Protein AF-0000000087430896 (afdb_homodimer)

Organism: Giardia muris (NCBI:txid5742)

Nearest PDB structures (foldseek):
  1dqp-assembly1_B  TM=8.786E-01  e=2.729E-21  Giardia duodenalis
  5esx-assembly1_B  TM=8.111E-01  e=3.509E-12  Legionella pneumophila subsp. pneumophila ATCC 43290
  4rhu-assembly1_D  TM=8.107E-01  e=3.365E-11  Mycobacterium tuberculosis H37Rv
  4rhy-assembly2_A  TM=8.087E-01  e=3.816E-11  Mycobacterium tuberculosis H37Ra
  5kny-assembly2_A  TM=7.884E-01  e=7.613E-11  Mycobacterium tuberculosis H37Rv

Structure (mmCIF, N/CA/C/O backbone):
data_AF-0000000087430896-model_v1
#
loop_
_entity.id
_entity.type
_entity.pdbx_description
1 polymer 'Guanine phosphoribosyltransferase'
#
loop_
_atom_site.group_PDB
_atom_site.id
_atom_site.type_symbol
_atom_site.label_atom_id
_atom_site.label_alt_id
_atom_site.label_comp_id
_atom_site.label_asym_id
_atom_site.label_entity_id
_atom_site.label_seq_id
_atom_site.pdbx_PDB_ins_code
_atom_site.Cartn_x
_atom_site.Cartn_y
_atom_site.Cartn_z
_atom_site.occupancy
_atom_site.B_iso_or_equiv
_atom_site.auth_seq_id
_atom_site.auth_comp_id
_atom_site.auth_asym_id
_atom_site.auth_atom_id
_atom_site.pdbx_PDB_model_num
ATOM 1 N N . MET A 1 1 ? -9.969 -19.531 21.219 1 35.5 1 MET A N 1
ATOM 2 C CA . MET A 1 1 ? -9.445 -19.781 19.891 1 35.5 1 MET A CA 1
ATOM 3 C C . MET A 1 1 ? -9.719 -18.609 18.953 1 35.5 1 MET A C 1
ATOM 5 O O . MET A 1 1 ? -10.828 -18.094 18.922 1 35.5 1 MET A O 1
ATOM 9 N N . ARG A 1 2 ? -8.766 -17.844 18.688 1 44.88 2 ARG A N 1
ATOM 10 C CA . ARG A 1 2 ? -9.023 -16.672 17.859 1 44.88 2 ARG A CA 1
ATOM 11 C C . ARG A 1 2 ? -9.758 -17.062 16.578 1 44.88 2 ARG A C 1
ATOM 13 O O . ARG A 1 2 ? -9.414 -18.062 15.945 1 44.88 2 ARG A O 1
ATOM 20 N N . ALA A 1 3 ? -10.953 -16.516 16.344 1 56.66 3 ALA A N 1
ATOM 21 C CA . ALA A 1 3 ? -11.68 -16.812 15.117 1 56.66 3 ALA A CA 1
ATOM 22 C C . ALA A 1 3 ? -10.805 -16.594 13.883 1 56.66 3 ALA A C 1
ATOM 24 O O . ALA A 1 3 ? -9.961 -15.695 13.875 1 56.66 3 ALA A O 1
ATOM 25 N N . SER A 1 4 ? -10.953 -17.531 12.992 1 78.06 4 SER A N 1
ATOM 26 C CA . SER A 1 4 ? -10.18 -17.469 11.758 1 78.06 4 SER A CA 1
ATOM 27 C C . SER A 1 4 ? -10.492 -16.203 10.969 1 78.06 4 SER A C 1
ATOM 29 O O . SER A 1 4 ? -11.523 -15.57 11.188 1 78.06 4 SER A O 1
ATOM 31 N N . PHE A 1 5 ? -9.578 -15.641 10.32 1 87.94 5 PHE A N 1
ATOM 32 C CA . PHE A 1 5 ? -9.742 -14.484 9.453 1 87.94 5 PHE A CA 1
ATOM 33 C C . PHE A 1 5 ? -11.039 -14.586 8.656 1 87.94 5 PHE A C 1
ATOM 35 O O . PHE A 1 5 ? -11.828 -13.641 8.617 1 87.94 5 PHE A O 1
ATOM 42 N N . LEU A 1 6 ? -11.305 -15.727 8.203 1 87.94 6 LEU A N 1
ATOM 43 C CA . LEU A 1 6 ? -12.469 -15.891 7.34 1 87.94 6 LEU A CA 1
ATOM 44 C C . LEU A 1 6 ? -13.758 -15.844 8.156 1 87.94 6 LEU A C 1
ATOM 46 O O . LEU A 1 6 ? -14.812 -15.453 7.637 1 87.94 6 LEU A O 1
ATOM 50 N N . ALA A 1 7 ? -13.648 -16.156 9.43 1 81.56 7 ALA A N 1
ATOM 51 C CA . ALA A 1 7 ? -14.828 -16.156 10.289 1 81.56 7 ALA A CA 1
ATOM 52 C C . ALA A 1 7 ? -15.227 -14.727 10.672 1 81.56 7 ALA A C 1
ATOM 54 O O . ALA A 1 7 ? -16.375 -14.469 11.023 1 81.56 7 ALA A O 1
ATOM 55 N N . THR A 1 8 ? -14.297 -13.812 10.461 1 79.94 8 THR A N 1
ATOM 56 C CA . THR A 1 8 ? -14.547 -12.484 11.008 1 79.94 8 THR A CA 1
ATOM 57 C C . THR A 1 8 ? -14.57 -11.438 9.898 1 79.94 8 THR A C 1
ATOM 59 O O . THR A 1 8 ? -14.953 -10.281 10.133 1 79.94 8 THR A O 1
ATOM 62 N N . ILE A 1 9 ? -14.211 -11.672 8.625 1 81.12 9 ILE A N 1
ATOM 63 C CA . ILE A 1 9 ? -13.992 -10.672 7.586 1 81.12 9 ILE A CA 1
ATOM 64 C C . ILE A 1 9 ? -15.336 -10.172 7.062 1 81.12 9 ILE A C 1
ATOM 66 O O . ILE A 1 9 ? -15.414 -9.094 6.469 1 81.12 9 ILE A O 1
ATOM 70 N N . GLY A 1 10 ? -16.406 -10.742 7.355 1 77.38 10 GLY A N 1
ATOM 71 C CA . GLY A 1 10 ? -17.75 -10.242 7.141 1 77.38 10 GLY A CA 1
ATOM 72 C C . GLY A 1 10 ? -18.125 -10.148 5.672 1 77.38 10 GLY A C 1
ATOM 73 O O . GLY A 1 10 ? -19.281 -9.891 5.336 1 77.38 10 GLY A O 1
ATOM 74 N N . ASP A 1 11 ? -17.203 -10.312 4.75 1 79.56 11 ASP A N 1
ATOM 75 C CA . ASP A 1 11 ? -17.531 -10.141 3.334 1 79.56 11 ASP A CA 1
ATOM 76 C C . ASP A 1 11 ? -17.703 -11.492 2.645 1 79.56 11 ASP A C 1
ATOM 78 O O . ASP A 1 11 ? -17.734 -11.562 1.414 1 79.56 11 ASP A O 1
ATOM 82 N N . ILE A 1 12 ? -17.75 -12.539 3.406 1 84 12 ILE A N 1
ATOM 83 C CA . ILE A 1 12 ? -17.844 -13.875 2.832 1 84 12 ILE A CA 1
ATOM 84 C C . ILE A 1 12 ? -18.781 -14.734 3.678 1 84 12 ILE A C 1
ATOM 86 O O . ILE A 1 12 ? -18.75 -14.664 4.91 1 84 12 ILE A O 1
ATOM 90 N N . SER A 1 13 ? -19.562 -15.477 2.998 1 84.69 13 SER A N 1
ATOM 91 C CA . SER A 1 13 ? -20.422 -16.406 3.721 1 84.69 13 SER A CA 1
ATOM 92 C C . SER A 1 13 ? -19.641 -17.609 4.238 1 84.69 13 SER A C 1
ATOM 94 O O . SER A 1 13 ? -18.547 -17.891 3.744 1 84.69 13 SER A O 1
ATOM 96 N N . GLU A 1 14 ? -20.188 -18.203 5.223 1 84.94 14 GLU A N 1
ATOM 97 C CA . GLU A 1 14 ? -19.562 -19.406 5.762 1 84.94 14 GLU A CA 1
ATOM 98 C C . GLU A 1 14 ? -19.406 -20.484 4.684 1 84.94 14 GLU A C 1
ATOM 100 O O . GLU A 1 14 ? -18.375 -21.172 4.633 1 84.94 14 GLU A O 1
ATOM 105 N N . GLU A 1 15 ? -20.359 -20.609 3.891 1 87.56 15 GLU A N 1
ATOM 106 C CA . GLU A 1 15 ? -20.328 -21.594 2.812 1 87.56 15 GLU A CA 1
ATOM 107 C C . GLU A 1 15 ? -19.25 -21.266 1.792 1 87.56 15 GLU A C 1
ATOM 109 O O . GLU A 1 15 ? -18.469 -22.141 1.396 1 87.56 15 GLU A O 1
ATOM 114 N N . GLU A 1 16 ? -19.156 -20.016 1.431 1 88.5 16 GLU A N 1
ATOM 115 C CA . GLU A 1 16 ? -18.141 -19.578 0.472 1 88.5 16 GLU A CA 1
ATOM 116 C C . GLU A 1 16 ? -16.734 -19.734 1.044 1 88.5 16 GLU A C 1
ATOM 118 O O . GLU A 1 16 ? -15.797 -20.078 0.318 1 88.5 16 GLU A O 1
ATOM 123 N N . ALA A 1 17 ? -16.656 -19.516 2.309 1 88.81 17 ALA A N 1
ATOM 124 C CA . ALA A 1 17 ? -15.375 -19.562 2.994 1 88.81 17 ALA A CA 1
ATOM 125 C C . ALA A 1 17 ? -14.734 -20.938 2.893 1 88.81 17 ALA A C 1
ATOM 127 O O . ALA A 1 17 ? -13.516 -21.078 2.938 1 88.81 17 ALA A O 1
ATOM 128 N N . ARG A 1 18 ? -15.492 -21.891 2.686 1 87.25 18 ARG A N 1
ATOM 129 C CA . ARG A 1 18 ? -15.016 -23.281 2.629 1 87.25 18 ARG A CA 1
ATOM 130 C C . ARG A 1 18 ? -14.18 -23.516 1.372 1 87.25 18 ARG A C 1
ATOM 132 O O . ARG A 1 18 ? -13.391 -24.453 1.315 1 87.25 18 ARG A O 1
ATOM 139 N N . ASP A 1 19 ? -14.391 -22.672 0.465 1 90.44 19 ASP A N 1
ATOM 140 C CA . ASP A 1 19 ? -13.695 -22.844 -0.81 1 90.44 19 ASP A CA 1
ATOM 141 C C . ASP A 1 19 ? -12.312 -22.203 -0.768 1 90.44 19 ASP A C 1
ATOM 143 O O . ASP A 1 19 ? -11.547 -22.297 -1.729 1 90.44 19 ASP A O 1
ATOM 147 N N . TYR A 1 20 ? -12.008 -21.594 0.355 1 92.12 20 TYR A N 1
ATOM 148 C CA . TYR A 1 20 ? -10.75 -20.875 0.483 1 92.12 20 TYR A CA 1
ATOM 149 C C . TYR A 1 20 ? -9.836 -21.547 1.498 1 92.12 20 TYR A C 1
ATOM 151 O O . TYR A 1 20 ? -10.297 -22.016 2.543 1 92.12 20 TYR A O 1
ATOM 159 N N . ALA A 1 21 ? -8.562 -21.672 1.157 1 92.19 21 ALA A N 1
ATOM 160 C CA . ALA A 1 21 ? -7.535 -22.125 2.088 1 92.19 21 ALA A CA 1
ATOM 161 C C . ALA A 1 21 ? -6.359 -21.156 2.127 1 92.19 21 ALA A C 1
ATOM 163 O O . ALA A 1 21 ? -5.941 -20.641 1.09 1 92.19 21 ALA A O 1
ATOM 164 N N . ILE A 1 22 ? -5.867 -20.906 3.34 1 93.75 22 ILE A N 1
ATOM 165 C CA . ILE A 1 22 ? -4.664 -20.094 3.457 1 93.75 22 ILE A CA 1
ATOM 166 C C . ILE A 1 22 ? -3.469 -20.844 2.877 1 93.75 22 ILE A C 1
ATOM 168 O O . ILE A 1 22 ? -3.158 -21.953 3.314 1 93.75 22 ILE A O 1
ATOM 172 N N . LEU A 1 23 ? -2.893 -20.266 1.926 1 95.19 23 LEU A N 1
ATOM 173 C CA . LEU A 1 23 ? -1.688 -20.828 1.324 1 95.19 23 LEU A CA 1
ATOM 174 C C . LEU A 1 23 ? -0.435 -20.25 1.969 1 95.19 23 LEU A C 1
ATOM 176 O O . LEU A 1 23 ? 0.521 -20.984 2.246 1 95.19 23 LEU A O 1
ATOM 180 N N . ILE A 1 24 ? -0.352 -19.016 2.18 1 96.75 24 ILE A N 1
ATOM 181 C CA . ILE A 1 24 ? 0.737 -18.281 2.82 1 96.75 24 ILE A CA 1
ATOM 182 C C . ILE A 1 24 ? 0.168 -17.281 3.822 1 96.75 24 ILE A C 1
ATOM 184 O O . ILE A 1 24 ? -0.649 -16.438 3.463 1 96.75 24 ILE A O 1
ATOM 188 N N . THR A 1 25 ? 0.63 -17.344 5.066 1 96.38 25 THR A N 1
ATOM 189 C CA . THR A 1 25 ? 0.138 -16.438 6.102 1 96.38 25 THR A CA 1
ATOM 190 C C . THR A 1 25 ? 0.751 -15.047 5.945 1 96.38 25 THR A C 1
ATOM 192 O O . THR A 1 25 ? 1.774 -14.883 5.277 1 96.38 25 THR A O 1
ATOM 195 N N . ARG A 1 26 ? 0.165 -14.094 6.609 1 97.12 26 ARG A N 1
ATOM 196 C CA . ARG A 1 26 ? 0.663 -12.719 6.605 1 97.12 26 ARG A CA 1
ATOM 197 C C . ARG A 1 26 ? 2.113 -12.664 7.07 1 97.12 26 ARG A C 1
ATOM 199 O O . ARG A 1 26 ? 2.945 -12 6.449 1 97.12 26 ARG A O 1
ATOM 206 N N . ASP A 1 27 ? 2.395 -13.352 8.125 1 95.94 27 ASP A N 1
ATOM 207 C CA . ASP A 1 27 ? 3.758 -13.375 8.648 1 95.94 27 ASP A CA 1
ATOM 208 C C . ASP A 1 27 ? 4.73 -13.961 7.629 1 95.94 27 ASP A C 1
ATOM 210 O O . ASP A 1 27 ? 5.848 -13.469 7.469 1 95.94 27 ASP A O 1
ATOM 214 N N . GLU A 1 28 ? 4.312 -15.016 6.988 1 97.06 28 GLU A N 1
ATOM 215 C CA . GLU A 1 28 ? 5.133 -15.633 5.949 1 97.06 28 GLU A CA 1
ATOM 216 C C . GLU A 1 28 ? 5.305 -14.695 4.754 1 97.06 28 GLU A C 1
ATOM 218 O O . GLU A 1 28 ? 6.387 -14.625 4.164 1 97.06 28 GLU A O 1
ATOM 223 N N . CYS A 1 29 ? 4.254 -13.977 4.348 1 97.88 29 CYS A N 1
ATOM 224 C CA . CYS A 1 29 ? 4.348 -12.977 3.295 1 97.88 29 CYS A CA 1
ATOM 225 C C . CYS A 1 29 ? 5.395 -11.914 3.637 1 97.88 29 CYS A C 1
ATOM 227 O O . CYS A 1 29 ? 6.16 -11.492 2.77 1 97.88 29 CYS A O 1
ATOM 229 N N . ASP A 1 30 ? 5.418 -11.539 4.914 1 97.19 30 ASP A N 1
ATOM 230 C CA . ASP A 1 30 ? 6.383 -10.539 5.359 1 97.19 30 ASP A CA 1
ATOM 231 C C . ASP A 1 30 ? 7.816 -11.008 5.125 1 97.19 30 ASP A C 1
ATOM 233 O O . ASP A 1 30 ? 8.68 -10.219 4.742 1 97.19 30 ASP A O 1
ATOM 237 N N . LEU A 1 31 ? 8.047 -12.266 5.375 1 97.44 31 LEU A N 1
ATOM 238 C CA . LEU A 1 31 ? 9.375 -12.812 5.152 1 97.44 31 LEU A CA 1
ATOM 239 C C . LEU A 1 31 ? 9.75 -12.758 3.676 1 97.44 31 LEU A C 1
ATOM 241 O O . LEU A 1 31 ? 10.891 -12.422 3.332 1 97.44 31 LEU A O 1
ATOM 245 N N . ILE A 1 32 ? 8.805 -13.078 2.838 1 97.75 32 ILE A N 1
ATOM 246 C CA . ILE A 1 32 ? 9.039 -13.031 1.398 1 97.75 32 ILE A CA 1
ATOM 247 C C . ILE A 1 32 ? 9.336 -11.594 0.972 1 97.75 32 ILE A C 1
ATOM 249 O O . ILE A 1 32 ? 10.258 -11.352 0.19 1 97.75 32 ILE A O 1
ATOM 253 N N . VAL A 1 33 ? 8.609 -10.656 1.494 1 98.38 33 VAL A N 1
ATOM 254 C CA . VAL A 1 33 ? 8.805 -9.234 1.201 1 98.38 33 VAL A CA 1
ATOM 255 C C . VAL A 1 33 ? 10.211 -8.812 1.623 1 98.38 33 VAL A C 1
ATOM 257 O O . VAL A 1 33 ? 10.922 -8.141 0.867 1 98.38 33 VAL A O 1
ATOM 260 N N . ARG A 1 34 ? 10.57 -9.211 2.803 1 97.81 34 ARG A N 1
ATOM 261 C CA . ARG A 1 34 ? 11.875 -8.844 3.342 1 97.81 34 ARG A CA 1
ATOM 262 C C . ARG A 1 34 ? 13 -9.445 2.508 1 97.81 34 ARG A C 1
ATOM 264 O O . ARG A 1 34 ? 14.07 -8.844 2.369 1 97.81 34 ARG A O 1
ATOM 271 N N . GLU A 1 35 ? 12.727 -10.625 1.979 1 98 35 GLU A N 1
ATOM 272 C CA . GLU A 1 35 ? 13.711 -11.234 1.088 1 98 35 GLU A CA 1
ATOM 273 C C . GLU A 1 35 ? 13.914 -10.398 -0.167 1 98 35 GLU A C 1
ATOM 275 O O . GLU A 1 35 ? 15.055 -10.188 -0.599 1 98 35 GLU A O 1
ATOM 280 N N . VAL A 1 36 ? 12.875 -9.914 -0.743 1 98.19 36 VAL A N 1
ATOM 281 C CA . VAL A 1 36 ? 12.977 -9.055 -1.921 1 98.19 36 VAL A CA 1
ATOM 282 C C . VAL A 1 36 ? 13.719 -7.77 -1.562 1 98.19 36 VAL A C 1
ATOM 284 O O . VAL A 1 36 ? 14.594 -7.32 -2.311 1 98.19 36 VAL A O 1
ATOM 287 N N . ALA A 1 37 ? 13.383 -7.195 -0.418 1 97.5 37 ALA A N 1
ATOM 288 C CA . ALA A 1 37 ? 14.047 -5.977 0.037 1 97.5 37 ALA A CA 1
ATOM 289 C C . ALA A 1 37 ? 15.555 -6.199 0.193 1 97.5 37 ALA A C 1
ATOM 291 O O . ALA A 1 37 ? 16.359 -5.352 -0.203 1 97.5 37 ALA A O 1
ATOM 292 N N . ARG A 1 38 ? 15.875 -7.309 0.809 1 96.88 38 ARG A N 1
ATOM 293 C CA . ARG A 1 38 ? 17.297 -7.633 0.991 1 96.88 38 ARG A CA 1
ATOM 294 C C . ARG A 1 38 ? 18.016 -7.672 -0.347 1 96.88 38 ARG A C 1
ATOM 296 O O . ARG A 1 38 ? 19.109 -7.102 -0.486 1 96.88 38 ARG A O 1
ATOM 303 N N . LYS A 1 39 ? 17.438 -8.336 -1.333 1 96.94 39 LYS A N 1
ATOM 304 C CA . LYS A 1 39 ? 18.047 -8.453 -2.658 1 96.94 39 LYS A CA 1
ATOM 305 C C . LYS A 1 39 ? 18.219 -7.078 -3.305 1 96.94 39 LYS A C 1
ATOM 307 O O . LYS A 1 39 ? 19.266 -6.777 -3.871 1 96.94 39 LYS A O 1
ATOM 312 N N . LEU A 1 40 ? 17.219 -6.258 -3.217 1 96.69 40 LEU A N 1
ATOM 313 C CA . LEU A 1 40 ? 17.281 -4.91 -3.777 1 96.69 40 LEU A CA 1
ATOM 314 C C . LEU A 1 40 ? 18.328 -4.066 -3.057 1 96.69 40 LEU A C 1
ATOM 316 O O . LEU A 1 40 ? 19.094 -3.348 -3.695 1 96.69 40 LEU A O 1
ATOM 320 N N . ASN A 1 41 ? 18.281 -4.121 -1.706 1 95.44 41 ASN A N 1
ATOM 321 C CA . ASN A 1 41 ? 19.266 -3.373 -0.919 1 95.44 41 ASN A CA 1
ATOM 322 C C . ASN A 1 41 ? 20.688 -3.77 -1.276 1 95.44 41 ASN A C 1
ATOM 324 O O . ASN A 1 41 ? 21.562 -2.908 -1.414 1 95.44 41 ASN A O 1
ATOM 328 N N . ASP A 1 42 ? 20.938 -5.082 -1.411 1 95.38 42 ASP A N 1
ATOM 329 C CA . ASP A 1 42 ? 22.266 -5.57 -1.797 1 95.38 42 ASP A CA 1
ATOM 330 C C . ASP A 1 42 ? 22.641 -5.059 -3.182 1 95.38 42 ASP A C 1
ATOM 332 O O . ASP A 1 42 ? 23.781 -4.637 -3.396 1 95.38 42 ASP A O 1
ATOM 336 N N . TYR A 1 43 ? 21.734 -5.062 -4.094 1 94.5 43 TYR A N 1
ATOM 337 C CA . TYR A 1 43 ? 21.984 -4.66 -5.477 1 94.5 43 TYR A CA 1
ATOM 338 C C . TYR A 1 43 ? 22.328 -3.178 -5.559 1 94.5 43 TYR A C 1
ATOM 340 O O . TYR A 1 43 ? 23.234 -2.781 -6.281 1 94.5 43 TYR A O 1
ATOM 348 N N . TYR A 1 44 ? 21.672 -2.346 -4.832 1 93.31 44 TYR A N 1
ATOM 349 C CA . TYR A 1 44 ? 21.797 -0.901 -4.984 1 93.31 44 TYR A CA 1
ATOM 350 C C . TYR A 1 44 ? 22.766 -0.329 -3.951 1 93.31 44 TYR A C 1
ATOM 352 O O . TYR A 1 44 ? 23.031 0.875 -3.943 1 93.31 44 TYR A O 1
ATOM 360 N N . ALA A 1 45 ? 23.328 -1.06 -3.062 1 89.56 45 ALA A N 1
ATOM 361 C CA . ALA A 1 45 ? 24.234 -0.614 -2.008 1 89.56 45 ALA A CA 1
ATOM 362 C C . ALA A 1 45 ? 25.422 0.15 -2.59 1 89.56 45 ALA A C 1
ATOM 364 O O . ALA A 1 45 ? 25.859 1.151 -2.02 1 89.56 45 ALA A O 1
ATOM 365 N N . SER A 1 46 ? 25.906 -0.223 -3.736 1 86.25 46 SER A N 1
ATOM 366 C CA . SER A 1 46 ? 27.094 0.401 -4.289 1 86.25 46 SER A CA 1
ATOM 367 C C . SER A 1 46 ? 26.844 0.929 -5.699 1 86.25 46 SER A C 1
ATOM 369 O O . SER A 1 46 ? 27.797 1.229 -6.434 1 86.25 46 SER A O 1
ATOM 371 N N . ARG A 1 47 ? 25.672 1.023 -6.074 1 80 47 ARG A N 1
ATOM 372 C CA . ARG A 1 47 ? 25.406 1.302 -7.48 1 80 47 ARG A CA 1
ATOM 373 C C . ARG A 1 47 ? 24.781 2.684 -7.656 1 80 47 ARG A C 1
ATOM 375 O O . ARG A 1 47 ? 24.641 3.168 -8.781 1 80 47 ARG A O 1
ATOM 382 N N . LEU A 1 48 ? 24.547 3.363 -6.602 1 78.56 48 LEU A N 1
ATOM 383 C CA . LEU A 1 48 ? 23.781 4.594 -6.773 1 78.56 48 LEU A CA 1
ATOM 384 C C . LEU A 1 48 ? 24.688 5.816 -6.648 1 78.56 48 LEU A C 1
ATOM 386 O O . LEU A 1 48 ? 25.531 5.875 -5.762 1 78.56 48 LEU A O 1
ATOM 390 N N . ASP A 1 49 ? 24.734 6.508 -7.789 1 73.19 49 ASP A N 1
ATOM 391 C CA . ASP A 1 49 ? 25.422 7.793 -7.809 1 73.19 49 ASP A CA 1
ATOM 392 C C . ASP A 1 49 ? 24.516 8.914 -7.324 1 73.19 49 ASP A C 1
ATOM 394 O O . ASP A 1 49 ? 24.297 9.898 -8.039 1 73.19 49 ASP A O 1
ATOM 398 N N . ASP A 1 50 ? 23.875 8.883 -6.336 1 74.25 50 ASP A N 1
ATOM 399 C CA . ASP A 1 50 ? 23.094 9.922 -5.668 1 74.25 50 ASP A CA 1
ATOM 400 C C . ASP A 1 50 ? 21.719 10.07 -6.305 1 74.25 50 ASP A C 1
ATOM 402 O O . ASP A 1 50 ? 20.969 10.992 -5.969 1 74.25 50 ASP A O 1
ATOM 406 N N . LYS A 1 51 ? 21.469 9.328 -7.332 1 84.38 51 LYS A N 1
ATOM 407 C CA . LYS A 1 51 ? 20.156 9.43 -7.949 1 84.38 51 LYS A CA 1
ATOM 408 C C . LYS A 1 51 ? 19.203 8.375 -7.398 1 84.38 51 LYS A C 1
ATOM 410 O O . LYS A 1 51 ? 19.578 7.215 -7.234 1 84.38 51 LYS A O 1
ATOM 415 N N . PRO A 1 52 ? 18.031 8.797 -7.148 1 91.38 52 PRO A N 1
ATOM 416 C CA . PRO A 1 52 ? 17.062 7.836 -6.602 1 91.38 52 PRO A CA 1
ATOM 417 C C . PRO A 1 52 ? 16.641 6.785 -7.621 1 91.38 52 PRO A C 1
ATOM 419 O O . PRO A 1 52 ? 16.609 7.062 -8.82 1 91.38 52 PRO A O 1
ATOM 422 N N . VAL A 1 53 ? 16.422 5.598 -7.164 1 93.31 53 VAL A N 1
ATOM 423 C CA . VAL A 1 53 ? 15.828 4.539 -7.973 1 93.31 53 VAL A CA 1
ATOM 424 C C . VAL A 1 53 ? 14.359 4.855 -8.242 1 93.31 53 VAL A C 1
ATOM 426 O O . VAL A 1 53 ? 13.664 5.383 -7.367 1 93.31 53 VAL A O 1
ATOM 429 N N . HIS A 1 54 ? 13.945 4.609 -9.438 1 92.94 54 HIS A N 1
ATOM 430 C CA . HIS A 1 54 ? 12.531 4.766 -9.766 1 92.94 54 HIS A CA 1
ATOM 431 C C . HIS A 1 54 ? 11.797 3.43 -9.711 1 92.94 54 HIS A C 1
ATOM 433 O O . HIS A 1 54 ? 12.047 2.545 -10.539 1 92.94 54 HIS A O 1
ATOM 439 N N . LEU A 1 55 ? 10.977 3.305 -8.719 1 95.31 55 LEU A N 1
ATOM 440 C CA . LEU A 1 55 ? 10.148 2.113 -8.57 1 95.31 55 LEU A CA 1
ATOM 441 C C . LEU A 1 55 ? 8.828 2.275 -9.312 1 95.31 55 LEU A C 1
ATOM 443 O O . LEU A 1 55 ? 8.07 3.215 -9.047 1 95.31 55 LEU A O 1
ATOM 447 N N . LEU A 1 56 ? 8.586 1.392 -10.219 1 93.38 56 LEU A N 1
ATOM 448 C CA . LEU A 1 56 ? 7.379 1.434 -11.031 1 93.38 56 LEU A CA 1
ATOM 449 C C . LEU A 1 56 ? 6.461 0.263 -10.703 1 93.38 56 LEU A C 1
ATOM 451 O O . LEU A 1 56 ? 6.715 -0.87 -11.117 1 93.38 56 LEU A O 1
ATOM 455 N N . GLY A 1 57 ? 5.375 0.6 -9.977 1 94.94 57 GLY A N 1
ATOM 456 C CA . GLY A 1 57 ? 4.414 -0.424 -9.586 1 94.94 57 GLY A CA 1
ATOM 457 C C . GLY A 1 57 ? 3.326 -0.641 -10.625 1 94.94 57 GLY A C 1
ATOM 458 O O . GLY A 1 57 ? 2.805 0.319 -11.195 1 94.94 57 GLY A O 1
ATOM 459 N N . LEU A 1 58 ? 2.979 -1.854 -10.82 1 92.5 58 LEU A N 1
ATOM 460 C CA . LEU A 1 58 ? 1.94 -2.209 -11.781 1 92.5 58 LEU A CA 1
ATOM 461 C C . LEU A 1 58 ? 0.586 -2.346 -11.094 1 92.5 58 LEU A C 1
ATOM 463 O O . LEU A 1 58 ? 0.364 -3.291 -10.336 1 92.5 58 LEU A O 1
ATOM 467 N N . LEU A 1 59 ? -0.271 -1.388 -11.398 1 91.31 59 LEU A N 1
ATOM 468 C CA . LEU A 1 59 ? -1.605 -1.414 -10.805 1 91.31 59 LEU A CA 1
ATOM 469 C C . LEU A 1 59 ? -2.512 -2.387 -11.555 1 91.31 59 LEU A C 1
ATOM 471 O O . LEU A 1 59 ? -2.344 -2.598 -12.758 1 91.31 59 LEU A O 1
ATOM 475 N N . THR A 1 60 ? -3.309 -3.105 -10.859 1 90.31 60 THR A N 1
ATOM 476 C CA . THR A 1 60 ? -3.717 -2.648 -9.531 1 90.31 60 THR A CA 1
ATOM 477 C C . THR A 1 60 ? -2.992 -3.43 -8.445 1 90.31 60 THR A C 1
ATOM 479 O O . THR A 1 60 ? -2.711 -2.893 -7.367 1 90.31 60 THR A O 1
ATOM 482 N N . GLY A 1 61 ? -2.512 -4.555 -8.594 1 94.31 61 GLY A N 1
ATOM 483 C CA . GLY A 1 61 ? -2.164 -5.52 -7.566 1 94.31 61 GLY A CA 1
ATOM 484 C C . GLY A 1 61 ? -0.88 -5.176 -6.832 1 94.31 61 GLY A C 1
ATOM 485 O O . GLY A 1 61 ? -0.731 -5.488 -5.648 1 94.31 61 GLY A O 1
ATOM 486 N N . ALA A 1 62 ? -0.081 -4.445 -7.367 1 97 62 ALA A N 1
ATOM 487 C CA . ALA A 1 62 ? 1.278 -4.305 -6.852 1 97 62 ALA A CA 1
ATOM 488 C C . ALA A 1 62 ? 1.316 -3.354 -5.656 1 97 62 ALA A C 1
ATOM 490 O O . ALA A 1 62 ? 2.293 -3.33 -4.906 1 97 62 ALA A O 1
ATOM 491 N N . PHE A 1 63 ? 0.302 -2.52 -5.496 1 97.69 63 PHE A N 1
ATOM 492 C CA . PHE A 1 63 ? 0.354 -1.47 -4.484 1 97.69 63 PHE A CA 1
ATOM 493 C C . PHE A 1 63 ? 0.532 -2.068 -3.096 1 97.69 63 PHE A C 1
ATOM 495 O O . PHE A 1 63 ? 1.251 -1.512 -2.262 1 97.69 63 PHE A O 1
ATOM 502 N N . TYR A 1 64 ? -0.118 -3.189 -2.887 1 98.69 64 TYR A N 1
ATOM 503 C CA . TYR A 1 64 ? -0.086 -3.838 -1.581 1 98.69 64 TYR A CA 1
ATOM 504 C C . TYR A 1 64 ? 1.319 -4.328 -1.25 1 98.69 64 TYR A C 1
ATOM 506 O O . TYR A 1 64 ? 1.861 -4.004 -0.19 1 98.69 64 TYR A O 1
ATOM 514 N N . PHE A 1 65 ? 1.891 -5 -2.219 1 98.75 65 PHE A N 1
ATOM 515 C CA . PHE A 1 65 ? 3.256 -5.496 -2.082 1 98.75 65 PHE A CA 1
ATOM 516 C C . PHE A 1 65 ? 4.238 -4.34 -1.925 1 98.75 65 PHE A C 1
ATOM 518 O O . PHE A 1 65 ? 5.113 -4.379 -1.061 1 98.75 65 PHE A O 1
ATOM 525 N N . ILE A 1 66 ? 4.121 -3.299 -2.641 1 98.75 66 ILE A N 1
ATOM 526 C CA . ILE A 1 66 ? 5.016 -2.146 -2.621 1 98.75 66 ILE A CA 1
ATOM 527 C C . ILE A 1 66 ? 4.953 -1.468 -1.255 1 98.75 66 ILE A C 1
ATOM 529 O O . ILE A 1 66 ? 5.984 -1.103 -0.689 1 98.75 66 ILE A O 1
ATOM 533 N N . ALA A 1 67 ? 3.773 -1.326 -0.748 1 98.5 67 ALA A N 1
ATOM 534 C CA . ALA A 1 67 ? 3.609 -0.671 0.548 1 98.5 67 ALA A CA 1
ATOM 535 C C . ALA A 1 67 ? 4.367 -1.422 1.641 1 98.5 67 ALA A C 1
ATOM 537 O O . ALA A 1 67 ? 4.914 -0.808 2.561 1 98.5 67 ALA A O 1
ATOM 538 N N . LEU A 1 68 ? 4.41 -2.715 1.563 1 98.19 68 LEU A N 1
ATOM 539 C CA . LEU A 1 68 ? 5.07 -3.529 2.578 1 98.19 68 LEU A CA 1
ATOM 540 C C . LEU A 1 68 ? 6.566 -3.635 2.301 1 98.19 68 LEU A C 1
ATOM 542 O O . LEU A 1 68 ? 7.355 -3.896 3.213 1 98.19 68 LEU A O 1
ATOM 546 N N . LEU A 1 69 ? 6.965 -3.414 1.126 1 98.56 69 LEU A N 1
ATOM 547 C CA . LEU A 1 69 ? 8.352 -3.52 0.692 1 98.56 69 LEU A CA 1
ATOM 548 C C . LEU A 1 69 ? 9.141 -2.279 1.094 1 98.56 69 LEU A C 1
ATOM 550 O O . LEU A 1 69 ? 10.281 -2.387 1.556 1 98.56 69 LEU A O 1
ATOM 554 N N . LEU A 1 70 ? 8.602 -1.164 0.983 1 97.94 70 LEU A N 1
ATOM 555 C CA . LEU A 1 70 ? 9.289 0.123 0.987 1 97.94 70 LEU A CA 1
ATOM 556 C C . LEU A 1 70 ? 9.969 0.375 2.33 1 97.94 70 LEU A C 1
ATOM 558 O O . LEU A 1 70 ? 11.102 0.852 2.379 1 97.94 70 LEU A O 1
ATOM 562 N N . PRO A 1 71 ? 9.312 0.017 3.457 1 96.94 71 PRO A N 1
ATOM 563 C CA . PRO A 1 71 ? 9.961 0.308 4.738 1 96.94 71 PRO A CA 1
ATOM 564 C C . PRO A 1 71 ? 11.297 -0.416 4.906 1 96.94 71 PRO A C 1
ATOM 566 O O . PRO A 1 71 ? 12.102 -0.034 5.754 1 96.94 71 PRO A O 1
ATOM 569 N N . HIS A 1 72 ? 11.469 -1.395 4.133 1 96.62 72 HIS A N 1
ATOM 570 C CA . HIS A 1 72 ? 12.672 -2.215 4.289 1 96.62 72 HIS A CA 1
ATOM 571 C C . HIS A 1 72 ? 13.781 -1.75 3.354 1 96.62 72 HIS A C 1
ATOM 573 O O . HIS A 1 72 ? 14.914 -2.225 3.449 1 96.62 72 HIS A O 1
ATOM 579 N N . LEU A 1 73 ? 13.531 -0.874 2.436 1 96.06 73 LEU A N 1
ATOM 580 C CA . LEU A 1 73 ? 14.539 -0.433 1.471 1 96.06 73 LEU A CA 1
ATOM 581 C C . LEU A 1 73 ? 15.477 0.588 2.096 1 96.06 73 LEU A C 1
ATOM 583 O O . LEU A 1 73 ? 15.047 1.44 2.877 1 96.06 73 LEU A O 1
ATOM 587 N N . ARG A 1 74 ? 16.734 0.578 1.648 1 93.38 74 ARG A N 1
ATOM 588 C CA . ARG A 1 74 ? 17.781 1.372 2.291 1 93.38 74 ARG A CA 1
ATOM 589 C C . ARG A 1 74 ? 18.453 2.309 1.29 1 93.38 74 ARG A C 1
ATOM 591 O O . ARG A 1 74 ? 19.609 2.684 1.465 1 93.38 74 ARG A O 1
ATOM 598 N N . PHE A 1 75 ? 17.844 2.609 0.252 1 94.06 75 PHE A N 1
ATOM 599 C CA . PHE A 1 75 ? 18.297 3.547 -0.77 1 94.06 75 PHE A CA 1
ATOM 600 C C . PHE A 1 75 ? 17.188 4.508 -1.155 1 94.06 75 PHE A C 1
ATOM 602 O O . PHE A 1 75 ? 16 4.211 -0.955 1 94.06 75 PHE A O 1
ATOM 609 N N . PRO A 1 76 ? 17.516 5.664 -1.618 1 93.44 76 PRO A N 1
ATOM 610 C CA . PRO A 1 76 ? 16.469 6.613 -2.033 1 93.44 76 PRO A CA 1
ATOM 611 C C . PRO A 1 76 ? 15.703 6.145 -3.268 1 93.44 76 PRO A C 1
ATOM 613 O O . PRO A 1 76 ? 16.297 5.547 -4.172 1 93.44 76 PRO A O 1
ATOM 616 N N . TYR A 1 77 ? 14.398 6.449 -3.295 1 94.81 77 TYR A N 1
ATOM 617 C CA . TYR A 1 77 ? 13.578 6.008 -4.414 1 94.81 77 TYR A CA 1
ATOM 618 C C . TYR A 1 77 ? 12.391 6.941 -4.621 1 94.81 77 TYR A C 1
ATOM 620 O O . TYR A 1 77 ? 11.953 7.617 -3.688 1 94.81 77 TYR A O 1
ATOM 628 N N . HIS A 1 78 ? 11.977 7.004 -5.852 1 93.38 78 HIS A N 1
ATOM 629 C CA . HIS A 1 78 ? 10.656 7.5 -6.234 1 93.38 78 HIS A CA 1
ATOM 630 C C . HIS A 1 78 ? 9.695 6.352 -6.504 1 93.38 78 HIS A C 1
ATOM 632 O O . HIS A 1 78 ? 10.102 5.285 -6.965 1 93.38 78 HIS A O 1
ATOM 638 N N . VAL A 1 79 ? 8.438 6.586 -6.18 1 94.88 79 VAL A N 1
ATOM 639 C CA . VAL A 1 79 ? 7.43 5.57 -6.465 1 94.88 79 VAL A CA 1
ATOM 640 C C . VAL A 1 79 ? 6.465 6.086 -7.531 1 94.88 79 VAL A C 1
ATOM 642 O O . VAL A 1 79 ? 5.945 7.199 -7.426 1 94.88 79 VAL A O 1
ATOM 645 N N . HIS A 1 80 ? 6.344 5.258 -8.5 1 91.25 80 HIS A N 1
ATOM 646 C CA . HIS A 1 80 ? 5.402 5.488 -9.594 1 91.25 80 HIS A CA 1
ATOM 647 C C . HIS A 1 80 ? 4.453 4.309 -9.758 1 91.25 80 HIS A C 1
ATOM 649 O O . HIS A 1 80 ? 4.742 3.199 -9.297 1 91.25 80 HIS A O 1
ATOM 655 N N . PHE A 1 81 ? 3.285 4.66 -10.383 1 91.88 81 PHE A N 1
ATOM 656 C CA . PHE A 1 81 ? 2.338 3.594 -10.688 1 91.88 81 PHE A CA 1
ATOM 657 C C . PHE A 1 81 ? 1.853 3.695 -12.133 1 91.88 81 PHE A C 1
ATOM 659 O O . PHE A 1 81 ? 1.686 4.797 -12.656 1 91.88 81 PHE A O 1
ATOM 666 N N . VAL A 1 82 ? 1.692 2.512 -12.695 1 88.75 82 VAL A N 1
ATOM 667 C CA . VAL A 1 82 ? 1.115 2.434 -14.031 1 88.75 82 VAL A CA 1
ATOM 668 C C . VAL A 1 82 ? -0.048 1.446 -14.039 1 88.75 82 VAL A C 1
ATOM 670 O O . VAL A 1 82 ? 0.03 0.381 -13.422 1 88.75 82 VAL A O 1
ATOM 673 N N . LYS A 1 83 ? -1.12 1.858 -14.641 1 87.81 83 LYS A N 1
ATOM 674 C CA . LYS A 1 83 ? -2.266 0.966 -14.789 1 87.81 83 LYS A CA 1
ATOM 675 C C . LYS A 1 83 ? -2.062 -0.008 -15.945 1 87.81 83 LYS A C 1
ATOM 677 O O . LYS A 1 83 ? -1.618 0.388 -17.031 1 87.81 83 LYS A O 1
ATOM 682 N N . VAL A 1 84 ? -2.381 -1.282 -15.617 1 83.94 84 VAL A N 1
ATOM 683 C CA . VAL A 1 84 ? -2.242 -2.34 -16.609 1 83.94 84 VAL A CA 1
ATOM 684 C C . VAL A 1 84 ? -3.568 -3.078 -16.766 1 83.94 84 VAL A C 1
ATOM 686 O O . VAL A 1 84 ? -4.258 -3.35 -15.789 1 83.94 84 VAL A O 1
ATOM 689 N N . SER A 1 85 ? -4.066 -3.203 -17.969 1 77.44 85 SER A N 1
ATOM 690 C CA . SER A 1 85 ? -5.266 -3.994 -18.219 1 77.44 85 SER A CA 1
ATOM 691 C C . SER A 1 85 ? -4.984 -5.109 -19.219 1 77.44 85 SER A C 1
ATOM 693 O O . SER A 1 85 ? -4.133 -4.961 -20.109 1 77.44 85 SER A O 1
ATOM 695 N N . SER A 1 86 ? -5.625 -6.312 -18.797 1 63.97 86 SER A N 1
ATOM 696 C CA . SER A 1 86 ? -5.5 -7.387 -19.781 1 63.97 86 SER A CA 1
ATOM 697 C C . SER A 1 86 ? -6.59 -7.301 -20.844 1 63.97 86 SER A C 1
ATOM 6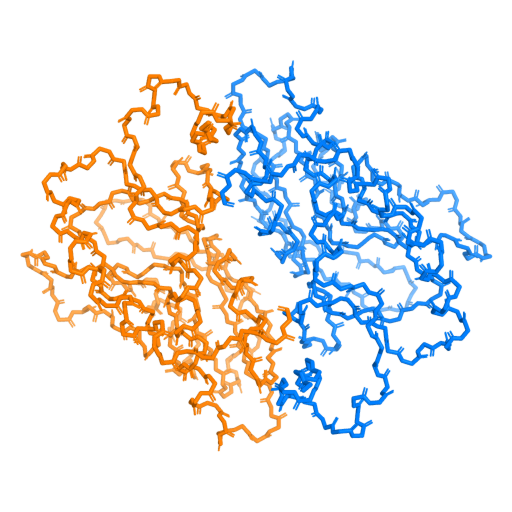99 O O . SER A 1 86 ? -7.715 -6.887 -20.547 1 63.97 86 SER A O 1
ATOM 701 N N . TYR A 1 87 ? -6.434 -6.984 -22.109 1 50.28 87 TYR A N 1
ATOM 702 C CA . TYR A 1 87 ? -7.438 -7.02 -23.156 1 50.28 87 TYR A CA 1
ATOM 703 C C . TYR A 1 87 ? -7.891 -8.445 -23.438 1 50.28 87 TYR A C 1
ATOM 705 O O . TYR A 1 87 ? -7.062 -9.344 -23.625 1 50.28 87 TYR A O 1
ATOM 713 N N . SER A 1 88 ? -8.984 -8.93 -22.75 1 45.16 88 SER A N 1
ATOM 714 C CA . SER A 1 88 ? -9.562 -10.258 -22.922 1 45.16 88 SER A CA 1
ATOM 715 C C . SER A 1 88 ? -9.844 -10.547 -24.391 1 45.16 88 SER A C 1
ATOM 717 O O . SER A 1 88 ? -10.523 -11.523 -24.719 1 45.16 88 SER A O 1
ATOM 719 N N . GLY A 1 89 ? -9.711 -9.898 -25.438 1 40.25 89 GLY A N 1
ATOM 720 C CA . GLY A 1 89 ? -10.094 -10.617 -26.641 1 40.25 89 GLY A CA 1
ATOM 721 C C . GLY A 1 89 ? -9.492 -12.008 -26.734 1 40.25 89 GLY A C 1
ATOM 722 O O . GLY A 1 89 ? -8.844 -12.469 -25.781 1 40.25 89 GLY A O 1
ATOM 723 N N . GLN A 1 90 ? -9.758 -12.875 -27.844 1 40.09 90 GLN A N 1
ATOM 724 C CA . GLN A 1 90 ? -9.375 -14.258 -28.109 1 40.09 90 GLN A CA 1
ATOM 725 C C . GLN A 1 90 ? -8.008 -14.578 -27.5 1 40.09 90 GLN A C 1
ATOM 727 O O . GLN A 1 90 ? -7.852 -15.594 -26.812 1 40.09 90 GLN A O 1
ATOM 732 N N . VAL A 1 91 ? -6.887 -14.648 -28.375 1 41.72 91 VAL A N 1
ATOM 733 C CA . VAL A 1 91 ? -5.562 -15.258 -28.297 1 41.72 91 VAL A CA 1
ATOM 734 C C . VAL A 1 91 ? -4.723 -14.531 -27.25 1 41.72 91 VAL A C 1
ATOM 736 O O . VAL A 1 91 ? -4.168 -15.156 -26.344 1 41.72 91 VAL A O 1
ATOM 739 N N . GLN A 1 92 ? -3.721 -13.641 -27.703 1 47.5 92 GLN A N 1
ATOM 740 C CA . GLN A 1 92 ? -2.508 -13.102 -27.109 1 47.5 92 GLN A CA 1
ATOM 741 C C . GLN A 1 92 ? -2.834 -11.977 -26.125 1 47.5 92 GLN A C 1
ATOM 743 O O . GLN A 1 92 ? -3.465 -10.984 -26.484 1 47.5 92 GLN A O 1
ATOM 748 N N . GLN A 1 93 ? -3.012 -12.211 -24.812 1 53.97 93 GLN A N 1
ATOM 749 C CA . GLN A 1 93 ? -3.307 -11.258 -23.75 1 53.97 93 GLN A CA 1
ATOM 750 C C . GLN A 1 93 ? -2.52 -9.961 -23.938 1 53.97 93 GLN A C 1
ATOM 752 O O . GLN A 1 93 ? -1.296 -9.945 -23.781 1 53.97 93 GLN A O 1
ATOM 757 N N . ASN A 1 94 ? -2.961 -9.18 -24.891 1 60.97 94 ASN A N 1
ATOM 758 C CA . ASN A 1 94 ? -2.398 -7.852 -25.109 1 60.97 94 ASN A CA 1
ATOM 759 C C . ASN A 1 94 ? -2.506 -6.98 -23.859 1 60.97 94 ASN A C 1
ATOM 761 O O . ASN A 1 94 ? -3.514 -7.02 -23.156 1 60.97 94 ASN A O 1
ATOM 765 N N . VAL A 1 95 ? -1.354 -6.539 -23.453 1 67.69 95 VAL A N 1
ATOM 766 C CA . VAL A 1 95 ? -1.203 -5.648 -22.297 1 67.69 95 VAL A CA 1
ATOM 767 C C . VAL A 1 95 ? -1.408 -4.199 -22.734 1 67.69 95 VAL A C 1
ATOM 769 O O . VAL A 1 95 ? -0.791 -3.744 -23.703 1 67.69 95 VAL A O 1
ATOM 772 N N . LYS A 1 96 ? -2.395 -3.529 -22.234 1 73 96 LYS A N 1
ATOM 773 C CA . LYS A 1 96 ? -2.576 -2.09 -22.406 1 73 96 LYS A CA 1
ATOM 774 C C . LYS A 1 96 ? -2.031 -1.32 -21.219 1 73 96 LYS A C 1
ATOM 776 O O . LYS A 1 96 ? -2.303 -1.675 -20.062 1 73 96 LYS A O 1
ATOM 781 N N . LEU A 1 97 ? -1.149 -0.398 -21.578 1 71.31 97 LEU A N 1
ATOM 782 C CA . LEU A 1 97 ? -0.558 0.475 -20.562 1 71.31 97 LEU A CA 1
ATOM 783 C C . LEU A 1 97 ? -1.061 1.906 -20.719 1 71.31 97 LEU A C 1
ATOM 785 O O . LEU A 1 97 ? -1.196 2.4 -21.844 1 71.31 97 LEU A O 1
ATOM 789 N N . ASP A 1 98 ? -1.397 2.459 -19.609 1 72.12 98 ASP A N 1
ATOM 790 C CA . ASP A 1 98 ? -1.541 3.91 -19.656 1 72.12 98 ASP A CA 1
ATOM 791 C C . ASP A 1 98 ? -0.183 4.602 -19.547 1 72.12 98 ASP A C 1
ATOM 793 O O . ASP A 1 98 ? 0.317 4.832 -18.453 1 72.12 98 ASP A O 1
ATOM 797 N N . VAL A 1 99 ? 0.348 4.859 -20.641 1 64.88 99 VAL A N 1
ATOM 798 C CA . VAL A 1 99 ? 1.735 5.289 -20.781 1 64.88 99 VAL A CA 1
ATOM 799 C C . VAL A 1 99 ? 1.9 6.695 -20.203 1 64.88 99 VAL A C 1
ATOM 801 O O . VAL A 1 99 ? 3.01 7.098 -19.844 1 64.88 99 VAL A O 1
ATOM 804 N N . THR A 1 100 ? 0.788 7.395 -20.156 1 65 100 THR A N 1
ATOM 805 C CA . THR A 1 100 ? 0.899 8.734 -19.594 1 65 100 THR A CA 1
ATOM 806 C C . THR A 1 100 ? 1.367 8.672 -18.141 1 65 100 THR A C 1
ATOM 808 O O . THR A 1 100 ? 1.815 9.672 -17.578 1 65 100 THR A O 1
ATOM 811 N N . ASP A 1 101 ? 1.259 7.395 -17.781 1 63.94 101 ASP A N 1
ATOM 812 C CA . ASP A 1 101 ? 1.604 7.207 -16.375 1 63.94 101 ASP A CA 1
ATOM 813 C C . ASP A 1 101 ? 3.1 6.945 -16.203 1 63.94 101 ASP A C 1
ATOM 815 O O . ASP A 1 101 ? 3.6 6.867 -15.086 1 63.94 101 ASP A O 1
ATOM 819 N N . ILE A 1 102 ? 3.658 6.645 -17.312 1 67.62 102 ILE A N 1
ATOM 820 C CA . ILE A 1 102 ? 5.074 6.305 -17.219 1 67.62 102 ILE A CA 1
ATOM 821 C C . ILE A 1 102 ? 5.91 7.582 -17.234 1 67.62 102 ILE A C 1
ATOM 823 O O . ILE A 1 102 ? 5.969 8.289 -18.234 1 67.62 102 ILE A O 1
ATOM 827 N N . PRO A 1 103 ? 6.094 8.266 -16.188 1 60.41 103 PRO A N 1
ATOM 828 C CA . PRO A 1 103 ? 6.977 9.438 -16.188 1 60.41 103 PRO A CA 1
ATOM 829 C C . PRO A 1 103 ? 8.062 9.352 -17.266 1 60.41 103 PRO A C 1
ATOM 831 O O . PRO A 1 103 ? 8.242 8.297 -17.875 1 60.41 103 PRO A O 1
ATOM 834 N N . ALA A 1 104 ? 8.766 10.531 -17.422 1 62.34 104 ALA A N 1
ATOM 835 C CA . ALA A 1 104 ? 10 10.703 -18.188 1 62.34 104 ALA A CA 1
ATOM 836 C C . ALA A 1 104 ? 11.031 9.648 -17.812 1 62.34 104 ALA A C 1
ATOM 838 O O . ALA A 1 104 ? 12.234 9.852 -17.984 1 62.34 104 ALA A O 1
ATOM 839 N N . LEU A 1 105 ? 10.469 8.492 -17.406 1 71.75 105 LEU A N 1
ATOM 840 C CA . LEU A 1 105 ? 11.375 7.438 -16.953 1 71.75 105 LEU A CA 1
ATOM 841 C C . LEU A 1 105 ? 12.258 6.953 -18.094 1 71.75 105 LEU A C 1
ATOM 843 O O . LEU A 1 105 ? 13.242 6.246 -17.859 1 71.75 105 LEU A O 1
ATOM 847 N N . GLY A 1 106 ? 11.906 7.309 -19.203 1 66.5 106 GLY A N 1
ATOM 848 C CA . GLY A 1 106 ? 12.711 6.875 -20.328 1 66.5 106 GLY A CA 1
ATOM 849 C C . GLY A 1 106 ? 14.156 7.32 -20.25 1 66.5 106 GLY A C 1
ATOM 850 O O . GLY A 1 106 ? 15.039 6.695 -20.844 1 66.5 106 GLY A O 1
ATOM 851 N N . LYS A 1 107 ? 14.422 8.305 -19.469 1 69.56 107 LYS A N 1
ATOM 852 C CA . LYS A 1 107 ? 15.781 8.82 -19.406 1 69.56 107 LYS A CA 1
ATOM 853 C C . LYS A 1 107 ? 16.422 8.508 -18.062 1 69.56 107 LYS A C 1
ATOM 855 O O . LYS A 1 107 ? 17.547 8.945 -17.781 1 69.56 107 LYS A O 1
ATOM 860 N N . THR A 1 108 ? 15.664 7.684 -17.359 1 76.94 108 THR A N 1
ATOM 861 C CA . THR A 1 108 ? 16.172 7.391 -16.016 1 76.94 108 THR A CA 1
ATOM 862 C C . THR A 1 108 ? 16.969 6.098 -16.016 1 76.94 108 THR A C 1
ATOM 864 O O . THR A 1 108 ? 16.656 5.156 -16.75 1 76.94 108 THR A O 1
ATOM 867 N N . GLU A 1 109 ? 18.094 6.09 -15.328 1 76.31 109 GLU A N 1
ATOM 868 C CA . GLU A 1 109 ? 19.047 4.984 -15.352 1 76.31 109 GLU A CA 1
ATOM 869 C C . GLU A 1 109 ? 18.562 3.818 -14.492 1 76.31 109 GLU A C 1
ATOM 871 O O . GLU A 1 109 ? 18.719 2.656 -14.883 1 76.31 109 GLU A O 1
ATOM 876 N N . HIS A 1 110 ? 17.953 4.105 -13.328 1 88.88 110 HIS A N 1
ATOM 877 C CA . HIS A 1 110 ? 17.594 3.053 -12.383 1 88.88 110 HIS A CA 1
ATOM 878 C C . HIS A 1 110 ? 16.078 2.93 -12.25 1 88.88 110 HIS A C 1
ATOM 880 O O . HIS A 1 110 ? 15.445 3.705 -11.523 1 88.88 110 HIS A O 1
ATOM 886 N N . VAL A 1 111 ? 15.531 1.949 -13.039 1 91.81 111 VAL A N 1
ATOM 887 C CA . VAL A 1 111 ? 14.102 1.68 -12.969 1 91.81 111 VAL A CA 1
ATOM 888 C C . VAL A 1 111 ? 13.867 0.229 -12.547 1 91.81 111 VAL A C 1
ATOM 890 O O . VAL A 1 111 ? 14.484 -0.688 -13.102 1 91.81 111 VAL A O 1
ATOM 893 N N . VAL A 1 112 ? 13.094 0.093 -11.531 1 94.81 112 VAL A N 1
ATOM 894 C CA . VAL A 1 112 ? 12.672 -1.237 -11.109 1 94.81 112 VAL A CA 1
ATOM 895 C C . VAL A 1 112 ? 11.172 -1.403 -11.344 1 94.81 112 VAL A C 1
ATOM 897 O O . VAL A 1 112 ? 10.367 -0.668 -10.773 1 94.81 112 VAL A O 1
ATOM 900 N N . ILE A 1 113 ? 10.805 -2.334 -12.211 1 94.25 113 ILE A N 1
ATOM 901 C CA . ILE A 1 113 ? 9.406 -2.713 -12.359 1 94.25 113 ILE A CA 1
ATOM 902 C C . ILE A 1 113 ? 8.992 -3.629 -11.203 1 94.25 113 ILE A C 1
ATOM 904 O O . ILE A 1 113 ? 9.695 -4.594 -10.891 1 94.25 113 ILE A O 1
ATOM 908 N N . ILE A 1 114 ? 7.891 -3.303 -10.555 1 96.94 114 ILE A N 1
ATOM 909 C CA . ILE A 1 114 ? 7.48 -4.07 -9.383 1 96.94 114 ILE A CA 1
ATOM 910 C C . ILE A 1 114 ? 6.086 -4.645 -9.609 1 96.94 114 ILE A C 1
ATOM 912 O O . ILE A 1 114 ? 5.156 -3.918 -9.969 1 96.94 114 ILE A O 1
ATOM 916 N N . ASP A 1 115 ? 5.965 -5.91 -9.391 1 95.81 115 ASP A N 1
ATOM 917 C CA . ASP A 1 115 ? 4.684 -6.609 -9.453 1 95.81 115 ASP A CA 1
ATOM 918 C C . ASP A 1 115 ? 4.547 -7.609 -8.312 1 95.81 115 ASP A C 1
ATOM 920 O O . ASP A 1 115 ? 5.539 -8.008 -7.699 1 95.81 115 ASP A O 1
ATOM 924 N N . GLU A 1 116 ? 3.314 -7.953 -7.973 1 97.12 116 GLU A N 1
ATOM 925 C CA . GLU A 1 116 ? 3.127 -8.906 -6.879 1 97.12 116 GLU A CA 1
ATOM 926 C C . GLU A 1 116 ? 3.303 -10.344 -7.363 1 97.12 116 GLU A C 1
ATOM 928 O O . GLU A 1 116 ? 3.805 -11.195 -6.625 1 97.12 116 GLU A O 1
ATOM 933 N N . LEU A 1 117 ? 2.857 -10.578 -8.594 1 94.81 117 LEU A N 1
ATOM 934 C CA . LEU A 1 117 ? 2.906 -11.961 -9.07 1 94.81 117 LEU A CA 1
ATOM 935 C C . LEU A 1 117 ? 3.246 -12.008 -10.555 1 94.81 117 LEU A C 1
ATOM 937 O O . LEU A 1 117 ? 2.58 -11.367 -11.375 1 94.81 117 LEU A O 1
ATOM 941 N N . ILE A 1 118 ? 4.266 -12.812 -10.836 1 91.94 118 ILE A N 1
ATOM 942 C CA . ILE A 1 118 ? 4.641 -13.039 -12.227 1 91.94 118 ILE A CA 1
ATOM 943 C C . ILE A 1 118 ? 4.145 -14.414 -12.68 1 91.94 118 ILE A C 1
ATOM 945 O O . ILE A 1 118 ? 4.445 -15.43 -12.039 1 91.94 118 ILE A O 1
ATOM 949 N N . ASP A 1 119 ? 3.449 -14.375 -13.672 1 87.25 119 ASP A N 1
ATOM 950 C CA . ASP A 1 119 ? 3.064 -15.625 -14.328 1 87.25 119 ASP A CA 1
ATOM 951 C C . ASP A 1 119 ? 3.873 -15.844 -15.602 1 87.25 119 ASP A C 1
ATOM 953 O O . ASP A 1 119 ? 4.992 -16.359 -15.555 1 87.25 119 ASP A O 1
ATOM 957 N N . SER A 1 120 ? 3.381 -15.297 -16.766 1 79.38 120 SER A N 1
ATOM 958 C CA . SER A 1 120 ? 4.105 -15.438 -18.016 1 79.38 120 SER A CA 1
ATOM 959 C C . SER A 1 120 ? 5.133 -14.32 -18.188 1 79.38 120 SER A C 1
ATOM 961 O O . SER A 1 120 ? 6.098 -14.477 -18.938 1 79.38 120 SER A O 1
ATOM 963 N N . GLY A 1 121 ? 4.91 -13.312 -17.547 1 85.31 121 GLY A N 1
ATOM 964 C CA . GLY A 1 121 ? 5.805 -12.18 -17.688 1 85.31 121 GLY A CA 1
ATOM 965 C C . GLY A 1 121 ? 5.445 -11.266 -18.844 1 85.31 121 GLY A C 1
ATOM 966 O O . GLY A 1 121 ? 6.148 -10.289 -19.109 1 85.31 121 GLY A O 1
ATOM 967 N N . ASN A 1 122 ? 4.395 -11.422 -19.5 1 83.81 122 ASN A N 1
ATOM 968 C CA . ASN A 1 122 ? 3.977 -10.641 -20.656 1 83.81 122 ASN A CA 1
ATOM 969 C C . ASN A 1 122 ? 3.814 -9.164 -20.312 1 83.81 122 ASN A C 1
ATOM 971 O O . ASN A 1 122 ? 4.16 -8.289 -21.109 1 83.81 122 ASN A O 1
ATOM 975 N N . THR A 1 123 ? 3.283 -8.914 -19.141 1 85 123 THR A N 1
ATOM 976 C CA . THR A 1 123 ? 3.096 -7.531 -18.734 1 85 123 THR A CA 1
ATOM 977 C C . THR A 1 123 ? 4.438 -6.816 -18.609 1 85 123 THR A C 1
ATOM 979 O O . THR A 1 123 ? 4.594 -5.691 -19.094 1 85 123 THR A O 1
ATOM 982 N N . VAL A 1 124 ? 5.367 -7.5 -18.047 1 87.5 124 VAL A N 1
ATOM 983 C CA . VAL A 1 124 ? 6.688 -6.914 -17.828 1 87.5 124 VAL A CA 1
ATOM 984 C C . VAL A 1 124 ? 7.348 -6.629 -19.172 1 87.5 124 VAL A C 1
ATOM 986 O O . VAL A 1 124 ? 7.926 -5.555 -19.375 1 87.5 124 VAL A O 1
ATOM 989 N N . TYR A 1 125 ? 7.219 -7.527 -20.062 1 84.75 125 TYR A N 1
ATOM 990 C CA . TYR A 1 125 ? 7.793 -7.336 -21.391 1 84.75 125 TYR A CA 1
ATOM 991 C C . TYR A 1 125 ? 7.184 -6.121 -22.078 1 84.75 125 TYR A C 1
ATOM 993 O O . TYR A 1 125 ? 7.895 -5.34 -22.719 1 84.75 125 TYR A O 1
ATOM 1001 N N . ALA A 1 126 ? 5.926 -5.973 -21.953 1 83.31 126 ALA A N 1
ATOM 1002 C CA . ALA A 1 126 ? 5.234 -4.84 -22.562 1 83.31 126 ALA A CA 1
ATOM 1003 C C . ALA A 1 126 ? 5.727 -3.518 -21.984 1 83.31 126 ALA A C 1
ATOM 1005 O O . ALA A 1 126 ? 5.895 -2.537 -22.719 1 83.31 126 ALA A O 1
ATOM 1006 N N . ILE A 1 127 ? 5.949 -3.51 -20.75 1 85 127 ILE A N 1
ATOM 1007 C CA . ILE A 1 127 ? 6.391 -2.289 -20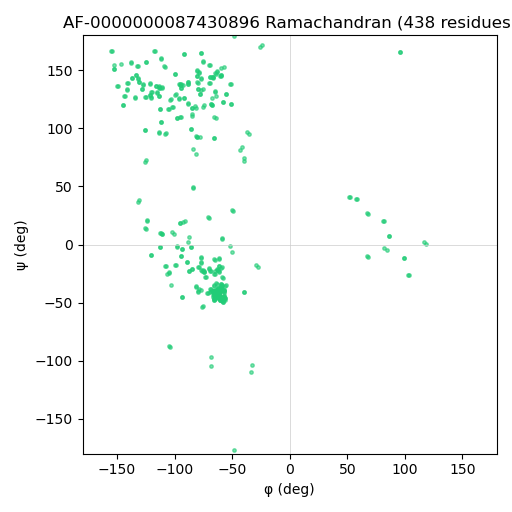.078 1 85 127 ILE A CA 1
ATOM 1008 C C . ILE A 1 127 ? 7.832 -1.978 -20.469 1 85 127 ILE A C 1
ATOM 1010 O O . ILE A 1 127 ? 8.188 -0.817 -20.688 1 85 127 ILE A O 1
ATOM 1014 N N . LYS A 1 128 ? 8.633 -2.973 -20.516 1 83.56 128 LYS A N 1
ATOM 1015 C CA . LYS A 1 128 ? 10.047 -2.801 -20.844 1 83.56 128 LYS A CA 1
ATOM 1016 C C . LYS A 1 128 ? 10.211 -2.152 -22.219 1 83.56 128 LYS A C 1
ATOM 1018 O O . LYS A 1 128 ? 11.188 -1.435 -22.453 1 83.56 128 LYS A O 1
ATOM 1023 N N . ALA A 1 129 ? 9.281 -2.361 -23.047 1 80.06 129 ALA A N 1
ATOM 1024 C CA . ALA A 1 129 ? 9.32 -1.746 -24.375 1 80.06 129 ALA A CA 1
ATOM 1025 C C . ALA A 1 129 ? 9.211 -0.227 -24.281 1 80.06 129 ALA A C 1
ATOM 1027 O O . ALA A 1 129 ? 9.695 0.493 -25.156 1 80.06 129 ALA A O 1
ATOM 1028 N N . HIS A 1 130 ? 8.617 0.293 -23.219 1 80 130 HIS A N 1
ATOM 1029 C CA . HIS A 1 130 ? 8.414 1.725 -23.031 1 80 130 HIS A CA 1
ATOM 1030 C C . HIS A 1 130 ? 9.469 2.32 -22.109 1 80 130 HIS A C 1
ATOM 1032 O O . HIS A 1 130 ? 9.609 3.543 -22.031 1 80 130 HIS A O 1
ATOM 1038 N N . VAL A 1 131 ? 10.078 1.449 -21.422 1 79.56 131 VAL A N 1
ATOM 1039 C CA . VAL A 1 131 ? 11.141 1.883 -20.516 1 79.56 131 VAL A CA 1
ATOM 1040 C C . VAL A 1 131 ? 12.422 1.101 -20.828 1 79.56 131 VAL A C 1
ATOM 1042 O O . VAL A 1 131 ? 12.891 0.316 -20 1 79.56 131 VAL A O 1
ATOM 1045 N N . PRO A 1 132 ? 12.93 1.455 -21.938 1 71.81 132 PRO A N 1
ATOM 1046 C CA . PRO A 1 132 ? 14.016 0.593 -22.422 1 71.81 132 PRO A CA 1
ATOM 1047 C C . PRO A 1 132 ? 15.227 0.606 -21.484 1 71.81 132 PRO A C 1
ATOM 1049 O O . PRO A 1 132 ? 16.031 -0.334 -21.5 1 71.81 132 PRO A O 1
ATOM 1052 N N . HIS A 1 133 ? 15.234 1.596 -20.766 1 69.88 133 HIS A N 1
ATOM 1053 C CA . HIS A 1 133 ? 16.375 1.633 -19.844 1 69.88 133 HIS A CA 1
ATOM 1054 C C . HIS A 1 133 ? 16.062 0.922 -18.531 1 69.88 133 HIS A C 1
ATOM 1056 O O . HIS A 1 133 ? 16.828 1.006 -17.578 1 69.88 133 HIS A O 1
ATOM 1062 N N . ALA A 1 134 ? 14.711 0.366 -18.609 1 62.19 134 ALA A N 1
ATOM 1063 C CA . ALA A 1 134 ? 14.344 -0.378 -17.406 1 62.19 134 ALA A CA 1
ATOM 1064 C C . ALA A 1 134 ? 15.242 -1.601 -17.234 1 62.19 134 ALA A C 1
ATOM 1066 O O . ALA A 1 134 ? 15.391 -2.41 -18.141 1 62.19 134 ALA A O 1
ATOM 1067 N N . VAL A 1 135 ? 15.812 -1.646 -15.969 1 69.25 135 VAL A N 1
ATOM 1068 C CA . VAL A 1 135 ? 16.938 -2.582 -15.914 1 69.25 135 VAL A CA 1
ATOM 1069 C C . VAL A 1 135 ? 16.516 -3.836 -15.148 1 69.25 135 VAL A C 1
ATOM 1071 O O . VAL A 1 135 ? 16.969 -4.938 -15.461 1 69.25 135 VAL A O 1
ATOM 1074 N N . VAL A 1 136 ? 15.5 -3.654 -14.242 1 89.38 136 VAL A N 1
ATOM 1075 C CA . VAL A 1 136 ? 15.336 -4.832 -13.398 1 89.38 136 VAL A CA 1
ATOM 1076 C C . VAL A 1 136 ? 13.883 -4.918 -12.922 1 89.38 136 VAL A C 1
ATOM 1078 O O . VAL A 1 136 ? 13.133 -3.943 -13.008 1 89.38 136 VAL A O 1
ATOM 1081 N N . CYS A 1 137 ? 13.469 -6.148 -12.617 1 94.94 137 CYS A N 1
ATOM 1082 C CA . CYS A 1 137 ? 12.125 -6.449 -12.141 1 94.94 137 CYS A CA 1
ATOM 1083 C C . CYS A 1 137 ? 12.164 -7.102 -10.766 1 94.94 137 CYS A C 1
ATOM 1085 O O . CYS A 1 137 ? 13 -7.98 -10.516 1 94.94 137 CYS A O 1
ATOM 1087 N N . ALA A 1 138 ? 11.344 -6.551 -9.898 1 97.88 138 ALA A N 1
ATOM 1088 C CA . ALA A 1 138 ? 11.125 -7.16 -8.586 1 97.88 138 ALA A CA 1
ATOM 1089 C C . ALA A 1 138 ? 9.703 -7.684 -8.453 1 97.88 138 ALA A C 1
ATOM 1091 O O . ALA A 1 138 ? 8.75 -7.02 -8.867 1 97.88 138 ALA A O 1
ATOM 1092 N N . ALA A 1 139 ? 9.594 -8.875 -7.941 1 97.88 139 ALA A N 1
ATOM 1093 C CA . ALA A 1 139 ? 8.273 -9.484 -7.766 1 97.88 139 ALA A CA 1
ATOM 1094 C C . ALA A 1 139 ? 8.172 -10.172 -6.41 1 97.88 139 ALA A C 1
ATOM 1096 O O . ALA A 1 139 ? 9.148 -10.734 -5.91 1 97.88 139 ALA A O 1
ATOM 1097 N N . PHE A 1 140 ? 7.004 -10.07 -5.832 1 98.38 140 PHE A N 1
ATOM 1098 C CA . PHE A 1 140 ? 6.742 -10.82 -4.605 1 98.38 140 PHE A CA 1
ATOM 1099 C C . PHE A 1 140 ? 6.93 -12.312 -4.836 1 98.38 140 PHE A C 1
ATOM 1101 O O . PHE A 1 140 ? 7.652 -12.977 -4.086 1 98.38 140 PHE A O 1
ATOM 1108 N N . ALA A 1 141 ? 6.289 -12.766 -5.918 1 96.69 141 ALA A N 1
ATOM 1109 C CA . ALA A 1 141 ? 6.406 -14.195 -6.207 1 96.69 141 ALA A CA 1
ATOM 1110 C C . ALA A 1 141 ? 6.199 -14.477 -7.691 1 96.69 141 ALA A C 1
ATOM 1112 O O . ALA A 1 141 ? 5.781 -13.586 -8.445 1 96.69 141 ALA A O 1
ATOM 1113 N N . ARG A 1 142 ? 6.555 -15.641 -8.008 1 94.12 142 ARG A N 1
ATOM 1114 C CA . ARG A 1 142 ? 6.344 -16.156 -9.359 1 94.12 142 ARG A CA 1
ATOM 1115 C C . ARG A 1 142 ? 5.695 -17.547 -9.312 1 94.12 142 ARG A C 1
ATOM 1117 O O . ARG A 1 142 ? 6.027 -18.359 -8.461 1 94.12 142 ARG A O 1
ATOM 1124 N N . GLN A 1 143 ? 4.785 -17.734 -10.219 1 88.19 143 GLN A N 1
ATOM 1125 C CA . GLN A 1 143 ? 4.195 -19.062 -10.344 1 88.19 143 GLN A CA 1
ATOM 1126 C C . GLN A 1 143 ? 5.145 -20.016 -11.062 1 88.19 143 GLN A C 1
ATOM 1128 O O . GLN A 1 143 ? 5.848 -19.625 -11.992 1 88.19 143 GLN A O 1
ATOM 1133 N N . ALA A 1 144 ? 5.125 -21.281 -10.578 1 79.88 144 ALA A N 1
ATOM 1134 C CA . ALA A 1 144 ? 6 -22.297 -11.148 1 79.88 144 ALA A CA 1
ATOM 1135 C C . ALA A 1 144 ? 5.629 -22.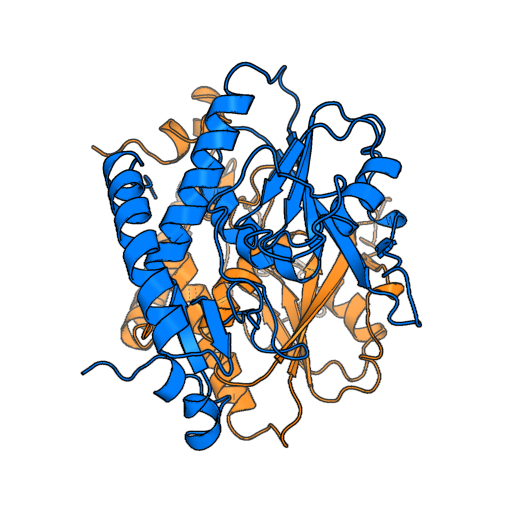594 -12.602 1 79.88 144 ALA A C 1
ATOM 1137 O O . ALA A 1 144 ? 4.461 -22.5 -12.977 1 79.88 144 ALA A O 1
ATOM 1138 N N . SER A 1 145 ? 6.523 -22.641 -13.562 1 67.56 145 SER A N 1
ATOM 1139 C CA . SER A 1 145 ? 6.324 -22.875 -14.992 1 67.56 145 SER A CA 1
ATOM 1140 C C . SER A 1 145 ? 5.941 -24.312 -15.273 1 67.56 145 SER A C 1
ATOM 1142 O O . SER A 1 145 ? 5.879 -24.734 -16.438 1 67.56 145 SER A O 1
ATOM 1144 N N . ASP A 1 146 ? 5.398 -25.109 -14.438 1 56.53 146 ASP A N 1
ATOM 1145 C CA . ASP A 1 146 ? 5.234 -26.5 -14.828 1 56.53 146 ASP A CA 1
ATOM 1146 C C . ASP A 1 146 ? 4.375 -26.609 -16.094 1 56.53 146 ASP A C 1
ATOM 1148 O O . ASP A 1 146 ? 3.961 -27.719 -16.469 1 56.53 146 ASP A O 1
ATOM 1152 N N . ARG A 1 147 ? 3.939 -25.594 -16.812 1 50.47 147 ARG A N 1
ATOM 1153 C CA . ARG A 1 147 ? 3.066 -25.875 -17.938 1 50.47 147 ARG A CA 1
ATOM 1154 C C . ARG A 1 147 ? 3.807 -26.656 -19.031 1 50.47 147 ARG A C 1
ATOM 1156 O O . ARG A 1 147 ? 4.977 -26.391 -19.297 1 50.47 147 ARG A O 1
ATOM 1163 N N . GLU A 1 148 ? 3.43 -27.766 -19.109 1 44.03 148 GLU A N 1
ATOM 1164 C CA . GLU A 1 148 ? 3.662 -28.406 -20.406 1 44.03 148 GLU A CA 1
ATOM 1165 C C . GLU A 1 148 ? 3.471 -27.406 -21.531 1 44.03 148 GLU A C 1
ATOM 1167 O O . GLU A 1 148 ? 2.422 -26.766 -21.641 1 44.03 148 GLU A O 1
ATOM 1172 N N . GLY A 1 149 ? 4.648 -26.766 -22.047 1 47.41 149 GLY A N 1
ATOM 1173 C CA . GLY A 1 149 ? 4.695 -25.781 -23.109 1 47.41 149 GLY A CA 1
ATOM 1174 C C . GLY A 1 149 ? 5.215 -24.422 -22.656 1 47.41 149 GLY A C 1
ATOM 1175 O O . GLY A 1 149 ? 4.898 -23.391 -23.266 1 47.41 149 GLY A O 1
ATOM 1176 N N . ALA A 1 150 ? 5.551 -24.422 -21.438 1 48.84 150 ALA A N 1
ATOM 1177 C CA . ALA A 1 150 ? 6.262 -23.188 -21.062 1 48.84 150 ALA A CA 1
ATOM 1178 C C . ALA A 1 150 ? 7.277 -22.797 -22.141 1 48.84 150 ALA A C 1
ATOM 1180 O O . ALA A 1 150 ? 8.125 -23.609 -22.516 1 48.84 150 ALA A O 1
ATOM 1181 N N . THR A 1 151 ? 6.922 -22.25 -23.062 1 46.62 151 THR A N 1
ATOM 1182 C CA . THR A 1 151 ? 7.855 -21.766 -24.078 1 46.62 151 THR A CA 1
ATOM 1183 C C . THR A 1 151 ? 8.883 -20.828 -23.453 1 46.62 151 THR A C 1
ATOM 1185 O O . THR A 1 151 ? 8.68 -20.328 -22.344 1 46.62 151 THR A O 1
ATOM 1188 N N . SER A 1 152 ? 10.148 -20.766 -24.109 1 47.16 152 SER A N 1
ATOM 1189 C CA . SER A 1 152 ? 11.336 -19.938 -23.922 1 47.16 152 SER A CA 1
ATOM 1190 C C . SER A 1 152 ? 10.977 -18.578 -23.328 1 47.16 152 SER A C 1
ATOM 1192 O O . SER A 1 152 ? 11.859 -17.797 -22.969 1 47.16 152 SER A O 1
ATOM 1194 N N . ARG A 1 153 ? 9.773 -18.172 -23.422 1 54.66 153 ARG A N 1
ATOM 1195 C CA . ARG A 1 153 ? 9.453 -16.766 -23.203 1 54.66 153 ARG A CA 1
ATOM 1196 C C . ARG A 1 153 ? 9.117 -16.516 -21.734 1 54.66 153 ARG A C 1
ATOM 1198 O O . ARG A 1 153 ? 8.453 -15.523 -21.422 1 54.66 153 ARG A O 1
ATOM 1205 N N . ASP A 1 154 ? 9.516 -17.406 -20.703 1 69.5 154 ASP A N 1
ATOM 1206 C CA . ASP A 1 154 ? 9.18 -17.234 -19.281 1 69.5 154 ASP A CA 1
ATOM 1207 C C . ASP A 1 154 ? 10.039 -16.141 -18.641 1 69.5 154 ASP A C 1
ATOM 1209 O O . ASP A 1 154 ? 11.266 -16.203 -18.703 1 69.5 154 ASP A O 1
ATOM 1213 N N . PHE A 1 155 ? 9.555 -15.211 -18.203 1 82.88 155 PHE A N 1
ATOM 1214 C CA . PHE A 1 155 ? 10.234 -14.086 -17.562 1 82.88 155 PHE A CA 1
ATOM 1215 C C . PHE A 1 155 ? 10.57 -14.398 -16.109 1 82.88 155 PHE A C 1
ATOM 1217 O O . PHE A 1 155 ? 9.719 -14.898 -15.367 1 82.88 155 PHE A O 1
ATOM 1224 N N . THR A 1 156 ? 11.836 -14.406 -15.812 1 88.06 156 THR A N 1
ATOM 1225 C CA . THR A 1 156 ? 12.289 -14.492 -14.43 1 88.06 156 THR A CA 1
ATOM 1226 C C . THR A 1 156 ? 12.711 -13.117 -13.914 1 88.06 156 THR A C 1
ATOM 1228 O O . THR A 1 156 ? 13.672 -12.531 -14.422 1 88.06 156 THR A O 1
ATOM 1231 N N . PRO A 1 157 ? 12.031 -12.664 -12.906 1 93.81 157 PRO A N 1
ATOM 1232 C CA . PRO A 1 157 ? 12.445 -11.367 -12.352 1 93.81 157 PRO A CA 1
ATOM 1233 C C . PRO A 1 157 ? 13.82 -11.422 -11.695 1 93.81 157 PRO A C 1
ATOM 1235 O O . PRO A 1 157 ? 14.18 -12.438 -11.094 1 93.81 157 PRO A O 1
ATOM 1238 N N . GLU A 1 158 ? 14.586 -10.375 -11.82 1 94.62 158 GLU A N 1
ATOM 1239 C CA . GLU A 1 158 ? 15.906 -10.289 -11.195 1 94.62 158 GLU A CA 1
ATOM 1240 C C . GLU A 1 158 ? 15.805 -10.414 -9.68 1 94.62 158 GLU A C 1
ATOM 1242 O O . GLU A 1 158 ? 16.672 -11 -9.039 1 94.62 158 GLU A O 1
ATOM 1247 N N . PHE A 1 159 ? 14.719 -9.898 -9.102 1 97.31 159 PHE A N 1
ATOM 1248 C CA . PHE A 1 159 ? 14.5 -9.945 -7.66 1 97.31 159 PHE A CA 1
ATOM 1249 C C . PHE A 1 159 ? 13.148 -10.578 -7.34 1 97.31 159 PHE A C 1
ATOM 1251 O O . PHE A 1 159 ? 12.117 -9.906 -7.395 1 97.31 159 PHE A O 1
ATOM 1258 N N . CYS A 1 160 ? 13.195 -11.797 -7.023 1 96.88 160 CYS A N 1
ATOM 1259 C CA . CYS A 1 160 ? 11.984 -12.547 -6.715 1 96.88 160 CYS A CA 1
ATOM 1260 C C . CYS A 1 160 ? 11.992 -13.023 -5.27 1 96.88 160 CYS A C 1
ATOM 1262 O O . CYS A 1 160 ? 13.008 -13.516 -4.777 1 96.88 160 CYS A O 1
ATOM 1264 N N . GLY A 1 161 ? 10.875 -12.883 -4.605 1 97.56 161 GLY A N 1
ATOM 1265 C CA . GLY A 1 161 ? 10.773 -13.352 -3.232 1 97.56 161 GLY A CA 1
ATOM 1266 C C . GLY A 1 161 ? 10.648 -14.859 -3.119 1 97.56 161 GLY A C 1
ATOM 1267 O O . GLY A 1 161 ? 11.352 -15.492 -2.33 1 97.56 161 GLY A O 1
ATOM 1268 N N . TYR A 1 162 ? 9.695 -15.398 -3.824 1 96.31 162 TYR A N 1
ATOM 1269 C CA . TYR A 1 162 ? 9.5 -16.844 -3.881 1 96.31 162 TYR A CA 1
ATOM 1270 C C . TYR A 1 162 ? 9.102 -17.281 -5.285 1 96.31 162 TYR A C 1
ATOM 1272 O O . TYR A 1 162 ? 8.133 -16.766 -5.855 1 96.31 162 TYR A O 1
ATOM 1280 N N . SER A 1 163 ? 9.703 -18.312 -5.816 1 93.06 163 SER A N 1
ATOM 1281 C CA . SER A 1 163 ? 9.594 -18.547 -7.254 1 93.06 163 SER A CA 1
ATOM 1282 C C . SER A 1 163 ? 8.797 -19.812 -7.547 1 93.06 163 SER A C 1
ATOM 1284 O O . SER A 1 163 ? 8.703 -20.234 -8.695 1 93.06 163 SER A O 1
ATOM 1286 N N . GLU A 1 164 ? 8.172 -20.375 -6.574 1 91.44 164 GLU A N 1
ATOM 1287 C CA . GLU A 1 164 ? 7.562 -21.688 -6.82 1 91.44 164 GLU A CA 1
ATOM 1288 C C . GLU A 1 164 ? 6.117 -21.719 -6.332 1 91.44 164 GLU A C 1
ATOM 1290 O O . GLU A 1 164 ?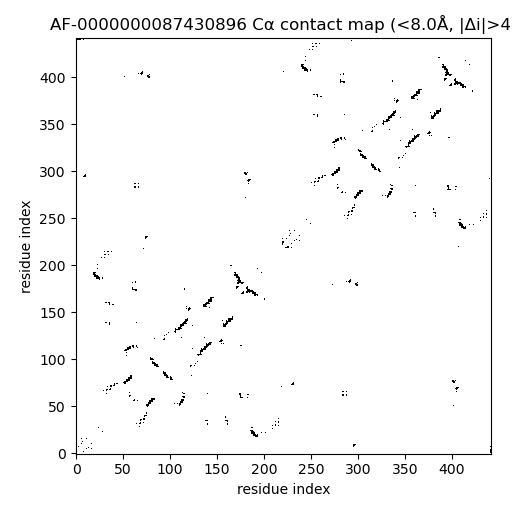 5.68 -22.719 -5.758 1 91.44 164 GLU A O 1
ATOM 1295 N N . LEU A 1 165 ? 5.461 -20.656 -6.52 1 91.75 165 LEU A N 1
ATOM 1296 C CA . LEU A 1 165 ? 4.035 -20.734 -6.207 1 91.75 165 LEU A CA 1
ATOM 1297 C C . LEU A 1 165 ? 3.334 -21.734 -7.125 1 91.75 165 LEU A C 1
ATOM 1299 O O . LEU A 1 165 ? 3.689 -21.859 -8.297 1 91.75 165 LEU A O 1
ATOM 1303 N N . PRO A 1 166 ? 2.309 -22.328 -6.57 1 86.25 166 PRO A N 1
ATOM 1304 C CA . PRO A 1 166 ? 1.643 -23.359 -7.375 1 86.25 166 PRO A CA 1
ATOM 1305 C C . PRO A 1 166 ? 0.979 -22.781 -8.625 1 86.25 166 PRO A C 1
ATOM 1307 O O . PRO A 1 166 ? 0.46 -21.672 -8.602 1 86.25 166 PRO A O 1
ATOM 1310 N N . ASN A 1 167 ? 0.97 -23.625 -9.695 1 76.56 167 ASN A N 1
ATOM 1311 C CA . ASN A 1 167 ? 0.319 -23.375 -10.977 1 76.56 167 ASN A CA 1
ATOM 1312 C C . ASN A 1 167 ? -0.244 -24.656 -11.578 1 76.56 167 ASN A C 1
ATOM 1314 O O . ASN A 1 167 ? 0.493 -25.625 -11.797 1 76.56 167 ASN A O 1
ATOM 1318 N N . PRO A 1 168 ? -1.649 -24.641 -11.789 1 69.06 168 PRO A N 1
ATOM 1319 C CA . PRO A 1 168 ? -2.588 -23.516 -11.711 1 69.06 168 PRO A CA 1
ATOM 1320 C C . PRO A 1 168 ? -3.141 -23.312 -10.297 1 69.06 168 PRO A C 1
ATOM 1322 O O . PRO A 1 168 ? -3.311 -24.281 -9.555 1 69.06 168 PRO A O 1
ATOM 1325 N N . ALA A 1 169 ? -3.225 -22.156 -9.914 1 80.06 169 ALA A N 1
ATOM 1326 C CA . ALA A 1 169 ? -3.916 -21.797 -8.68 1 80.06 169 ALA A CA 1
ATOM 1327 C C . ALA A 1 169 ? -4.527 -20.406 -8.781 1 80.06 169 ALA A C 1
ATOM 1329 O O . ALA A 1 169 ? -3.924 -19.5 -9.359 1 80.06 169 ALA A O 1
ATOM 1330 N N . TRP A 1 170 ? -5.758 -20.328 -8.297 1 89.75 170 TRP A N 1
ATOM 1331 C CA . TRP A 1 170 ? -6.398 -19.031 -8.141 1 89.75 170 TRP A CA 1
ATOM 1332 C C . TRP A 1 170 ? -6.035 -18.406 -6.801 1 89.75 170 TRP A C 1
ATOM 1334 O O . TRP A 1 170 ? -6.629 -18.734 -5.77 1 89.75 170 TRP A O 1
ATOM 1344 N N . LEU A 1 171 ? -5.117 -17.547 -6.887 1 94.5 171 LEU A N 1
ATOM 1345 C CA . LEU A 1 171 ? -4.574 -16.953 -5.672 1 94.5 171 LEU A CA 1
ATOM 1346 C C . LEU A 1 171 ? -5.266 -15.633 -5.359 1 94.5 171 LEU A C 1
ATOM 1348 O O . LEU A 1 171 ? -5.551 -14.844 -6.27 1 94.5 171 LEU A O 1
ATOM 1352 N N . ILE A 1 172 ? -5.559 -15.438 -4.074 1 95.62 172 ILE A N 1
ATOM 1353 C CA . ILE A 1 172 ? -6.316 -14.281 -3.615 1 95.62 172 ILE A CA 1
ATOM 1354 C C . ILE A 1 172 ? -5.633 -13.664 -2.395 1 95.62 172 ILE A C 1
ATOM 1356 O O . ILE A 1 172 ? -5.109 -14.391 -1.541 1 95.62 172 ILE A O 1
ATOM 1360 N N . GLY A 1 173 ? -5.773 -12.289 -2.371 1 97 173 GLY A N 1
ATOM 1361 C CA . GLY A 1 173 ? -5.207 -11.586 -1.229 1 97 173 GLY A CA 1
ATOM 1362 C C . GLY A 1 173 ? -3.816 -11.039 -1.495 1 97 173 GLY A C 1
ATOM 1363 O O . GLY A 1 173 ? -3.215 -11.336 -2.529 1 97 173 GLY A O 1
ATOM 1364 N N . PHE A 1 174 ? -3.436 -10.156 -0.594 1 97.88 174 PHE A N 1
ATOM 1365 C CA . PHE A 1 174 ? -2.096 -9.594 -0.668 1 97.88 174 PHE A CA 1
ATOM 1366 C C . PHE A 1 174 ? -1.876 -8.891 -2.006 1 97.88 174 PHE A C 1
ATOM 1368 O O . PHE A 1 174 ? -0.851 -9.102 -2.658 1 97.88 174 PHE A O 1
ATOM 1375 N N . GLY A 1 175 ? -2.854 -8.227 -2.469 1 97.5 175 GLY A N 1
ATOM 1376 C CA . GLY A 1 175 ? -2.809 -7.5 -3.729 1 97.5 175 GLY A CA 1
ATOM 1377 C C . GLY A 1 175 ? -3.531 -8.211 -4.855 1 97.5 175 GLY A C 1
ATOM 1378 O O . GLY A 1 175 ? -3.988 -7.578 -5.809 1 97.5 175 GLY A O 1
ATOM 1379 N N . LEU A 1 176 ? -3.639 -9.508 -4.797 1 96.12 176 LEU A N 1
ATOM 1380 C CA . LEU A 1 176 ? -4.359 -10.305 -5.785 1 96.12 176 LEU A CA 1
ATOM 1381 C C . LEU A 1 176 ? -5.859 -10.266 -5.52 1 96.12 176 LEU A C 1
ATOM 1383 O O . LEU A 1 176 ? -6.289 -10.281 -4.367 1 96.12 176 LEU A O 1
ATOM 1387 N N . ASP A 1 177 ? -6.641 -10.289 -6.57 1 95.12 177 ASP A N 1
ATOM 1388 C CA . ASP A 1 177 ? -8.07 -10.102 -6.359 1 95.12 177 ASP A CA 1
ATOM 1389 C C . ASP A 1 177 ? -8.844 -11.383 -6.664 1 95.12 177 ASP A C 1
ATOM 1391 O O . ASP A 1 177 ? -8.289 -12.328 -7.23 1 95.12 177 ASP A O 1
ATOM 1395 N N . ASP A 1 178 ? -10 -11.461 -6.156 1 94.06 178 ASP A N 1
ATOM 1396 C CA . ASP A 1 178 ? -11.039 -12.398 -6.551 1 94.06 178 ASP A CA 1
ATOM 1397 C C . ASP A 1 178 ? -12.164 -11.695 -7.305 1 94.06 178 ASP A C 1
ATOM 1399 O O . ASP A 1 178 ? -13.086 -11.156 -6.691 1 94.06 178 ASP A O 1
ATOM 1403 N N . LEU A 1 179 ? -12.023 -11.75 -8.602 1 89.62 179 LEU A N 1
ATOM 1404 C CA . LEU A 1 179 ? -12.992 -11.062 -9.453 1 89.62 179 LEU A CA 1
ATOM 1405 C C . LEU A 1 179 ? -13.148 -9.609 -9.031 1 89.62 179 LEU A C 1
ATOM 1407 O O . LEU A 1 179 ? -14.273 -9.125 -8.883 1 89.62 179 LEU A O 1
ATOM 1411 N N . GLY A 1 180 ? -12.047 -8.992 -8.703 1 91.06 180 GLY A N 1
ATOM 1412 C CA . GLY A 1 180 ? -12 -7.555 -8.477 1 91.06 180 GLY A CA 1
ATOM 1413 C C . GLY A 1 180 ? -12.055 -7.176 -7.012 1 91.06 180 GLY A C 1
ATOM 1414 O O . GLY A 1 180 ? -11.82 -6.02 -6.652 1 91.06 180 GLY A O 1
ATOM 1415 N N . ILE A 1 181 ? -12.359 -8.117 -6.156 1 93.5 181 ILE A N 1
ATOM 1416 C CA . ILE A 1 181 ? -12.477 -7.797 -4.738 1 93.5 181 ILE A CA 1
ATOM 1417 C C . ILE A 1 181 ? -11.43 -8.578 -3.943 1 93.5 181 ILE A C 1
ATOM 1419 O O . ILE A 1 181 ? -10.703 -9.398 -4.504 1 93.5 181 ILE A O 1
ATOM 1423 N N . ARG A 1 182 ? -11.219 -8.18 -2.656 1 95.56 182 ARG A N 1
ATOM 1424 C CA . ARG A 1 182 ? -10.477 -8.93 -1.641 1 95.56 182 ARG A CA 1
ATOM 1425 C C . ARG A 1 182 ? -8.977 -8.727 -1.796 1 95.56 182 ARG A C 1
ATOM 1427 O O . ARG A 1 182 ? -8.18 -9.508 -1.273 1 95.56 182 ARG A O 1
ATOM 1434 N N . ARG A 1 183 ? -8.531 -7.684 -2.457 1 96.88 183 ARG A N 1
ATOM 1435 C CA . ARG A 1 183 ? -7.105 -7.434 -2.633 1 96.88 183 ARG A CA 1
ATOM 1436 C C . ARG A 1 183 ? -6.426 -7.191 -1.29 1 96.88 183 ARG A C 1
ATOM 1438 O O . ARG A 1 183 ? -5.215 -7.379 -1.159 1 96.88 183 ARG A O 1
ATOM 1445 N N . GLY A 1 184 ? -7.172 -6.82 -0.354 1 97 184 GLY A N 1
ATOM 1446 C CA . GLY A 1 184 ? -6.598 -6.402 0.915 1 97 184 GLY A CA 1
ATOM 1447 C C . GLY A 1 184 ? -6.52 -7.523 1.934 1 97 184 GLY A C 1
ATOM 1448 O O . GLY A 1 184 ? -6.047 -7.316 3.055 1 97 184 GLY A O 1
ATOM 1449 N N . TRP A 1 185 ? -7.07 -8.742 1.558 1 97.06 185 TRP A N 1
ATOM 1450 C CA . TRP A 1 185 ? -6.891 -9.859 2.477 1 97.06 185 TRP A CA 1
ATOM 1451 C C . TRP A 1 185 ? -5.414 -10.078 2.791 1 97.06 185 TRP A C 1
ATOM 1453 O O . TRP A 1 185 ? -4.578 -10.102 1.885 1 97.06 185 TRP A O 1
ATOM 1463 N N . PRO A 1 186 ? -5.082 -10.172 4.086 1 96.94 186 PRO A N 1
ATOM 1464 C CA . PRO A 1 186 ? -3.672 -10.086 4.477 1 96.94 186 PRO A CA 1
ATOM 1465 C C . PRO A 1 186 ? -2.883 -11.344 4.117 1 96.94 186 PRO A C 1
ATOM 1467 O O . PRO A 1 186 ? -1.664 -11.281 3.941 1 96.94 186 PRO A O 1
ATOM 1470 N N . HIS A 1 187 ? -3.547 -12.492 4.062 1 97.12 187 HIS A N 1
ATOM 1471 C CA . HIS A 1 187 ? -2.918 -13.75 3.658 1 97.12 187 HIS A CA 1
ATOM 1472 C C . HIS A 1 187 ? -3.064 -13.977 2.158 1 97.12 187 HIS A C 1
ATOM 1474 O O . HIS A 1 187 ? -3.84 -13.289 1.491 1 97.12 187 HIS A O 1
ATOM 1480 N N . ILE A 1 188 ? -2.309 -14.844 1.64 1 96.94 188 ILE A N 1
ATOM 1481 C CA . ILE A 1 188 ? -2.594 -15.375 0.312 1 96.94 188 ILE A CA 1
ATOM 1482 C C . ILE A 1 188 ? -3.457 -16.625 0.432 1 96.94 188 ILE A C 1
ATOM 1484 O O . ILE A 1 188 ? -3.086 -17.578 1.124 1 96.94 188 ILE A O 1
ATOM 1488 N N . PHE A 1 189 ? -4.547 -16.594 -0.257 1 95.62 189 PHE A N 1
ATOM 1489 C CA . PHE A 1 189 ? -5.48 -17.719 -0.282 1 95.62 189 PHE A CA 1
ATOM 1490 C C . PHE A 1 189 ? -5.441 -18.422 -1.632 1 95.62 189 PHE A C 1
ATOM 1492 O O . PHE A 1 189 ? -5.059 -17.828 -2.641 1 95.62 189 PHE A O 1
ATOM 1499 N N . VAL A 1 190 ? -5.77 -19.656 -1.574 1 94.5 190 VAL A N 1
ATOM 1500 C CA . VAL A 1 190 ? -6.07 -20.391 -2.795 1 94.5 190 VAL A CA 1
ATOM 1501 C C . VAL A 1 190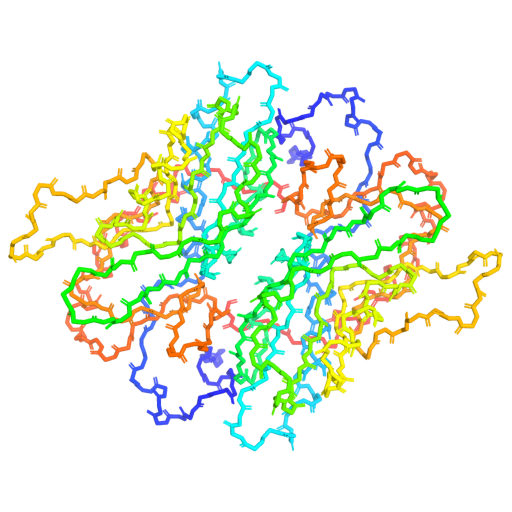 ? -7.539 -20.812 -2.795 1 94.5 190 VAL A C 1
ATOM 1503 O O . VAL A 1 190 ? -8.062 -21.25 -1.771 1 94.5 190 VAL A O 1
ATOM 1506 N N . LYS A 1 191 ? -8.172 -20.531 -3.875 1 92.31 191 LYS A N 1
ATOM 1507 C CA . LYS A 1 191 ? -9.57 -20.906 -4.035 1 92.31 191 LYS A CA 1
ATOM 1508 C C . LYS A 1 191 ? -9.711 -22.188 -4.852 1 92.31 191 LYS A C 1
ATOM 1510 O O . LYS A 1 191 ? -9.141 -22.297 -5.941 1 92.31 191 LYS A O 1
ATOM 1515 N N . GLY A 1 192 ? -10.484 -23.156 -4.324 1 85 192 GLY A N 1
ATOM 1516 C CA . GLY A 1 192 ? -10.75 -24.406 -5.02 1 85 192 GLY A CA 1
ATOM 1517 C C . GLY A 1 192 ? -9.523 -25.266 -5.176 1 85 192 GLY A C 1
ATOM 1518 O O . GLY A 1 192 ? -9.414 -26.031 -6.137 1 85 192 GLY A O 1
ATOM 1519 N N . GLY A 1 193 ? -8.625 -25.156 -4.367 1 77.56 193 GLY A N 1
ATOM 1520 C CA . GLY A 1 193 ? -7.387 -25.891 -4.523 1 77.56 193 GLY A CA 1
ATOM 1521 C C . GLY A 1 193 ? -7.488 -27.328 -4.051 1 77.56 193 GLY A C 1
ATOM 1522 O O . GLY A 1 193 ? -8.336 -27.656 -3.213 1 77.56 193 GLY A O 1
ATOM 1523 N N . ASP A 1 194 ? -6.664 -28.156 -4.742 1 84.5 194 ASP A N 1
ATOM 1524 C CA . ASP A 1 194 ? -6.473 -29.531 -4.309 1 84.5 194 ASP A CA 1
ATOM 1525 C C . ASP A 1 194 ? -5.715 -29.594 -2.984 1 84.5 194 ASP A C 1
ATOM 1527 O O . ASP A 1 194 ? -4.582 -29.109 -2.889 1 84.5 194 ASP A O 1
ATOM 1531 N N . GLN A 1 195 ? -6.395 -30.234 -1.956 1 85.69 195 GLN A N 1
ATOM 1532 C CA . GLN A 1 195 ? -5.812 -30.281 -0.619 1 85.69 195 GLN A CA 1
ATOM 1533 C C . GLN A 1 195 ? -4.434 -30.938 -0.643 1 85.69 195 GLN A C 1
ATOM 1535 O O . GLN A 1 195 ? -3.537 -30.547 0.102 1 85.69 195 GLN A O 1
ATOM 1540 N N . GLU A 1 196 ? -4.375 -31.906 -1.421 1 88.75 196 GLU A N 1
ATOM 1541 C CA . GLU A 1 196 ? -3.09 -32.594 -1.533 1 88.75 196 GLU A CA 1
ATOM 1542 C C . GLU A 1 196 ? -2.027 -31.672 -2.135 1 88.75 196 GLU A C 1
ATOM 1544 O O . GLU A 1 196 ? -0.885 -31.641 -1.674 1 88.75 196 GLU A O 1
ATOM 1549 N N . ALA A 1 197 ? -2.381 -30.953 -3.119 1 87.12 197 ALA A N 1
ATOM 1550 C CA . ALA A 1 197 ? -1.467 -30 -3.756 1 87.12 197 ALA A CA 1
ATOM 1551 C C . ALA A 1 197 ? -1.048 -28.906 -2.785 1 87.12 197 ALA A C 1
ATOM 1553 O O . ALA A 1 197 ? 0.115 -28.5 -2.766 1 87.12 197 ALA A O 1
ATOM 1554 N N . ILE A 1 198 ? -1.934 -28.484 -2.016 1 90.12 198 ILE A N 1
ATOM 1555 C CA . ILE A 1 198 ? -1.667 -27.453 -1.02 1 90.12 198 ILE A CA 1
ATOM 1556 C C . ILE A 1 198 ? -0.7 -27.984 0.033 1 90.12 198 ILE A C 1
ATOM 1558 O O . ILE A 1 198 ? 0.251 -27.297 0.418 1 90.12 198 ILE A O 1
ATOM 1562 N N . PHE A 1 199 ? -0.978 -29.188 0.419 1 90.75 199 PHE A N 1
ATOM 1563 C CA . PHE A 1 199 ? -0.127 -29.828 1.419 1 90.75 199 PHE A CA 1
ATOM 1564 C C . PHE A 1 199 ? 1.3 -29.969 0.904 1 90.75 199 PHE A C 1
ATOM 1566 O O . PHE A 1 199 ? 2.258 -29.672 1.621 1 90.75 199 PHE A O 1
ATOM 1573 N N . GLU A 1 200 ? 1.372 -30.422 -0.286 1 90.81 200 GLU A N 1
ATOM 1574 C CA . GLU A 1 200 ? 2.689 -30.578 -0.894 1 90.81 200 GLU A CA 1
ATOM 1575 C C . GLU A 1 200 ? 3.412 -29.234 -1.009 1 90.81 200 GLU A C 1
ATOM 1577 O O . GLU A 1 200 ? 4.598 -29.141 -0.69 1 90.81 200 GLU A O 1
ATOM 1582 N N . PHE A 1 201 ? 2.738 -28.266 -1.447 1 92.75 201 PHE A N 1
ATOM 1583 C CA . PHE A 1 201 ? 3.316 -26.938 -1.536 1 92.75 201 PHE A CA 1
ATOM 1584 C C . PHE A 1 201 ? 3.801 -26.453 -0.17 1 92.75 201 PHE A C 1
ATOM 1586 O O . PHE A 1 201 ? 4.922 -25.969 -0.04 1 92.75 201 PHE A O 1
ATOM 1593 N N . ARG A 1 202 ? 2.996 -26.578 0.835 1 93.62 202 ARG A N 1
ATOM 1594 C CA . ARG A 1 202 ? 3.311 -26.094 2.176 1 93.62 202 ARG A CA 1
ATOM 1595 C C . ARG A 1 202 ? 4.559 -26.781 2.725 1 93.62 202 ARG A C 1
ATOM 1597 O O . ARG A 1 202 ? 5.352 -26.156 3.434 1 93.62 202 ARG A O 1
ATOM 1604 N N . GLY A 1 203 ? 4.695 -28.062 2.418 1 92.25 203 GLY A N 1
ATOM 1605 C CA . GLY A 1 203 ? 5.887 -28.781 2.83 1 92.25 203 GLY A CA 1
ATOM 1606 C C . GLY A 1 203 ? 7.164 -28.203 2.26 1 92.25 203 GLY A C 1
ATOM 1607 O O . GLY A 1 203 ? 8.125 -27.953 2.994 1 92.25 203 GLY A O 1
ATOM 1608 N N . ARG A 1 204 ? 7.184 -27.938 0.999 1 92.06 204 ARG A N 1
ATOM 1609 C CA . ARG A 1 204 ? 8.344 -27.344 0.332 1 92.06 204 ARG A CA 1
ATOM 1610 C C . ARG A 1 204 ? 8.562 -25.906 0.776 1 92.06 204 ARG A C 1
ATOM 1612 O O . ARG A 1 204 ? 9.695 -25.484 1.008 1 92.06 204 ARG A O 1
ATOM 1619 N N . PHE A 1 205 ? 7.512 -25.234 0.94 1 94.62 205 PHE A N 1
ATOM 1620 C CA . PHE A 1 205 ? 7.535 -23.828 1.287 1 94.62 205 PHE A CA 1
ATOM 1621 C C . PHE A 1 205 ? 8.109 -23.609 2.684 1 94.62 205 PHE A C 1
ATOM 1623 O O . PHE A 1 205 ? 8.891 -22.688 2.91 1 94.62 205 PHE A O 1
ATOM 1630 N N . THR A 1 206 ? 7.75 -24.469 3.59 1 93.81 206 THR A N 1
ATOM 1631 C CA . THR A 1 206 ? 8.211 -24.359 4.969 1 93.81 206 THR A CA 1
ATOM 1632 C C . THR A 1 206 ? 9.734 -24.453 5.039 1 93.81 206 THR A C 1
ATOM 1634 O O . THR A 1 206 ? 10.375 -23.719 5.797 1 93.81 206 THR A O 1
ATOM 1637 N N . ARG A 1 207 ? 10.289 -25.281 4.293 1 91.75 207 ARG A N 1
ATOM 1638 C CA . ARG A 1 207 ? 11.742 -25.422 4.258 1 91.75 207 ARG A CA 1
ATOM 1639 C C . ARG A 1 207 ? 12.391 -24.125 3.77 1 91.75 207 ARG A C 1
ATOM 1641 O O . ARG A 1 207 ? 13.375 -23.656 4.352 1 91.75 207 ARG A O 1
ATOM 1648 N N . ALA A 1 208 ? 11.82 -23.578 2.73 1 92 208 ALA A N 1
ATOM 1649 C CA . ALA A 1 208 ? 12.32 -22.312 2.188 1 92 208 ALA A CA 1
ATOM 1650 C C . ALA A 1 208 ? 12.203 -21.188 3.213 1 92 208 ALA A C 1
ATOM 1652 O O . ALA A 1 208 ? 13.102 -20.359 3.33 1 92 208 ALA A O 1
ATOM 1653 N N . LEU A 1 209 ? 11.203 -21.172 3.957 1 94.62 209 LEU A N 1
ATOM 1654 C CA . LEU A 1 209 ? 10.945 -20.125 4.949 1 94.62 209 LEU A CA 1
ATOM 1655 C C . LEU A 1 209 ? 11.953 -20.203 6.09 1 94.62 209 LEU A C 1
ATOM 1657 O O . LEU A 1 209 ? 12.367 -19.188 6.629 1 94.62 209 LEU A O 1
ATOM 1661 N N . ASP A 1 210 ? 12.211 -21.375 6.449 1 93.5 210 ASP A N 1
ATOM 1662 C CA . ASP A 1 210 ? 13.18 -21.562 7.531 1 93.5 210 ASP A CA 1
ATOM 1663 C C . ASP A 1 210 ? 14.523 -20.938 7.172 1 93.5 210 ASP A C 1
ATOM 1665 O O . ASP A 1 210 ? 15.164 -20.297 8.016 1 93.5 210 ASP A O 1
ATOM 1669 N N . GLU A 1 211 ? 14.891 -21.062 5.988 1 92.12 211 GLU A N 1
ATOM 1670 C CA . GLU A 1 211 ? 16.125 -20.453 5.52 1 92.12 211 GLU A CA 1
ATOM 1671 C C . GLU A 1 211 ? 16.031 -18.938 5.543 1 92.12 211 GLU A C 1
ATOM 1673 O O . GLU A 1 211 ? 17 -18.266 5.93 1 92.12 211 GLU A O 1
ATOM 1678 N N . LEU A 1 212 ? 14.922 -18.453 5.176 1 92.56 212 LEU A N 1
ATOM 1679 C CA . LEU A 1 212 ? 14.703 -17 5.172 1 92.56 212 LEU A CA 1
ATOM 1680 C C . LEU A 1 212 ? 14.727 -16.453 6.59 1 92.56 212 LEU A C 1
ATOM 1682 O O . LEU A 1 212 ? 15.359 -15.422 6.848 1 92.56 212 LEU A O 1
ATOM 1686 N N . ARG A 1 213 ? 14.078 -17.094 7.434 1 92.38 213 ARG A N 1
ATOM 1687 C CA . ARG A 1 213 ? 13.992 -16.656 8.828 1 92.38 213 ARG A CA 1
ATOM 1688 C C . ARG A 1 213 ? 15.383 -16.562 9.453 1 92.38 213 ARG A C 1
ATOM 1690 O O . ARG A 1 213 ? 15.656 -15.641 10.227 1 92.38 213 ARG A O 1
ATOM 1697 N N . ALA A 1 214 ? 16.188 -17.453 9.055 1 91.5 214 ALA A N 1
ATOM 1698 C CA . ALA A 1 214 ? 17.531 -17.531 9.641 1 91.5 214 ALA A CA 1
ATOM 1699 C C . ALA A 1 214 ? 18.438 -16.438 9.086 1 91.5 214 ALA A C 1
ATOM 1701 O O . ALA A 1 214 ? 19.375 -15.992 9.758 1 91.5 214 ALA A O 1
ATOM 1702 N N . SER A 1 215 ? 18.141 -15.93 7.965 1 92.38 215 SER A N 1
ATOM 1703 C CA . SER A 1 215 ? 19.094 -15.086 7.266 1 92.38 215 SER A CA 1
ATOM 1704 C C . SER A 1 215 ? 18.672 -13.617 7.305 1 92.38 215 SER A C 1
ATOM 1706 O O . SER A 1 215 ? 19.5 -12.719 7.129 1 92.38 215 SER A O 1
ATOM 1708 N N . LEU A 1 216 ? 17.438 -13.312 7.586 1 93 216 LEU A N 1
ATOM 1709 C CA . LEU A 1 216 ? 16.922 -11.961 7.441 1 93 216 LEU A CA 1
ATOM 1710 C C . LEU A 1 216 ? 17.016 -11.203 8.758 1 93 216 LEU A C 1
ATOM 1712 O O . LEU A 1 216 ? 16.672 -11.734 9.812 1 93 216 LEU A O 1
ATOM 1716 N N . PRO A 1 217 ? 17.469 -10.023 8.672 1 85.31 217 PRO A N 1
ATOM 1717 C CA . PRO A 1 217 ? 17.484 -9.211 9.883 1 85.31 217 PRO A CA 1
ATOM 1718 C C . PRO A 1 217 ? 16.094 -8.812 10.359 1 85.31 217 PRO A C 1
ATOM 1720 O O . PRO A 1 217 ? 15.164 -8.734 9.547 1 85.31 217 PRO A O 1
ATOM 1723 N N . VAL A 1 218 ? 15.953 -8.555 11.617 1 84.62 218 VAL A N 1
ATOM 1724 C CA . VAL A 1 218 ? 14.711 -8.039 12.188 1 84.62 218 VAL A CA 1
ATOM 1725 C C . VAL A 1 218 ? 14.578 -6.551 11.875 1 84.62 218 VAL A C 1
ATOM 1727 O O . VAL A 1 218 ? 15.539 -5.793 12.008 1 84.62 218 VAL A O 1
ATOM 1730 N N . PRO A 1 219 ? 13.391 -6.23 11.43 1 86.62 219 PRO A N 1
ATOM 1731 C CA . PRO A 1 219 ? 13.203 -4.805 11.156 1 86.62 219 PRO A CA 1
ATOM 1732 C C . PRO A 1 219 ? 13.422 -3.936 12.391 1 86.62 219 PRO A C 1
ATOM 1734 O O . PRO A 1 219 ? 13.109 -4.355 13.508 1 86.62 219 PRO A O 1
ATOM 1737 N N . ASN A 1 220 ? 13.961 -2.725 12.203 1 82.06 220 ASN A N 1
ATOM 1738 C CA . ASN A 1 220 ? 14.281 -1.832 13.312 1 82.06 220 ASN A CA 1
ATOM 1739 C C . ASN A 1 220 ? 13.156 -0.83 13.57 1 82.06 220 ASN A C 1
ATOM 1741 O O . ASN A 1 220 ? 13.406 0.263 14.086 1 82.06 220 ASN A O 1
ATOM 1745 N N . TRP A 1 221 ? 12.031 -1.144 13.07 1 86.62 221 TRP A N 1
ATOM 1746 C CA . TRP A 1 221 ? 10.867 -0.294 13.305 1 86.62 221 TRP A CA 1
ATOM 1747 C C . TRP A 1 221 ? 9.664 -1.124 13.734 1 86.62 221 TRP A C 1
ATOM 1749 O O . TRP A 1 221 ? 9.641 -2.344 13.547 1 86.62 221 TRP A O 1
ATOM 1759 N N . MET B 1 1 ? 21.062 -1.506 22.078 1 35.25 1 MET B N 1
ATOM 1760 C CA . MET B 1 1 ? 20.109 -0.448 21.734 1 35.25 1 MET B CA 1
ATOM 1761 C C . MET B 1 1 ? 19.781 -0.481 20.234 1 35.25 1 MET B C 1
ATOM 1763 O O . MET B 1 1 ? 20.688 -0.579 19.406 1 35.25 1 MET B O 1
ATOM 1767 N N . ARG B 1 2 ? 18.703 -0.974 19.891 1 45.06 2 ARG B N 1
ATOM 1768 C CA . ARG B 1 2 ? 18.406 -1.088 18.453 1 45.06 2 ARG B CA 1
ATOM 1769 C C . ARG B 1 2 ? 18.625 0.24 17.75 1 45.06 2 ARG B C 1
ATOM 1771 O O . ARG B 1 2 ? 18.266 1.298 18.266 1 45.06 2 ARG B O 1
ATOM 1778 N N . ALA B 1 3 ? 19.516 0.261 16.75 1 56.16 3 ALA B N 1
ATOM 1779 C CA . ALA B 1 3 ? 19.75 1.501 16.016 1 56.16 3 ALA B CA 1
ATOM 1780 C C . ALA B 1 3 ? 18.453 2.096 15.516 1 56.16 3 ALA B C 1
ATOM 1782 O O . ALA B 1 3 ? 17.516 1.362 15.172 1 56.16 3 ALA B O 1
ATOM 1783 N N . SER B 1 4 ? 18.406 3.393 15.672 1 78 4 SER B N 1
ATOM 1784 C CA . SER B 1 4 ? 17.219 4.125 15.242 1 78 4 SER B CA 1
ATOM 1785 C C . SER B 1 4 ? 16.969 3.934 13.75 1 78 4 SER B C 1
ATOM 1787 O O . SER B 1 4 ? 17.859 3.535 13.008 1 78 4 SER B O 1
ATOM 1789 N N . PHE B 1 5 ? 15.789 3.885 13.328 1 88 5 PHE B N 1
ATOM 1790 C CA . PHE B 1 5 ? 15.398 3.799 11.93 1 88 5 PHE B CA 1
ATOM 1791 C C . PHE B 1 5 ? 16.281 4.688 11.062 1 88 5 PHE B C 1
ATOM 1793 O O . PHE B 1 5 ? 16.812 4.238 10.047 1 88 5 PHE B O 1
ATOM 1800 N N . LEU B 1 6 ? 16.562 5.801 11.539 1 87.75 6 LEU B N 1
ATOM 1801 C CA . LEU B 1 6 ? 17.328 6.754 10.727 1 87.75 6 LEU B CA 1
ATOM 1802 C C . LEU B 1 6 ? 18.797 6.352 10.648 1 87.75 6 LEU B C 1
ATOM 1804 O O . LEU B 1 6 ? 19.469 6.664 9.672 1 87.75 6 LEU B O 1
ATOM 1808 N N . ALA B 1 7 ? 19.234 5.602 11.625 1 81.56 7 ALA B N 1
ATOM 1809 C CA . ALA B 1 7 ? 20.641 5.176 11.648 1 81.56 7 ALA B CA 1
ATOM 1810 C C . ALA B 1 7 ? 20.875 4.035 10.664 1 81.56 7 ALA B C 1
ATOM 1812 O O . ALA B 1 7 ? 22.016 3.811 10.227 1 81.56 7 ALA B O 1
ATOM 1813 N N . THR B 1 8 ? 19.781 3.426 10.219 1 79.88 8 THR B N 1
ATOM 1814 C CA . THR B 1 8 ? 19.984 2.203 9.445 1 79.88 8 THR B CA 1
ATOM 1815 C C . THR B 1 8 ? 19.391 2.342 8.047 1 79.88 8 THR B C 1
ATOM 1817 O O . THR B 1 8 ? 19.594 1.483 7.191 1 79.88 8 THR B O 1
ATOM 1820 N N . ILE B 1 9 ? 18.625 3.371 7.648 1 81.19 9 ILE B N 1
ATOM 1821 C CA . ILE B 1 9 ? 17.844 3.449 6.418 1 81.19 9 ILE B CA 1
ATOM 1822 C C . ILE B 1 9 ? 18.766 3.748 5.238 1 81.19 9 ILE B C 1
ATOM 1824 O O . ILE B 1 9 ? 18.406 3.508 4.086 1 81.19 9 ILE B O 1
ATOM 1828 N N . GLY B 1 10 ? 19.969 4.102 5.418 1 77.69 10 GLY B N 1
ATOM 1829 C CA . GLY B 1 10 ? 21.016 4.172 4.41 1 77.69 10 GLY B CA 1
ATOM 1830 C C . GLY B 1 10 ? 20.781 5.258 3.379 1 77.69 10 GLY B C 1
ATOM 1831 O O . GLY B 1 10 ? 21.656 5.551 2.562 1 77.69 10 GLY B O 1
ATOM 1832 N N . ASP B 1 11 ? 19.609 5.875 3.346 1 79.88 11 ASP B N 1
ATOM 1833 C CA . ASP B 1 11 ? 19.328 6.863 2.311 1 79.88 11 ASP B CA 1
ATOM 1834 C C . ASP B 1 11 ? 19.484 8.281 2.852 1 79.88 11 ASP B C 1
ATOM 1836 O O . ASP B 1 11 ? 19.047 9.25 2.211 1 79.88 11 ASP B O 1
ATOM 1840 N N . ILE B 1 12 ? 20 8.414 4.035 1 84.31 12 ILE B N 1
ATOM 1841 C CA . ILE B 1 12 ? 20.109 9.727 4.668 1 84.31 12 ILE B CA 1
ATOM 1842 C C . ILE B 1 12 ? 21.438 9.82 5.414 1 84.31 12 ILE B C 1
ATOM 1844 O O . ILE B 1 12 ? 21.875 8.859 6.059 1 84.31 12 ILE B O 1
ATOM 1848 N N . SER B 1 13 ? 22.031 10.953 5.281 1 84.75 13 SER B N 1
ATOM 1849 C CA . SER B 1 13 ? 23.25 11.18 6.039 1 84.75 13 SER B CA 1
ATOM 1850 C C . SER B 1 13 ? 22.953 11.438 7.512 1 84.75 13 SER B C 1
ATOM 1852 O O . SER B 1 13 ? 21.828 11.797 7.867 1 84.75 13 SER B O 1
ATOM 1854 N N . GLU B 1 14 ? 23.922 11.203 8.297 1 85.12 14 GLU B N 1
ATOM 1855 C CA . GLU B 1 14 ? 23.781 11.477 9.727 1 85.12 14 GLU B CA 1
ATOM 1856 C C . GLU B 1 14 ? 23.422 12.938 9.969 1 85.12 14 GLU B C 1
ATOM 1858 O O . GLU B 1 14 ? 22.609 13.25 10.844 1 85.12 14 GLU B O 1
ATOM 1863 N N . GLU B 1 15 ? 24.016 13.797 9.273 1 87.75 15 GLU B N 1
ATOM 1864 C CA . GLU B 1 15 ? 23.766 15.227 9.406 1 87.75 15 GLU B CA 1
ATOM 1865 C C . GLU B 1 15 ? 22.328 15.57 9 1 87.75 15 GLU B C 1
ATOM 1867 O O . GLU B 1 15 ? 21.641 16.297 9.719 1 87.75 15 GLU B O 1
ATOM 1872 N N . GLU B 1 16 ? 21.891 15.016 7.918 1 88.62 16 GLU B N 1
ATOM 1873 C CA . GLU B 1 16 ? 20.516 15.258 7.449 1 88.62 16 GLU B CA 1
ATOM 1874 C C . GLU B 1 16 ? 19.5 14.688 8.422 1 88.62 16 GLU B C 1
ATOM 1876 O O . GLU B 1 16 ? 18.422 15.281 8.625 1 88.62 16 GLU B O 1
ATOM 1881 N N . ALA B 1 17 ? 19.859 13.594 8.992 1 88.94 17 ALA B N 1
ATOM 1882 C CA . ALA B 1 17 ? 18.953 12.883 9.898 1 88.94 17 ALA B CA 1
ATOM 1883 C C . ALA B 1 17 ? 18.594 13.742 11.102 1 88.94 17 ALA B C 1
ATOM 1885 O O . ALA B 1 17 ? 17.531 13.578 11.695 1 88.94 17 ALA B O 1
ATOM 1886 N N . ARG B 1 18 ? 19.375 14.656 11.398 1 87.31 18 ARG B N 1
ATOM 1887 C CA . ARG B 1 18 ? 19.156 15.508 12.562 1 87.31 18 ARG B CA 1
ATOM 1888 C C . ARG B 1 18 ? 17.969 16.438 12.352 1 87.31 18 ARG B C 1
ATOM 1890 O O . ARG B 1 18 ? 17.406 16.953 13.32 1 87.31 18 ARG B O 1
ATOM 1897 N N . ASP B 1 19 ? 17.656 16.609 11.156 1 90.5 19 ASP B N 1
ATOM 1898 C CA . ASP B 1 19 ? 16.578 17.531 10.836 1 90.5 19 ASP B CA 1
ATOM 1899 C C . ASP B 1 19 ? 15.219 16.828 10.914 1 90.5 19 ASP B C 1
ATOM 1901 O O . ASP B 1 19 ? 14.18 17.453 10.742 1 90.5 19 ASP B O 1
ATOM 1905 N N . TYR B 1 20 ? 15.281 15.547 11.211 1 92.19 20 TYR B N 1
ATOM 1906 C CA . TYR B 1 20 ? 14.055 14.75 11.234 1 92.19 20 TYR B CA 1
ATOM 1907 C C . TYR B 1 20 ? 13.734 14.273 12.648 1 92.19 20 TYR B C 1
ATOM 1909 O O . TYR B 1 20 ? 14.641 13.898 13.398 1 92.19 20 TYR B O 1
ATOM 1917 N N . ALA B 1 21 ? 12.469 14.383 13.023 1 92.12 21 ALA B N 1
ATOM 1918 C CA . ALA B 1 21 ? 11.969 13.812 14.273 1 92.12 21 ALA B CA 1
ATOM 1919 C C . ALA B 1 21 ? 10.742 12.938 14.031 1 92.12 21 ALA B C 1
ATOM 1921 O O . ALA B 1 21 ? 9.875 13.281 13.227 1 92.12 21 ALA B O 1
ATOM 1922 N N . ILE B 1 22 ? 10.727 11.781 14.719 1 93.75 22 ILE B N 1
ATOM 1923 C CA . ILE B 1 22 ? 9.531 10.945 14.641 1 93.75 22 ILE B CA 1
ATOM 1924 C C . ILE B 1 22 ? 8.359 11.648 15.32 1 93.75 22 ILE B C 1
ATOM 1926 O O . ILE B 1 22 ? 8.445 12 16.5 1 93.75 22 ILE B O 1
ATOM 1930 N N . LEU B 1 23 ? 7.371 11.875 14.594 1 95.19 23 LEU B N 1
ATOM 1931 C CA . LEU B 1 23 ? 6.152 12.469 15.133 1 95.19 23 LEU B CA 1
ATOM 1932 C C . LEU B 1 23 ? 5.156 11.383 15.547 1 95.19 23 LEU B C 1
ATOM 1934 O O . LEU B 1 23 ? 4.531 11.477 16.609 1 95.19 23 LEU B O 1
ATOM 1938 N N . ILE B 1 24 ? 4.938 10.414 14.773 1 96.75 24 ILE B N 1
ATOM 1939 C CA . ILE B 1 24 ? 4.062 9.273 15.016 1 96.75 24 ILE B CA 1
ATOM 1940 C C . ILE B 1 24 ? 4.781 7.98 14.617 1 96.75 24 ILE B C 1
ATOM 1942 O O . ILE B 1 24 ? 5.23 7.84 13.477 1 96.75 24 ILE B O 1
ATOM 1946 N N . THR B 1 25 ? 4.844 7.012 15.531 1 96.38 25 THR B N 1
ATOM 1947 C CA . THR B 1 25 ? 5.523 5.75 15.25 1 96.38 25 THR B CA 1
ATOM 1948 C C . THR B 1 25 ? 4.656 4.848 14.375 1 96.38 25 THR B C 1
ATOM 1950 O O . THR B 1 25 ? 3.445 5.051 14.273 1 96.38 25 THR B O 1
ATOM 1953 N N . ARG B 1 26 ? 5.273 3.84 13.82 1 97.12 26 ARG B N 1
ATOM 1954 C CA . ARG B 1 26 ? 4.57 2.857 13 1 97.12 26 ARG B CA 1
ATOM 1955 C C . ARG B 1 26 ? 3.426 2.215 13.766 1 97.12 26 ARG B C 1
ATOM 1957 O O . ARG B 1 26 ? 2.314 2.09 13.25 1 97.12 26 ARG B O 1
ATOM 1964 N N . ASP B 1 27 ? 3.699 1.835 14.977 1 95.94 27 ASP B N 1
ATOM 1965 C CA . ASP B 1 27 ? 2.668 1.217 15.805 1 95.94 27 ASP B CA 1
ATOM 1966 C C . ASP B 1 27 ? 1.504 2.178 16.047 1 95.94 27 ASP B C 1
ATOM 1968 O O . ASP B 1 27 ? 0.341 1.768 16.016 1 95.94 27 ASP B O 1
ATOM 1972 N N . GLU B 1 28 ? 1.823 3.404 16.297 1 97.06 28 GLU B N 1
ATOM 1973 C CA . GLU B 1 28 ? 0.792 4.422 16.484 1 97.06 28 GLU B CA 1
ATOM 1974 C C . GLU B 1 28 ? 0.012 4.66 15.203 1 97.06 28 GLU B C 1
ATOM 1976 O O . GLU B 1 28 ? -1.205 4.855 15.234 1 97.06 28 GLU B O 1
ATOM 1981 N N . CYS B 1 29 ? 0.688 4.68 14.039 1 97.88 29 CYS B N 1
ATOM 1982 C CA . CYS B 1 29 ? 0.021 4.785 12.75 1 97.88 29 CYS B CA 1
ATOM 1983 C C . CYS B 1 29 ? -0.986 3.656 12.562 1 97.88 29 CYS B C 1
ATOM 1985 O O . CYS B 1 29 ? -2.088 3.879 12.055 1 97.88 29 CYS B O 1
ATOM 1987 N N . ASP B 1 30 ? -0.588 2.465 13 1 97.19 30 ASP B N 1
ATOM 1988 C CA . ASP B 1 30 ? -1.473 1.311 12.883 1 97.19 30 ASP B CA 1
ATOM 1989 C C . ASP B 1 30 ? -2.775 1.536 13.648 1 97.19 30 ASP B C 1
ATOM 1991 O O . ASP B 1 30 ? -3.85 1.147 13.18 1 97.19 30 ASP B O 1
ATOM 1995 N N . LEU B 1 31 ? -2.658 2.119 14.789 1 97.5 31 LEU B N 1
ATOM 1996 C CA . LEU B 1 31 ? -3.854 2.4 15.586 1 97.5 31 LEU B CA 1
ATOM 1997 C C . LEU B 1 31 ? -4.766 3.383 14.859 1 97.5 31 LEU B C 1
ATOM 1999 O O . LEU B 1 31 ? -5.988 3.213 14.852 1 97.5 31 LEU B O 1
ATOM 2003 N N . ILE B 1 32 ? -4.176 4.383 14.266 1 97.75 32 ILE B N 1
ATOM 2004 C CA . ILE B 1 32 ? -4.949 5.367 13.523 1 97.75 32 ILE B CA 1
ATOM 2005 C C . ILE B 1 32 ? -5.641 4.695 12.336 1 97.75 32 ILE B C 1
ATOM 2007 O O . ILE B 1 32 ? -6.816 4.941 12.078 1 97.75 32 ILE B O 1
ATOM 2011 N N . VAL B 1 33 ? -4.945 3.836 11.664 1 98.38 33 VAL B N 1
ATOM 2012 C CA . VAL B 1 33 ? -5.492 3.092 10.531 1 98.38 33 VAL B CA 1
ATOM 2013 C C . VAL B 1 33 ? -6.684 2.254 10.992 1 98.38 33 VAL B C 1
ATOM 2015 O O . VAL B 1 33 ? -7.73 2.246 10.344 1 98.38 33 VAL B O 1
ATOM 2018 N N . ARG B 1 34 ? -6.48 1.572 12.07 1 97.75 34 ARG B N 1
ATOM 2019 C CA . ARG B 1 34 ? -7.523 0.7 12.602 1 97.75 34 ARG B CA 1
ATOM 2020 C C . ARG B 1 34 ? -8.75 1.504 13.008 1 97.75 34 ARG B C 1
ATOM 2022 O O . ARG B 1 34 ? -9.883 1.025 12.891 1 97.75 34 ARG B O 1
ATOM 2029 N N . GLU B 1 35 ? -8.5 2.715 13.484 1 98 35 GLU B N 1
ATOM 2030 C CA . GLU B 1 35 ? -9.617 3.594 13.812 1 98 35 GLU B CA 1
ATOM 2031 C C . GLU B 1 35 ? -10.438 3.932 12.578 1 98 35 GLU B C 1
ATOM 2033 O O . GLU B 1 35 ? -11.664 3.908 12.609 1 98 35 GLU B O 1
ATOM 2038 N N . VAL B 1 36 ? -9.797 4.227 11.492 1 98.19 36 VAL B N 1
ATOM 2039 C CA . VAL B 1 36 ? -10.5 4.52 10.25 1 98.19 36 VAL B CA 1
ATOM 2040 C C . VAL B 1 36 ? -11.273 3.285 9.789 1 98.19 36 VAL B C 1
ATOM 2042 O O . VAL B 1 36 ? -12.43 3.389 9.375 1 98.19 36 VAL B O 1
ATOM 2045 N N . ALA B 1 37 ? -10.625 2.125 9.867 1 97.44 37 ALA B N 1
ATOM 2046 C CA . ALA B 1 37 ? -11.281 0.877 9.484 1 97.44 37 ALA B CA 1
ATOM 2047 C C . ALA B 1 37 ? -12.539 0.638 10.305 1 97.44 37 ALA B C 1
ATOM 2049 O O . ALA B 1 37 ? -13.578 0.232 9.773 1 97.44 37 ALA B O 1
ATOM 2050 N N . ARG B 1 38 ? -12.398 0.848 11.594 1 96.88 38 ARG B N 1
ATOM 2051 C CA . ARG B 1 38 ? -13.547 0.672 12.477 1 96.88 38 ARG B CA 1
ATOM 2052 C C . ARG B 1 38 ? -14.711 1.552 12.031 1 96.88 38 ARG B C 1
ATOM 2054 O O . ARG B 1 38 ? -15.852 1.087 11.953 1 96.88 38 ARG B O 1
ATOM 2061 N N . LYS B 1 39 ? -14.445 2.816 11.758 1 96.88 39 LYS B N 1
ATOM 2062 C CA . LYS B 1 39 ? -15.477 3.758 11.328 1 96.88 39 LYS B CA 1
ATOM 2063 C C . LYS B 1 39 ? -16.125 3.312 10.023 1 96.88 39 LYS B C 1
ATOM 2065 O O . LYS B 1 39 ? -17.344 3.342 9.883 1 96.88 39 LYS B O 1
ATOM 2070 N N . LEU B 1 40 ? -15.344 2.887 9.086 1 96.69 40 LEU B N 1
ATOM 2071 C CA . LEU B 1 40 ? -15.852 2.412 7.805 1 96.69 40 LEU B CA 1
ATOM 2072 C C . LEU B 1 40 ? -16.672 1.142 7.984 1 96.69 40 LEU B C 1
ATOM 2074 O O . LEU B 1 40 ? -17.75 1.004 7.391 1 96.69 40 LEU B O 1
ATOM 2078 N N . ASN B 1 41 ? -16.125 0.196 8.758 1 95.38 41 ASN B N 1
ATOM 2079 C CA . ASN B 1 41 ? -16.844 -1.047 9.023 1 95.38 41 ASN B CA 1
ATOM 2080 C C . ASN B 1 41 ? -18.203 -0.783 9.656 1 95.38 41 ASN B C 1
ATOM 2082 O O . ASN B 1 41 ? -19.203 -1.399 9.281 1 95.38 41 ASN B O 1
ATOM 2086 N N . ASP B 1 42 ? -18.219 0.131 10.648 1 95.31 42 ASP B N 1
ATOM 2087 C CA . ASP B 1 42 ? -19.484 0.497 11.297 1 95.31 42 ASP B CA 1
ATOM 2088 C C . ASP B 1 42 ? -20.453 1.115 10.289 1 95.31 42 ASP B C 1
ATOM 2090 O O . ASP B 1 42 ? -21.641 0.796 10.297 1 95.31 42 ASP B O 1
ATOM 2094 N N . TYR B 1 43 ? -19.984 1.947 9.43 1 94.5 43 TYR B N 1
ATOM 2095 C CA . TYR B 1 43 ? -20.812 2.658 8.461 1 94.5 43 TYR B CA 1
ATOM 2096 C C . TYR B 1 43 ? -21.422 1.695 7.449 1 94.5 43 TYR B C 1
ATOM 2098 O O . TYR B 1 43 ? -22.594 1.808 7.105 1 94.5 43 TYR B O 1
ATOM 2106 N N . TYR B 1 44 ? -20.703 0.737 6.984 1 93.31 44 TYR B N 1
ATOM 2107 C CA . TYR B 1 44 ? -21.141 -0.116 5.883 1 93.31 44 TYR B CA 1
ATOM 2108 C C . TYR B 1 44 ? -21.719 -1.42 6.41 1 93.31 44 TYR B C 1
ATOM 2110 O O . TYR B 1 44 ? -22.188 -2.256 5.629 1 93.31 44 TYR B O 1
ATOM 2118 N N . ALA B 1 45 ? -21.766 -1.7 7.66 1 89.44 45 ALA B N 1
ATOM 2119 C CA . ALA B 1 45 ? -22.266 -2.928 8.266 1 89.44 45 ALA B CA 1
ATOM 2120 C C . ALA B 1 45 ? -23.703 -3.201 7.836 1 89.44 45 ALA B C 1
ATOM 2122 O O . ALA B 1 45 ? -24.078 -4.348 7.582 1 89.44 45 ALA B O 1
ATOM 2123 N N . SER B 1 46 ? -24.516 -2.203 7.664 1 86.19 46 SER B N 1
ATOM 2124 C CA . SER B 1 46 ? -25.922 -2.41 7.355 1 86.19 46 SER B CA 1
ATOM 2125 C C . SER B 1 46 ? -26.328 -1.678 6.078 1 86.19 46 SER B C 1
ATOM 2127 O O . SER B 1 46 ? -27.516 -1.504 5.805 1 86.19 46 SER B O 1
ATOM 2129 N N . ARG B 1 47 ? -25.422 -1.247 5.355 1 79.69 47 ARG B N 1
ATOM 2130 C CA . ARG B 1 47 ? -25.766 -0.35 4.258 1 79.69 47 ARG B CA 1
ATOM 2131 C C . ARG B 1 47 ? -25.516 -1.015 2.908 1 79.69 47 ARG B C 1
ATOM 2133 O O . ARG B 1 47 ? -25.891 -0.481 1.865 1 79.69 47 ARG B O 1
ATOM 2140 N N . LEU B 1 48 ? -25.016 -2.193 2.916 1 78.38 48 LEU B N 1
ATOM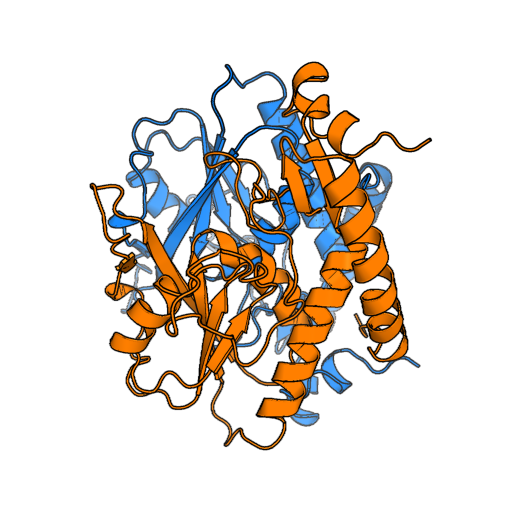 2141 C CA . LEU B 1 48 ? -24.609 -2.736 1.626 1 78.38 48 LEU B CA 1
ATOM 2142 C C . LEU B 1 48 ? -25.609 -3.793 1.145 1 78.38 48 LEU B C 1
ATOM 2144 O O . LEU B 1 48 ? -26.047 -4.633 1.929 1 78.38 48 LEU B O 1
ATOM 2148 N N . ASP B 1 49 ? -26.219 -3.42 0.018 1 72.69 49 ASP B N 1
ATOM 2149 C CA . ASP B 1 49 ? -27.078 -4.371 -0.677 1 72.69 49 ASP B CA 1
ATOM 2150 C C . ASP B 1 49 ? -26.266 -5.289 -1.584 1 72.69 49 ASP B C 1
ATOM 2152 O O . ASP B 1 49 ? -26.531 -5.367 -2.789 1 72.69 49 ASP B O 1
ATOM 2156 N N . ASP B 1 50 ? -25.297 -5.875 -1.272 1 74.25 50 ASP B N 1
ATOM 2157 C CA . ASP B 1 50 ? -24.531 -6.906 -1.963 1 74.25 50 ASP B CA 1
ATOM 2158 C C . ASP B 1 50 ? -23.531 -6.285 -2.941 1 74.25 50 ASP B C 1
ATOM 2160 O O . ASP B 1 50 ? -22.875 -6.996 -3.693 1 74.25 50 ASP B O 1
ATOM 2164 N N . LYS B 1 51 ? -23.578 -4.996 -3.082 1 84.38 51 LYS B N 1
ATOM 2165 C CA . LYS B 1 51 ? -22.641 -4.375 -4.004 1 84.38 51 LYS B CA 1
ATOM 2166 C C . LYS B 1 51 ? -21.375 -3.922 -3.271 1 84.38 51 LYS B C 1
ATOM 2168 O O . LYS B 1 51 ? -21.453 -3.352 -2.182 1 84.38 51 LYS B O 1
ATOM 2173 N N . PRO B 1 52 ? -20.297 -4.172 -3.881 1 91.38 52 PRO B N 1
ATOM 2174 C CA . PRO B 1 52 ? -19.031 -3.777 -3.238 1 91.38 52 PRO B CA 1
ATOM 2175 C C . PRO B 1 52 ? -18.844 -2.264 -3.199 1 91.38 52 PRO B C 1
ATOM 2177 O O . PRO B 1 52 ? -19.328 -1.554 -4.086 1 91.38 52 PRO B O 1
ATOM 2180 N N . VAL B 1 53 ? -18.266 -1.783 -2.15 1 93.38 53 VAL B N 1
ATOM 2181 C CA . VAL B 1 53 ? -17.844 -0.391 -2.047 1 93.38 53 VAL B CA 1
ATOM 2182 C C . VAL B 1 53 ? -16.672 -0.136 -2.994 1 93.38 53 VAL B C 1
ATOM 2184 O O . VAL B 1 53 ? -15.812 -0.998 -3.166 1 93.38 53 VAL B O 1
ATOM 2187 N N . HIS B 1 54 ? -16.703 0.984 -3.637 1 92.94 54 HIS B N 1
ATOM 2188 C CA . HIS B 1 54 ? -15.586 1.38 -4.477 1 92.94 54 HIS B CA 1
ATOM 2189 C C . HIS B 1 54 ? -14.656 2.342 -3.742 1 92.94 54 HIS B C 1
ATOM 2191 O O . HIS B 1 54 ? -15.039 3.48 -3.459 1 92.94 54 HIS B O 1
ATOM 2197 N N . LEU B 1 55 ? -13.516 1.83 -3.412 1 95.31 55 LEU B N 1
ATOM 2198 C CA . LEU B 1 55 ? -12.492 2.646 -2.768 1 95.31 55 LEU B CA 1
ATOM 2199 C C . LEU B 1 55 ? -11.602 3.324 -3.805 1 95.31 55 LEU B C 1
ATOM 2201 O O . LEU B 1 55 ? -10.992 2.654 -4.637 1 95.31 55 LEU B O 1
ATOM 2205 N N . LEU B 1 56 ? -11.578 4.613 -3.75 1 93.5 56 LEU B N 1
ATOM 2206 C CA . LEU B 1 56 ? -10.797 5.402 -4.695 1 93.5 56 LEU B CA 1
ATOM 2207 C C . LEU B 1 56 ? -9.625 6.086 -3.996 1 93.5 56 LEU B C 1
ATOM 2209 O O . LEU B 1 56 ? -9.812 7.078 -3.291 1 93.5 56 LEU B O 1
ATOM 2213 N N . GLY B 1 57 ? -8.414 5.523 -4.254 1 94.94 57 GLY B N 1
ATOM 2214 C CA . GLY B 1 57 ? -7.215 6.082 -3.648 1 94.94 57 GLY B CA 1
ATOM 2215 C C . GLY B 1 57 ? -6.582 7.18 -4.48 1 94.94 57 GLY B C 1
ATOM 2216 O O . GLY B 1 57 ? -6.5 7.066 -5.707 1 94.94 57 GLY B O 1
ATOM 2217 N N . LEU B 1 58 ? -6.133 8.18 -3.84 1 92.56 58 LEU B N 1
ATOM 2218 C CA . LEU B 1 58 ? -5.492 9.305 -4.512 1 92.56 58 LEU B CA 1
ATOM 2219 C C . LEU B 1 58 ? -3.977 9.133 -4.543 1 92.56 58 LEU B C 1
ATOM 2221 O O . LEU B 1 58 ? -3.316 9.219 -3.506 1 92.56 58 LEU B O 1
ATOM 2225 N N . LEU B 1 59 ? -3.484 8.883 -5.742 1 91.38 59 LEU B N 1
ATOM 2226 C CA . LEU B 1 59 ? -2.047 8.703 -5.902 1 91.38 59 LEU B CA 1
ATOM 2227 C C . LEU B 1 59 ? -1.328 10.047 -5.941 1 91.38 59 LEU B C 1
ATOM 2229 O O . LEU B 1 59 ? -1.895 11.047 -6.387 1 91.38 59 LEU B O 1
ATOM 2233 N N . THR B 1 60 ? -0.229 10.18 -5.336 1 90.44 60 THR B N 1
ATOM 2234 C CA . THR B 1 60 ? 0.558 8.977 -5.102 1 90.44 60 THR B CA 1
ATOM 2235 C C . THR B 1 60 ? 0.462 8.539 -3.643 1 90.44 60 THR B C 1
ATOM 2237 O O . THR B 1 60 ? 0.513 7.348 -3.342 1 90.44 60 THR B O 1
ATOM 2240 N N . GLY B 1 61 ? 0.191 9.297 -2.703 1 94.31 61 GLY B N 1
ATOM 2241 C CA . GLY B 1 61 ? 0.444 9.094 -1.285 1 94.31 61 GLY B CA 1
ATOM 2242 C C . GLY B 1 61 ? -0.504 8.094 -0.647 1 94.31 61 GLY B C 1
ATOM 2243 O O . GLY B 1 61 ? -0.127 7.379 0.283 1 94.31 61 GLY B O 1
ATOM 2244 N N . ALA B 1 62 ? -1.572 7.883 -1.166 1 97 62 ALA B N 1
ATOM 2245 C CA . ALA B 1 62 ? -2.637 7.168 -0.469 1 97 62 ALA B CA 1
ATOM 2246 C C . ALA B 1 62 ? -2.391 5.66 -0.494 1 97 62 ALA B C 1
ATOM 2248 O O . ALA B 1 62 ? -2.998 4.914 0.279 1 97 62 ALA B O 1
ATOM 2249 N N . PHE B 1 63 ? -1.562 5.18 -1.404 1 97.69 63 PHE B N 1
ATOM 2250 C CA . PHE B 1 63 ? -1.41 3.74 -1.589 1 97.69 63 PHE B CA 1
ATOM 2251 C C . PHE B 1 63 ? -0.935 3.076 -0.302 1 97.69 63 PHE B C 1
ATOM 2253 O O . PHE B 1 63 ? -1.368 1.97 0.029 1 97.69 63 PHE B O 1
ATOM 2260 N N . TYR B 1 64 ? -0.062 3.773 0.386 1 98.69 64 TYR B N 1
ATOM 2261 C CA . TYR B 1 64 ? 0.527 3.23 1.606 1 98.69 64 TYR B CA 1
ATOM 2262 C C . TYR B 1 64 ? -0.53 3.053 2.689 1 98.69 64 TYR B C 1
ATOM 2264 O O . TYR B 1 64 ? -0.673 1.965 3.252 1 98.69 64 TYR B O 1
ATOM 2272 N N . PHE B 1 65 ? -1.3 4.098 2.857 1 98.75 65 PHE B N 1
ATOM 2273 C CA . PHE B 1 65 ? -2.395 4.074 3.82 1 98.75 65 PHE B CA 1
ATOM 2274 C C . PHE B 1 65 ? -3.432 3.027 3.432 1 98.75 65 PHE B C 1
ATOM 2276 O O . PHE B 1 65 ? -3.889 2.254 4.277 1 98.75 65 PHE B O 1
ATOM 2283 N N . ILE B 1 66 ? -3.787 2.895 2.227 1 98.75 66 ILE B N 1
ATOM 2284 C CA . ILE B 1 66 ? -4.797 1.966 1.732 1 98.75 66 ILE B CA 1
ATOM 2285 C C . ILE B 1 66 ? -4.34 0.529 1.971 1 98.75 66 ILE B C 1
ATOM 2287 O O . ILE B 1 66 ? -5.125 -0.312 2.418 1 98.75 66 ILE B O 1
ATOM 2291 N N . ALA B 1 67 ? -3.107 0.277 1.692 1 98.5 67 ALA B N 1
ATOM 2292 C CA . ALA B 1 67 ? -2.584 -1.075 1.872 1 98.5 67 ALA B CA 1
ATOM 2293 C C . ALA B 1 67 ? -2.715 -1.526 3.324 1 98.5 67 ALA B C 1
ATOM 2295 O O . ALA B 1 67 ? -2.973 -2.701 3.594 1 98.5 67 ALA B O 1
ATOM 2296 N N . LEU B 1 68 ? -2.547 -0.629 4.25 1 98.19 68 LEU B N 1
ATOM 2297 C CA . LEU B 1 68 ? -2.609 -0.967 5.668 1 98.19 68 LEU B CA 1
ATOM 2298 C C . LEU B 1 68 ? -4.051 -0.96 6.164 1 98.19 68 LEU B C 1
ATOM 2300 O O . LEU B 1 68 ? -4.367 -1.599 7.172 1 98.19 68 LEU B O 1
ATOM 2304 N N . LEU B 1 69 ? -4.902 -0.314 5.5 1 98.5 69 LEU B N 1
ATOM 2305 C CA . LEU B 1 69 ? -6.309 -0.176 5.867 1 98.5 69 LEU B CA 1
ATOM 2306 C C . LEU B 1 69 ? -7.094 -1.423 5.48 1 98.5 69 LEU B C 1
ATOM 2308 O O . LEU B 1 69 ? -7.93 -1.898 6.25 1 98.5 69 LEU B O 1
ATOM 2312 N N . LEU B 1 70 ? -6.848 -1.975 4.395 1 97.94 70 LEU B N 1
ATOM 2313 C CA . LEU B 1 70 ? -7.699 -2.941 3.711 1 97.94 70 LEU B CA 1
ATOM 2314 C C . LEU B 1 70 ? -7.848 -4.215 4.535 1 97.94 70 LEU B C 1
ATOM 2316 O O . LEU B 1 70 ? -8.945 -4.762 4.648 1 97.94 70 LEU B O 1
ATOM 2320 N N . PRO B 1 71 ? -6.766 -4.699 5.176 1 96.94 71 PRO B N 1
ATOM 2321 C CA . PRO B 1 71 ? -6.91 -5.949 5.926 1 96.94 71 PRO B CA 1
ATOM 2322 C C . PRO B 1 71 ? -7.926 -5.836 7.062 1 96.94 71 PRO B C 1
ATOM 2324 O O . PRO B 1 71 ? -8.406 -6.855 7.566 1 96.94 71 PRO B O 1
ATOM 2327 N N . HIS B 1 72 ? -8.203 -4.66 7.418 1 96.62 72 HIS B N 1
ATOM 2328 C CA . HIS B 1 72 ? -9.078 -4.453 8.562 1 96.62 72 HIS B CA 1
ATOM 2329 C C . HIS B 1 72 ? -10.531 -4.266 8.125 1 96.62 72 HIS B C 1
ATOM 2331 O O . HIS B 1 72 ? -11.438 -4.223 8.961 1 96.62 72 HIS B O 1
ATOM 2337 N N . LEU B 1 73 ? -10.812 -4.117 6.879 1 96 73 LEU B N 1
ATOM 2338 C CA . LEU B 1 73 ? -12.172 -3.875 6.398 1 96 73 LEU B CA 1
ATOM 2339 C C . LEU B 1 73 ? -12.969 -5.172 6.359 1 96 73 LEU B C 1
ATOM 2341 O O . LEU B 1 73 ? -12.43 -6.227 6.012 1 96 73 LEU B O 1
ATOM 2345 N N . ARG B 1 74 ? -14.281 -5.062 6.586 1 93.31 74 ARG B N 1
ATOM 2346 C CA . ARG B 1 74 ? -15.125 -6.246 6.762 1 93.31 74 ARG B CA 1
ATOM 2347 C C . ARG B 1 74 ? -16.281 -6.246 5.766 1 93.31 74 ARG B C 1
ATOM 2349 O O . ARG B 1 74 ? -17.328 -6.836 6.027 1 93.31 74 ARG B O 1
ATOM 2356 N N . PHE B 1 75 ? -16.203 -5.555 4.742 1 94 75 PHE B N 1
ATOM 2357 C CA . PHE B 1 75 ? -17.172 -5.496 3.652 1 94 75 PHE B CA 1
ATOM 2358 C C . PHE B 1 75 ? -16.469 -5.641 2.303 1 94 75 PHE B C 1
ATOM 2360 O O . PHE B 1 75 ? -15.273 -5.383 2.186 1 94 75 PHE B O 1
ATOM 2367 N N . PRO B 1 76 ? -17.141 -6.121 1.308 1 93.44 76 PRO B N 1
ATOM 2368 C CA . PRO B 1 76 ? -16.531 -6.246 -0.017 1 93.44 76 PRO B CA 1
ATOM 2369 C C . PRO B 1 76 ? -16.219 -4.891 -0.654 1 93.44 76 PRO B C 1
ATOM 2371 O O . PRO B 1 76 ? -17 -3.939 -0.495 1 93.44 76 PRO B O 1
ATOM 2374 N N . TYR B 1 77 ? -15.117 -4.828 -1.381 1 94.88 77 TYR B N 1
ATOM 2375 C CA . TYR B 1 77 ? -14.719 -3.568 -1.996 1 94.88 77 TYR B CA 1
ATOM 2376 C C . TYR B 1 77 ? -13.891 -3.812 -3.254 1 94.88 77 TYR B C 1
ATOM 2378 O O . TYR B 1 77 ? -13.258 -4.863 -3.396 1 94.88 77 TYR B O 1
ATOM 2386 N N . HIS B 1 78 ? -13.992 -2.875 -4.145 1 93.38 78 HIS B N 1
ATOM 2387 C CA . HIS B 1 78 ? -13.031 -2.68 -5.227 1 93.38 78 HIS B CA 1
ATOM 2388 C C . HIS B 1 78 ? -12.055 -1.559 -4.898 1 93.38 78 HIS B C 1
ATOM 2390 O O . HIS B 1 78 ? -12.406 -0.6 -4.211 1 93.38 78 HIS B O 1
ATOM 2396 N N . VAL B 1 79 ? -10.836 -1.719 -5.371 1 94.88 79 VAL B N 1
ATOM 2397 C CA . VAL B 1 79 ? -9.844 -0.664 -5.168 1 94.88 79 VAL B CA 1
ATOM 2398 C C . VAL B 1 79 ? -9.469 -0.04 -6.512 1 94.88 79 VAL B C 1
ATOM 2400 O O . VAL B 1 79 ? -9.156 -0.753 -7.469 1 94.88 79 VAL B O 1
ATOM 2403 N N . HIS B 1 80 ? -9.578 1.232 -6.492 1 91.38 80 HIS B N 1
ATOM 2404 C CA . HIS B 1 80 ? -9.188 2.055 -7.629 1 91.38 80 HIS B CA 1
ATOM 2405 C C . HIS B 1 80 ? -8.172 3.117 -7.215 1 91.38 80 HIS B C 1
ATOM 2407 O O . HIS B 1 80 ? -8.062 3.447 -6.031 1 91.38 80 HIS B O 1
ATOM 2413 N N . PHE B 1 81 ? -7.426 3.553 -8.273 1 91.88 81 PHE B N 1
ATOM 2414 C CA . PHE B 1 81 ? -6.492 4.645 -8.023 1 91.88 81 PHE B CA 1
ATOM 2415 C C . PHE B 1 81 ? -6.625 5.727 -9.086 1 91.88 81 PHE B C 1
ATOM 2417 O O . PHE B 1 81 ? -6.883 5.43 -10.25 1 91.88 81 PHE B O 1
ATOM 2424 N N . VAL B 1 82 ? -6.473 6.945 -8.602 1 88.88 82 VAL B N 1
ATOM 2425 C CA . VAL B 1 82 ? -6.445 8.086 -9.516 1 88.88 82 VAL B CA 1
ATOM 2426 C C . VAL B 1 82 ? -5.211 8.938 -9.234 1 88.88 82 VAL B C 1
ATOM 2428 O O . VAL B 1 82 ? -4.859 9.172 -8.078 1 88.88 82 VAL B O 1
ATOM 2431 N N . LYS B 1 83 ? -4.547 9.305 -10.281 1 87.94 83 LYS B N 1
ATOM 2432 C CA . LYS B 1 83 ? -3.402 10.195 -10.141 1 87.94 83 LYS B CA 1
ATOM 2433 C C . LYS B 1 83 ? -3.854 11.648 -9.992 1 87.94 83 LYS B C 1
ATOM 2435 O O . LYS B 1 83 ? -4.738 12.109 -10.719 1 87.94 83 LYS B O 1
ATOM 2440 N N . VAL B 1 84 ? -3.215 12.305 -9 1 84 84 VAL B N 1
ATOM 2441 C CA . VAL B 1 84 ? -3.529 13.703 -8.727 1 84 84 VAL B CA 1
ATOM 2442 C C . VAL B 1 84 ? -2.252 14.531 -8.773 1 84 84 VAL B C 1
ATOM 2444 O O . VAL B 1 84 ? -1.204 14.109 -8.289 1 84 84 VAL B O 1
ATOM 2447 N N . SER B 1 85 ? -2.219 15.57 -9.539 1 77.56 85 SER B N 1
ATOM 2448 C CA . SER B 1 85 ? -1.087 16.484 -9.562 1 77.56 85 SER B CA 1
ATOM 2449 C C . SER B 1 85 ? -1.521 17.906 -9.203 1 77.56 85 SER B C 1
ATOM 2451 O O . SER B 1 85 ? -2.654 18.297 -9.484 1 77.56 85 SER B O 1
ATOM 2453 N N . SER B 1 86 ? -0.556 18.516 -8.352 1 63.97 86 SER B N 1
ATOM 2454 C CA . SER B 1 86 ? -0.848 19.922 -8.062 1 63.97 86 SER B CA 1
ATOM 2455 C C . SER B 1 86 ? -0.306 20.828 -9.164 1 63.97 86 SER B C 1
ATOM 2457 O O . SER B 1 86 ? 0.733 20.531 -9.758 1 63.97 86 SER B O 1
ATOM 2459 N N . TYR B 1 87 ? -0.991 21.547 -10.016 1 50.25 87 TYR B N 1
ATOM 2460 C CA . TYR B 1 87 ? -0.499 22.516 -10.992 1 50.25 87 TYR B CA 1
ATOM 2461 C C . TYR B 1 87 ? 0.135 23.719 -10.289 1 50.25 87 TYR B C 1
ATOM 2463 O O . TYR B 1 87 ? -0.472 24.312 -9.398 1 50.25 87 TYR B O 1
ATOM 2471 N N . SER B 1 88 ? 1.49 23.703 -10.031 1 45.38 88 SER B N 1
ATOM 2472 C CA . SER B 1 88 ? 2.24 24.781 -9.406 1 45.38 88 SER B CA 1
ATOM 2473 C C . SER B 1 88 ? 1.958 26.125 -10.086 1 45.38 88 SER B C 1
ATOM 2475 O O . SER B 1 88 ? 2.633 27.109 -9.812 1 45.38 88 SER B O 1
ATOM 2477 N N . GLY B 1 89 ? 1.312 26.453 -11.109 1 39.94 89 GLY B N 1
ATOM 2478 C CA . GLY B 1 89 ? 1.325 27.891 -11.383 1 39.94 89 GLY B CA 1
ATOM 2479 C C . GLY B 1 89 ? 1.006 28.734 -10.164 1 39.94 89 GLY B C 1
ATOM 2480 O O . GLY B 1 89 ? 0.868 28.203 -9.055 1 39.94 89 GLY B O 1
ATOM 2481 N N . GLN B 1 90 ? 0.913 30.172 -10.273 1 40.44 90 GLN B N 1
ATOM 2482 C CA . GLN B 1 90 ? 0.726 31.203 -9.242 1 40.44 90 GLN B CA 1
ATOM 2483 C C . GLN B 1 90 ? -0.164 30.688 -8.117 1 40.44 90 GLN B C 1
ATOM 2485 O O . GLN B 1 90 ? 0.19 30.797 -6.941 1 40.44 90 GLN B O 1
ATOM 2490 N N . VAL B 1 91 ? -1.494 31.234 -7.992 1 41.34 91 VAL B N 1
ATOM 2491 C CA . VAL B 1 91 ? -2.502 31.344 -6.941 1 41.34 91 VAL B CA 1
ATOM 2492 C C . VAL B 1 91 ? -3.039 29.953 -6.609 1 41.34 91 VAL B C 1
ATOM 2494 O O . VAL B 1 91 ? -3.068 29.547 -5.445 1 41.34 91 VAL B O 1
ATOM 2497 N N . GLN B 1 92 ? -4.242 29.547 -7.215 1 47.38 92 GLN B N 1
ATOM 2498 C CA . GLN B 1 92 ? -5.25 28.562 -6.82 1 47.38 92 GLN B CA 1
ATOM 2499 C C . GLN B 1 92 ? -4.816 27.156 -7.195 1 47.38 92 GLN B C 1
ATOM 2501 O O . GLN B 1 92 ? -4.539 26.875 -8.359 1 47.38 92 GLN B O 1
ATOM 2506 N N . GLN B 1 93 ? -4.137 26.344 -6.34 1 53.94 93 GLN B N 1
ATOM 2507 C CA . GLN B 1 93 ? -3.65 24.984 -6.5 1 53.94 93 GLN B CA 1
ATOM 2508 C C . GLN B 1 93 ? -4.66 24.125 -7.258 1 53.94 93 GLN B C 1
ATOM 2510 O O . GLN B 1 93 ? -5.695 23.75 -6.711 1 53.94 93 GLN B O 1
ATOM 2515 N N . ASN B 1 94 ? -4.773 24.391 -8.539 1 60.78 94 ASN B N 1
ATOM 2516 C CA . ASN B 1 94 ? -5.605 23.594 -9.422 1 60.78 94 ASN B CA 1
ATOM 2517 C C . ASN B 1 94 ? -5.176 22.125 -9.414 1 60.78 94 ASN B C 1
ATOM 2519 O O . ASN B 1 94 ? -3.982 21.828 -9.375 1 60.78 94 ASN B O 1
ATOM 2523 N N . VAL B 1 95 ? -6.121 21.312 -9.078 1 67.5 95 VAL B N 1
ATOM 2524 C CA . VAL B 1 95 ? -5.973 19.859 -9.039 1 67.5 95 VAL B CA 1
ATOM 2525 C C . VAL B 1 95 ? -6.223 19.281 -10.43 1 67.5 95 VAL B C 1
ATOM 2527 O O . VAL B 1 95 ? -7.23 19.594 -11.07 1 67.5 95 VAL B O 1
ATOM 2530 N N . LYS B 1 96 ? -5.273 18.656 -11.023 1 72.62 96 LYS B N 1
ATOM 2531 C CA . LYS B 1 96 ? -5.438 17.875 -12.25 1 72.62 96 LYS B CA 1
ATOM 2532 C C . LYS B 1 96 ? -5.625 16.391 -11.938 1 72.62 96 LYS B C 1
ATOM 2534 O O . LYS B 1 96 ? -4.887 15.828 -11.125 1 72.62 96 LYS B O 1
ATOM 2539 N N . LEU B 1 97 ? -6.734 15.898 -12.5 1 71.06 97 LEU B N 1
ATOM 2540 C CA . LEU B 1 97 ? -7.051 14.477 -12.359 1 71.06 97 LEU B CA 1
ATOM 2541 C C . LEU B 1 97 ? -6.91 13.758 -13.695 1 71.06 97 LEU B C 1
ATOM 2543 O O . LEU B 1 97 ? -7.297 14.289 -14.734 1 71.06 97 LEU B O 1
ATOM 2547 N N . ASP B 1 98 ? -6.273 12.641 -13.609 1 72.19 98 ASP B N 1
ATOM 2548 C CA . ASP B 1 98 ? -6.422 11.75 -14.758 1 72.19 98 ASP B CA 1
ATOM 2549 C C . ASP B 1 98 ? -7.734 10.977 -14.688 1 72.19 98 ASP B C 1
ATOM 2551 O O . ASP B 1 98 ? -7.809 9.93 -14.047 1 72.19 98 ASP B O 1
ATOM 2555 N N . VAL B 1 99 ? -8.68 11.523 -15.281 1 64.81 99 VAL B N 1
ATOM 2556 C CA . VAL B 1 99 ? -10.062 11.094 -15.141 1 64.81 99 VAL B CA 1
ATOM 2557 C C . VAL B 1 99 ? -10.25 9.727 -15.789 1 64.81 99 VAL B C 1
ATOM 2559 O O . VAL B 1 99 ? -11.195 9 -15.469 1 64.81 99 VAL B O 1
ATOM 2562 N N . THR B 1 100 ? -9.352 9.438 -16.703 1 64.62 100 THR B N 1
ATOM 2563 C CA . THR B 1 100 ? -9.484 8.125 -17.344 1 64.62 100 THR B CA 1
ATOM 2564 C C . THR B 1 100 ? -9.336 7.012 -16.312 1 64.62 100 THR B C 1
ATOM 2566 O O . THR B 1 100 ? -9.711 5.867 -16.562 1 64.62 100 THR B O 1
ATOM 2569 N N . ASP B 1 101 ? -8.875 7.613 -15.227 1 63.78 101 ASP B N 1
ATOM 2570 C CA . ASP B 1 101 ? -8.609 6.633 -14.172 1 63.78 101 ASP B CA 1
ATOM 2571 C C . ASP B 1 101 ? -9.852 6.41 -13.305 1 63.78 101 ASP B C 1
ATOM 2573 O O . ASP B 1 101 ? -9.852 5.543 -12.43 1 63.78 101 ASP B O 1
ATOM 2577 N N . ILE B 1 102 ? -10.727 7.32 -13.484 1 67.31 102 ILE B N 1
ATOM 2578 C CA . ILE B 1 102 ? -11.914 7.211 -12.641 1 67.31 102 ILE B CA 1
ATOM 2579 C C . ILE B 1 102 ? -12.883 6.199 -13.25 1 67.31 102 ILE B C 1
ATOM 2581 O O . ILE B 1 102 ? -13.43 6.43 -14.328 1 67.31 102 ILE B O 1
ATOM 2585 N N . PRO B 1 103 ? -12.734 4.969 -13.156 1 60.31 103 PRO B N 1
ATOM 2586 C CA . PRO B 1 103 ? -13.734 4.043 -13.68 1 60.31 103 PRO B CA 1
ATOM 2587 C C . PRO B 1 103 ? -15.125 4.672 -13.781 1 60.31 103 PRO B C 1
ATOM 2589 O O . PRO B 1 103 ? -15.344 5.777 -13.281 1 60.31 103 PRO B O 1
ATOM 2592 N N . ALA B 1 104 ? -16.078 3.869 -14.445 1 62.5 104 ALA B N 1
ATOM 2593 C CA . ALA B 1 104 ? -17.516 4.066 -14.516 1 62.5 104 ALA B CA 1
ATOM 2594 C C . ALA B 1 104 ? -18.109 4.312 -13.133 1 62.5 104 ALA B C 1
ATOM 2596 O O . ALA B 1 104 ? -19.297 4.07 -12.898 1 62.5 104 ALA B O 1
ATOM 2597 N N . LEU B 1 105 ? -17.234 4.902 -12.273 1 71.5 105 LEU B N 1
ATOM 2598 C CA . LEU B 1 105 ? -17.703 5.102 -10.906 1 71.5 105 LEU B CA 1
ATOM 2599 C C . LEU B 1 105 ? -18.859 6.102 -10.867 1 71.5 105 LEU B C 1
ATOM 2601 O O . LEU B 1 105 ? -19.531 6.23 -9.844 1 71.5 105 LEU B O 1
ATOM 2605 N N . GLY B 1 106 ? -19.031 6.723 -11.883 1 66.06 106 GLY B N 1
ATOM 2606 C CA . GLY B 1 106 ? -20.109 7.699 -11.906 1 66.06 106 GLY B CA 1
ATOM 2607 C C . GLY B 1 106 ? -21.469 7.098 -11.633 1 66.06 106 GLY B C 1
ATOM 2608 O O . GLY B 1 106 ? -22.391 7.793 -11.18 1 66.06 106 GLY B O 1
ATOM 2609 N N . LYS B 1 107 ? -21.594 5.852 -11.812 1 69.12 107 LYS B N 1
ATOM 2610 C CA . LYS B 1 107 ? -22.906 5.234 -11.641 1 69.12 107 LYS B CA 1
ATOM 2611 C C . LYS B 1 107 ? -22.938 4.332 -10.406 1 69.12 107 LYS B C 1
ATOM 2613 O O . LYS B 1 107 ? -23.922 3.648 -10.148 1 69.12 107 LYS B O 1
ATOM 2618 N N . THR B 1 108 ? -21.828 4.488 -9.695 1 76.75 108 THR B N 1
ATOM 2619 C CA . THR B 1 108 ? -21.734 3.6 -8.547 1 76.75 108 THR B CA 1
ATOM 2620 C C . THR B 1 108 ? -22.219 4.309 -7.281 1 76.75 108 THR B C 1
ATOM 2622 O O . THR B 1 108 ? -22.016 5.516 -7.125 1 76.75 108 THR B O 1
ATOM 2625 N N . GLU B 1 109 ? -22.969 3.619 -6.445 1 76.19 109 GLU B N 1
ATOM 2626 C CA . GLU B 1 109 ? -23.641 4.203 -5.285 1 76.19 109 GLU B CA 1
ATOM 2627 C C . GLU B 1 109 ? -22.656 4.398 -4.129 1 76.19 109 GLU B C 1
ATOM 2629 O O . GLU B 1 109 ? -22.719 5.41 -3.428 1 76.19 109 GLU B O 1
ATOM 2634 N N . HIS B 1 110 ? -21.719 3.457 -3.92 1 88.75 110 HIS B N 1
ATOM 2635 C CA . HIS B 1 110 ? -20.844 3.502 -2.756 1 88.75 110 HIS B CA 1
ATOM 2636 C C . HIS B 1 110 ? -19.391 3.758 -3.166 1 88.75 110 HIS B C 1
ATOM 2638 O O . HIS B 1 110 ? -18.688 2.83 -3.566 1 88.75 110 HIS B O 1
ATOM 2644 N N . VAL B 1 111 ? -19.047 5.086 -3.082 1 91.88 111 VAL B N 1
ATOM 2645 C CA . VAL B 1 111 ? -17.672 5.469 -3.393 1 91.88 111 VAL B CA 1
ATOM 2646 C C . VAL B 1 111 ? -17.047 6.148 -2.182 1 91.88 111 VAL B C 1
ATOM 2648 O O . VAL B 1 111 ? -17.641 7.047 -1.583 1 91.88 111 VAL B O 1
ATOM 2651 N N . VAL B 1 112 ? -15.93 5.633 -1.806 1 94.88 112 VAL B N 1
ATOM 2652 C CA . VAL B 1 112 ? -15.141 6.258 -0.748 1 94.88 112 VAL B CA 1
ATOM 2653 C C . VAL B 1 112 ? -13.844 6.809 -1.328 1 94.88 112 VAL B C 1
ATOM 2655 O O . VAL B 1 112 ? -13.023 6.055 -1.86 1 94.88 112 VAL B O 1
ATOM 2658 N N . ILE B 1 113 ? -13.664 8.117 -1.268 1 94.31 113 ILE B N 1
ATOM 2659 C CA . ILE B 1 113 ? -12.375 8.719 -1.604 1 94.31 113 ILE B CA 1
ATOM 2660 C C . ILE B 1 113 ? -11.398 8.539 -0.443 1 94.31 113 ILE B C 1
ATOM 2662 O O . ILE B 1 113 ? -11.742 8.812 0.71 1 94.31 113 ILE B O 1
ATOM 2666 N N . ILE B 1 114 ? -10.219 8.039 -0.745 1 96.94 114 ILE B N 1
ATOM 2667 C CA . ILE B 1 114 ? -9.258 7.754 0.317 1 96.94 114 ILE B CA 1
ATOM 2668 C C . ILE B 1 114 ? -7.977 8.547 0.084 1 96.94 114 ILE B C 1
ATOM 2670 O O . ILE B 1 114 ? -7.406 8.508 -1.009 1 96.94 114 ILE B O 1
ATOM 2674 N N . ASP B 1 115 ? -7.559 9.242 1.091 1 95.88 115 ASP B N 1
ATOM 2675 C CA . ASP B 1 115 ? -6.301 9.977 1.079 1 95.88 115 ASP B CA 1
ATOM 2676 C C . ASP B 1 115 ? -5.555 9.812 2.402 1 95.88 115 ASP B C 1
ATOM 2678 O O . ASP B 1 115 ? -6.152 9.445 3.416 1 95.88 115 ASP B O 1
ATOM 2682 N N . GLU B 1 116 ? -4.25 10 2.377 1 97.12 116 GLU B N 1
ATOM 2683 C CA . GLU B 1 116 ? -3.488 9.852 3.615 1 97.12 116 GLU B CA 1
ATOM 2684 C C . GLU B 1 116 ? -3.574 11.109 4.469 1 97.12 116 GLU B C 1
ATOM 2686 O O . GLU B 1 116 ? -3.604 11.031 5.699 1 97.12 116 GLU B O 1
ATOM 2691 N N . LEU B 1 117 ? -3.586 12.25 3.789 1 94.81 117 LEU B N 1
ATOM 2692 C CA . LEU B 1 117 ? -3.562 13.492 4.555 1 94.81 117 LEU B CA 1
ATOM 2693 C C . LEU B 1 117 ? -4.43 14.555 3.893 1 94.81 117 LEU B C 1
ATOM 2695 O O . LEU B 1 117 ? -4.258 14.852 2.711 1 94.81 117 LEU B O 1
ATOM 2699 N N . ILE B 1 118 ? -5.316 15.117 4.715 1 92 118 ILE B N 1
ATOM 2700 C CA . ILE B 1 118 ? -6.148 16.219 4.254 1 92 118 ILE B CA 1
ATOM 2701 C C . ILE B 1 118 ? -5.617 17.531 4.828 1 92 118 ILE B C 1
ATOM 2703 O O . ILE B 1 118 ? -5.457 17.672 6.043 1 92 118 ILE B O 1
ATOM 2707 N N . ASP B 1 119 ? -5.371 18.359 3.98 1 87.25 119 ASP B N 1
ATOM 2708 C CA . ASP B 1 119 ? -5.039 19.719 4.391 1 87.25 119 ASP B CA 1
ATOM 2709 C C . ASP B 1 119 ? -6.215 20.656 4.145 1 87.25 119 ASP B C 1
ATOM 2711 O O . ASP B 1 119 ? -7.113 20.781 4.98 1 87.25 119 ASP B O 1
ATOM 2715 N N . SER B 1 120 ? -6.32 21.234 2.91 1 79.25 120 SER B N 1
ATOM 2716 C CA . SER B 1 120 ? -7.426 22.125 2.584 1 79.25 120 SER B CA 1
ATOM 2717 C C . SER B 1 120 ? -8.625 21.359 2.057 1 79.25 120 SER B C 1
ATOM 2719 O O . SER B 1 120 ? -9.758 21.844 2.102 1 79.25 120 SER B O 1
ATOM 2721 N N . GLY B 1 121 ? -8.367 20.25 1.581 1 85.25 121 GLY B N 1
ATOM 2722 C CA . GLY B 1 121 ? -9.438 19.453 1.01 1 85.25 121 GLY B CA 1
ATOM 2723 C C . GLY B 1 121 ? -9.711 19.781 -0.448 1 85.25 121 GLY B C 1
ATOM 2724 O O . GLY B 1 121 ? -10.625 19.219 -1.052 1 85.25 121 GLY B O 1
ATOM 2725 N N . ASN B 1 122 ? -8.977 20.562 -1.096 1 83.75 122 ASN B N 1
ATOM 2726 C CA . ASN B 1 122 ? -9.18 20.984 -2.479 1 83.75 122 ASN B CA 1
ATOM 2727 C C . ASN B 1 122 ? -9.164 19.797 -3.434 1 83.75 122 ASN B C 1
ATOM 2729 O O . ASN B 1 122 ? -9.938 19.75 -4.391 1 83.75 122 ASN B O 1
ATOM 2733 N N . THR B 1 123 ? -8.289 18.875 -3.172 1 84.94 123 THR B N 1
ATOM 2734 C CA . THR B 1 123 ? -8.211 17.688 -4.027 1 84.94 123 THR B CA 1
ATOM 2735 C C . THR B 1 123 ? -9.516 16.906 -3.973 1 84.94 123 THR B C 1
ATOM 2737 O O . THR B 1 123 ? -10.047 16.5 -5.008 1 84.94 123 THR B O 1
ATOM 2740 N N . VAL B 1 124 ? -10.016 16.766 -2.793 1 87.44 124 VAL B N 1
ATOM 2741 C CA . VAL B 1 124 ? -11.242 15.992 -2.602 1 87.44 124 VAL B CA 1
ATOM 2742 C C . VAL B 1 124 ? -12.398 16.688 -3.316 1 87.44 124 VAL B C 1
ATOM 2744 O O . VAL B 1 124 ? -13.195 16.031 -3.996 1 87.44 124 VAL B O 1
ATOM 2747 N N . TYR B 1 125 ? -12.461 17.938 -3.199 1 84.75 125 TYR B N 1
ATOM 2748 C CA . TYR B 1 125 ? -13.523 18.688 -3.861 1 84.75 125 TYR B CA 1
ATOM 2749 C C . TYR B 1 125 ? -13.453 18.516 -5.375 1 84.75 125 TYR B C 1
ATOM 2751 O O . TYR B 1 125 ? -14.477 18.359 -6.035 1 84.75 125 TYR B O 1
ATOM 2759 N N . ALA B 1 126 ? -12.289 18.562 -5.898 1 83.25 126 ALA B N 1
ATOM 2760 C CA . ALA B 1 126 ? -12.094 18.406 -7.336 1 83.25 126 ALA B CA 1
ATOM 2761 C C . ALA B 1 126 ? -12.562 17.031 -7.801 1 83.25 126 ALA B C 1
ATOM 2763 O O . ALA B 1 126 ? -13.172 16.891 -8.867 1 83.25 126 ALA B O 1
ATOM 2764 N N . ILE B 1 127 ? -12.289 16.047 -7.031 1 85.06 127 ILE B N 1
ATOM 2765 C CA . ILE B 1 127 ? -12.656 14.688 -7.391 1 85.06 127 ILE B CA 1
ATOM 2766 C C . ILE B 1 127 ? -14.172 14.516 -7.297 1 85.06 127 ILE B C 1
ATOM 2768 O O . ILE B 1 127 ? -14.781 13.859 -8.141 1 85.06 127 ILE B O 1
ATOM 2772 N N . LYS B 1 128 ? -14.727 15.055 -6.281 1 83.69 128 LYS B N 1
ATOM 2773 C CA . LYS B 1 128 ? -16.172 14.938 -6.059 1 83.69 128 LYS B CA 1
ATOM 2774 C C . LYS B 1 128 ? -16.953 15.492 -7.242 1 83.69 128 LYS B C 1
ATOM 2776 O O . LYS B 1 128 ? -18.062 15.023 -7.535 1 83.69 128 LYS B O 1
ATOM 2781 N N . ALA B 1 129 ? -16.391 16.422 -7.898 1 80.19 129 ALA B N 1
ATOM 2782 C CA . ALA B 1 129 ? -17.031 16.984 -9.078 1 80.19 129 ALA B CA 1
ATOM 2783 C C . ALA B 1 129 ? -17.156 15.953 -10.188 1 80.19 129 ALA B C 1
ATOM 2785 O O . ALA B 1 129 ? -18.062 16.031 -11.031 1 80.19 129 ALA B O 1
ATOM 2786 N N . HIS B 1 130 ? -16.312 14.945 -10.219 1 79.94 130 HIS B N 1
ATOM 2787 C CA . HIS B 1 130 ? -16.297 13.922 -11.258 1 79.94 130 HIS B CA 1
ATOM 2788 C C . HIS B 1 130 ? -17.016 12.664 -10.789 1 79.94 130 HIS B C 1
ATOM 2790 O O . HIS B 1 130 ? -17.344 11.789 -11.602 1 79.94 130 HIS B O 1
ATOM 2796 N N . VAL B 1 131 ? -17.156 12.602 -9.531 1 79.81 131 VAL B N 1
ATOM 2797 C CA . VAL B 1 131 ? -17.875 11.469 -8.953 1 79.81 131 VAL B CA 1
ATOM 2798 C C . VAL B 1 131 ? -19.016 11.969 -8.086 1 79.81 131 VAL B C 1
ATOM 2800 O O . VAL B 1 131 ? -19 11.797 -6.863 1 79.81 131 VAL B O 1
ATOM 2803 N N . PRO B 1 132 ? -19.984 12.445 -8.797 1 72.19 132 PRO B N 1
ATOM 2804 C CA . PRO B 1 132 ? -21.016 13.156 -8.031 1 72.19 132 PRO B CA 1
ATOM 2805 C C . PRO B 1 132 ? -21.766 12.242 -7.07 1 72.19 132 PRO B C 1
ATOM 2807 O O . PRO B 1 132 ? -22.344 12.719 -6.09 1 72.19 132 PRO B O 1
ATOM 2810 N N . HIS B 1 133 ? -21.734 11.086 -7.367 1 69.44 133 HIS B N 1
ATOM 2811 C CA . HIS B 1 133 ? -22.438 10.188 -6.453 1 69.44 133 HIS B CA 1
ATOM 2812 C C . HIS B 1 133 ? -21.516 9.742 -5.316 1 69.44 133 HIS B C 1
ATOM 2814 O O . HIS B 1 133 ? -21.812 8.773 -4.617 1 69.44 133 HIS B O 1
ATOM 2820 N N . ALA B 1 134 ? -20.234 10.5 -5.438 1 62.69 134 ALA B N 1
ATOM 2821 C CA . ALA B 1 134 ? -19.266 10.164 -4.383 1 62.69 134 ALA B CA 1
ATOM 2822 C C . ALA B 1 134 ? -19.766 10.656 -3.025 1 62.69 134 ALA B C 1
ATOM 2824 O O . ALA B 1 134 ? -20.109 11.828 -2.867 1 62.69 134 ALA B O 1
ATOM 2825 N N . VAL B 1 135 ? -19.812 9.602 -2.02 1 67.44 135 VAL B N 1
ATOM 2826 C CA . VAL B 1 135 ? -20.641 9.938 -0.872 1 67.44 135 VAL B CA 1
ATOM 2827 C C . VAL B 1 135 ? -19.766 10.336 0.312 1 67.44 135 VAL B C 1
ATOM 2829 O O . VAL B 1 135 ? -20.062 11.289 1.03 1 67.44 135 VAL B O 1
ATOM 2832 N N . VAL B 1 136 ? -18.469 9.578 0.392 1 88.38 136 VAL B N 1
ATOM 2833 C CA . VAL B 1 136 ? -17.781 9.797 1.661 1 88.38 136 VAL B CA 1
ATOM 2834 C C . VAL B 1 136 ? -16.266 9.773 1.444 1 88.38 136 VAL B C 1
ATOM 2836 O O . VAL B 1 136 ? -15.797 9.375 0.378 1 88.38 136 VAL B O 1
ATOM 2839 N N . CYS B 1 137 ? -15.539 10.445 2.355 1 94.88 137 CYS B N 1
ATOM 2840 C CA . CYS B 1 137 ? -14.086 10.531 2.328 1 94.88 137 CYS B CA 1
ATOM 2841 C C . CYS B 1 137 ? -13.484 9.93 3.592 1 94.88 137 CYS B C 1
ATOM 2843 O O . CYS B 1 137 ? -13.969 10.18 4.695 1 94.88 137 CYS B O 1
ATOM 2845 N N . ALA B 1 138 ? -12.508 9.078 3.34 1 97.94 138 ALA B N 1
ATOM 2846 C CA . ALA B 1 138 ? -11.711 8.539 4.438 1 97.94 138 ALA B CA 1
ATOM 2847 C C . ALA B 1 138 ? -10.266 9.031 4.355 1 97.94 138 ALA B C 1
ATOM 2849 O O . ALA B 1 138 ? -9.68 9.07 3.271 1 97.94 138 ALA B O 1
ATOM 2850 N N . ALA B 1 139 ? -9.75 9.453 5.473 1 97.88 139 ALA B N 1
ATOM 2851 C CA . ALA B 1 139 ? -8.383 9.953 5.52 1 97.88 139 ALA B CA 1
ATOM 2852 C C . ALA B 1 139 ? -7.645 9.422 6.742 1 97.88 139 ALA B C 1
ATOM 2854 O O . ALA B 1 139 ? -8.234 9.242 7.809 1 97.88 139 ALA B O 1
ATOM 2855 N N . PHE B 1 140 ? -6.387 9.141 6.551 1 98.38 140 PHE B N 1
ATOM 2856 C CA . PHE B 1 140 ? -5.547 8.773 7.684 1 98.38 140 PHE B CA 1
ATOM 2857 C C . PHE B 1 140 ? -5.531 9.883 8.727 1 98.38 140 PHE B C 1
ATOM 2859 O O . PHE B 1 140 ? -5.785 9.633 9.914 1 98.38 140 PHE B O 1
ATOM 2866 N N . ALA B 1 141 ? -5.289 11.094 8.211 1 96.75 141 ALA B N 1
ATOM 2867 C CA . ALA B 1 141 ? -5.242 12.211 9.148 1 96.75 141 ALA B CA 1
ATOM 2868 C C . ALA B 1 141 ? -5.57 13.523 8.445 1 96.75 141 ALA B C 1
ATOM 2870 O O . ALA B 1 141 ? -5.637 13.578 7.215 1 96.75 141 ALA B O 1
ATOM 2871 N N . ARG B 1 142 ? -5.801 14.461 9.258 1 94.12 142 ARG B N 1
ATOM 2872 C CA . ARG B 1 142 ? -6.031 15.836 8.812 1 94.12 142 ARG B CA 1
ATOM 2873 C C . ARG B 1 142 ? -5.18 16.812 9.602 1 94.12 142 ARG B C 1
ATOM 2875 O O . ARG B 1 142 ? -5.008 16.656 10.812 1 94.12 142 ARG B O 1
ATOM 2882 N N . GLN B 1 143 ? -4.668 17.766 8.891 1 88.12 143 GLN B N 1
ATOM 2883 C CA . GLN B 1 143 ? -3.943 18.828 9.578 1 88.12 143 GLN B CA 1
ATOM 2884 C C . GLN B 1 143 ? -4.902 19.812 10.234 1 88.12 143 GLN B C 1
ATOM 2886 O O . GLN B 1 143 ? -5.969 20.109 9.695 1 88.12 143 GLN B O 1
ATOM 2891 N N . ALA B 1 144 ? -4.477 20.281 11.43 1 79.69 144 ALA B N 1
ATOM 2892 C CA . ALA B 1 144 ? -5.309 21.203 12.195 1 79.69 144 ALA B CA 1
ATOM 2893 C C . ALA B 1 144 ? -5.477 22.531 11.453 1 79.69 144 ALA B C 1
ATOM 2895 O O . ALA B 1 144 ? -4.578 22.969 10.727 1 79.69 144 ALA B O 1
ATOM 2896 N N . SER B 1 145 ? -6.645 23.109 11.273 1 67.38 145 SER B N 1
ATOM 2897 C CA . SER B 1 145 ? -6.969 24.344 10.562 1 67.38 145 SER B CA 1
ATOM 2898 C C . SER B 1 145 ? -6.461 25.562 11.32 1 67.38 145 SER B C 1
ATOM 2900 O O . SER B 1 145 ? -6.77 26.703 10.961 1 67.38 145 SER B O 1
ATOM 2902 N N . ASP B 1 146 ? -5.508 25.516 12.164 1 56.31 146 ASP B N 1
ATOM 2903 C CA . ASP B 1 146 ? -5.25 26.75 12.906 1 56.31 146 ASP B CA 1
ATOM 2904 C C . ASP B 1 146 ? -4.91 27.906 11.969 1 56.31 146 ASP B C 1
ATOM 2906 O O . ASP B 1 146 ? -4.488 28.969 12.414 1 56.31 146 ASP B O 1
ATOM 2910 N N . ARG B 1 147 ? -4.934 27.859 10.625 1 50.66 147 ARG B N 1
ATOM 2911 C CA . ARG B 1 147 ? -4.512 29.031 9.867 1 50.66 147 ARG B CA 1
ATOM 2912 C C . ARG B 1 147 ? -5.453 30.203 10.117 1 50.66 147 ARG B C 1
ATOM 2914 O O . ARG B 1 147 ? -6.672 30.031 10.18 1 50.66 147 ARG B O 1
ATOM 2921 N N . GLU B 1 148 ? -4.949 31.016 10.75 1 44.03 148 GLU B N 1
ATOM 2922 C CA . GLU B 1 148 ? -5.535 32.344 10.562 1 44.03 148 GLU B CA 1
ATOM 2923 C C . GLU B 1 148 ? -5.973 32.562 9.117 1 44.03 148 GLU B C 1
ATOM 2925 O O . GLU B 1 148 ? -5.176 32.375 8.188 1 44.03 148 GLU B O 1
ATOM 2930 N N . GLY B 1 149 ? -7.352 32.281 8.828 1 47.59 149 GLY B N 1
ATOM 2931 C CA . GLY B 1 149 ? -7.98 32.406 7.527 1 47.59 149 GLY B CA 1
ATOM 2932 C C . GLY B 1 149 ? -8.531 31.109 6.988 1 47.59 149 GLY B C 1
ATOM 2933 O O . GLY B 1 149 ? -8.68 30.953 5.773 1 47.59 149 GLY B O 1
ATOM 2934 N N . ALA B 1 150 ? -8.352 30.125 7.797 1 48.88 150 ALA B N 1
ATOM 2935 C CA . ALA B 1 150 ? -9.102 28.938 7.387 1 48.88 150 ALA B CA 1
ATOM 2936 C C . ALA B 1 150 ? -10.5 29.312 6.91 1 48.88 150 ALA B C 1
ATOM 2938 O O . ALA B 1 150 ? -11.242 30.016 7.617 1 48.88 150 ALA B O 1
ATOM 2939 N N . THR B 1 151 ? -10.633 29.656 5.816 1 46.94 151 THR B N 1
ATOM 2940 C CA . THR B 1 151 ? -11.953 29.938 5.277 1 46.94 151 THR B CA 1
ATOM 2941 C C . THR B 1 151 ? -12.859 28.719 5.355 1 46.94 151 THR B C 1
ATOM 2943 O O . THR B 1 151 ? -12.375 27.594 5.512 1 46.94 151 THR B O 1
ATOM 2946 N N . SER B 1 152 ? -14.25 28.984 5.461 1 47.66 152 SER B N 1
ATOM 2947 C CA . SER B 1 152 ? -15.43 28.125 5.453 1 47.66 152 SER B CA 1
ATOM 2948 C C . SER B 1 152 ? -15.195 26.875 4.621 1 47.66 152 SER B C 1
ATOM 2950 O O . SER B 1 152 ? -16.031 25.953 4.625 1 47.66 152 SER B O 1
ATOM 2952 N N . ARG B 1 153 ? -14.219 26.875 3.787 1 54.75 153 ARG B N 1
ATOM 2953 C CA . ARG B 1 153 ? -14.141 25.844 2.752 1 54.75 153 ARG B CA 1
ATOM 2954 C C . ARG B 1 153 ? -13.312 24.656 3.223 1 54.75 153 ARG B C 1
ATOM 2956 O O . ARG B 1 153 ? -12.836 23.859 2.406 1 54.75 153 ARG B O 1
ATOM 2963 N N . ASP B 1 154 ? -13.062 24.422 4.617 1 68.81 154 ASP B N 1
ATOM 2964 C CA . ASP B 1 154 ? -12.227 23.344 5.133 1 68.81 154 ASP B CA 1
ATOM 2965 C C . ASP B 1 154 ? -12.953 22 5.035 1 68.81 154 ASP B C 1
ATOM 2967 O O . ASP B 1 154 ? -14.07 21.859 5.535 1 68.81 154 ASP B O 1
ATOM 2971 N N . PHE B 1 155 ? -12.5 21.141 4.406 1 82.88 155 PHE B N 1
ATOM 2972 C CA . PHE B 1 155 ? -13.078 19.828 4.191 1 82.88 155 PHE B CA 1
ATOM 2973 C C . PHE B 1 155 ? -12.766 18.906 5.363 1 82.88 155 PHE B C 1
ATOM 2975 O O . PHE B 1 155 ? -11.625 18.844 5.828 1 82.88 155 PHE B O 1
ATOM 2982 N N . THR B 1 156 ? -13.797 18.453 6 1 87.81 156 THR B N 1
ATOM 2983 C CA . THR B 1 156 ? -13.664 17.406 7.008 1 87.81 156 THR B CA 1
ATOM 2984 C C . THR B 1 156 ? -14.094 16.062 6.441 1 87.81 156 THR B C 1
ATOM 2986 O O . THR B 1 156 ? -15.266 15.875 6.098 1 87.81 156 THR B O 1
ATOM 2989 N N . PRO B 1 157 ? -13.172 15.141 6.406 1 93.88 157 PRO B N 1
ATOM 2990 C CA . PRO B 1 157 ? -13.57 13.812 5.922 1 93.88 157 PRO B CA 1
ATOM 2991 C C . PRO B 1 157 ? -14.555 13.117 6.855 1 93.88 157 PRO B C 1
ATOM 2993 O O . PRO B 1 157 ? -14.469 13.266 8.078 1 93.88 157 PRO B O 1
ATOM 2996 N N . GLU B 1 158 ? -15.484 12.391 6.316 1 94.56 158 GLU B N 1
ATOM 2997 C CA . GLU B 1 158 ? -16.453 11.641 7.105 1 94.56 158 GLU B CA 1
ATOM 2998 C C . GLU B 1 158 ? -15.766 10.625 8.008 1 94.56 158 GLU B C 1
ATOM 3000 O O . GLU B 1 158 ? -16.203 10.375 9.133 1 94.56 158 GLU B O 1
ATOM 3005 N N . PHE B 1 159 ? -14.656 10.055 7.539 1 97.38 159 PHE B N 1
ATOM 3006 C CA . PHE B 1 159 ? -13.898 9.062 8.297 1 97.38 159 PHE B CA 1
ATOM 3007 C C . PHE B 1 159 ? -12.438 9.477 8.422 1 97.38 159 PHE B C 1
ATOM 3009 O O . PHE B 1 159 ? -11.641 9.25 7.504 1 97.38 159 PHE B O 1
ATOM 3016 N N . CYS B 1 160 ? -12.141 10.031 9.508 1 96.88 160 CYS B N 1
ATOM 3017 C CA . CYS B 1 160 ? -10.789 10.508 9.773 1 96.88 160 CYS B CA 1
ATOM 3018 C C . CYS B 1 160 ? -10.156 9.75 10.93 1 96.88 160 CYS B C 1
ATOM 3020 O O . CYS B 1 160 ? -10.797 9.523 11.953 1 96.88 160 CYS B O 1
ATOM 3022 N N . GLY B 1 161 ? -8.922 9.375 10.773 1 97.56 161 GLY B N 1
ATOM 3023 C CA . GLY B 1 161 ? -8.227 8.68 11.844 1 97.56 161 GLY B CA 1
ATOM 3024 C C . GLY B 1 161 ? -7.797 9.602 12.969 1 97.56 161 GLY B C 1
ATOM 3025 O O . GLY B 1 161 ? -8.016 9.297 14.141 1 97.56 161 GLY B O 1
ATOM 3026 N N . TYR B 1 162 ? -7.094 10.641 12.617 1 96.38 162 TYR B N 1
ATOM 3027 C CA . TYR B 1 162 ? -6.676 11.656 13.578 1 96.38 162 TYR B CA 1
ATOM 3028 C C . TYR B 1 162 ? -6.773 13.055 12.961 1 96.38 162 TYR B C 1
ATOM 3030 O O . TYR B 1 162 ? -6.223 13.305 11.891 1 96.38 162 TYR B O 1
ATOM 3038 N N . SER B 1 163 ? -7.34 14 13.648 1 93.06 163 SER B N 1
ATOM 3039 C CA . SER B 1 163 ? -7.75 15.234 12.977 1 93.06 163 SER B CA 1
ATOM 3040 C C . SER B 1 163 ? -6.91 16.422 13.438 1 93.06 163 SER B C 1
ATOM 3042 O O . SER B 1 163 ? -7.188 17.562 13.078 1 93.06 163 SER B O 1
ATOM 3044 N N . GLU B 1 164 ? -5.863 16.203 14.156 1 91.56 164 GLU B N 1
ATOM 3045 C CA . GLU B 1 164 ? -5.176 17.344 14.758 1 91.56 164 GLU B CA 1
ATOM 3046 C C . GLU B 1 164 ? -3.672 17.266 14.5 1 91.56 164 GLU B C 1
ATOM 3048 O O . GLU B 1 164 ? -2.875 17.578 15.391 1 91.56 164 GLU B O 1
ATOM 3053 N N . LEU B 1 165 ? -3.344 16.812 13.359 1 91.81 165 LEU B N 1
ATOM 3054 C CA . LEU B 1 165 ? -1.92 16.891 13.047 1 91.81 165 LEU B CA 1
ATOM 3055 C C . LEU B 1 165 ? -1.453 18.344 13 1 91.81 165 LEU B C 1
ATOM 3057 O O . LEU B 1 165 ? -2.201 19.234 12.578 1 91.81 165 LEU B O 1
ATOM 3061 N N . PRO B 1 166 ? -0.207 18.531 13.367 1 86.31 166 PRO B N 1
ATOM 3062 C CA . PRO B 1 166 ? 0.274 19.906 13.414 1 86.31 166 PRO B CA 1
ATOM 3063 C C . PRO B 1 166 ? 0.296 20.578 12.039 1 86.31 166 PRO B C 1
ATOM 3065 O O . PRO B 1 166 ? 0.574 19.922 11.039 1 86.31 166 PRO B O 1
ATOM 3068 N N . ASN B 1 167 ? 0.042 21.906 12.062 1 76.62 167 ASN B N 1
ATOM 3069 C CA . ASN B 1 167 ? 0.098 22.812 10.906 1 76.62 167 ASN B CA 1
ATOM 3070 C C . ASN B 1 167 ? 0.609 24.188 11.305 1 76.62 167 ASN B C 1
ATOM 3072 O O . ASN B 1 167 ? 0.04 24.844 12.18 1 76.62 167 ASN B O 1
ATOM 3076 N N . PRO B 1 168 ? 1.812 24.594 10.641 1 69.19 168 PRO B N 1
ATOM 3077 C CA . PRO B 1 168 ? 2.486 23.969 9.5 1 69.19 168 PRO B CA 1
ATOM 3078 C C . PRO B 1 168 ? 3.486 22.891 9.922 1 69.19 168 PRO B C 1
ATOM 3080 O O . PRO B 1 168 ? 4.109 23 10.984 1 69.19 168 PRO B O 1
ATOM 3083 N N . ALA B 1 169 ? 3.492 21.875 9.25 1 80.19 169 ALA B N 1
ATOM 3084 C CA . ALA B 1 169 ? 4.523 20.859 9.414 1 80.19 169 ALA B CA 1
ATOM 3085 C C . ALA B 1 169 ? 4.785 20.125 8.094 1 80.19 169 ALA B C 1
ATOM 3087 O O . ALA B 1 169 ? 3.855 19.859 7.332 1 80.19 169 ALA B O 1
ATOM 3088 N N . TRP B 1 170 ? 6.078 19.953 7.848 1 89.75 170 TRP B N 1
ATOM 3089 C CA . TRP B 1 170 ? 6.484 19.109 6.73 1 89.75 170 TRP B CA 1
ATOM 3090 C C . TRP B 1 170 ? 6.555 17.641 7.152 1 89.75 170 TRP B C 1
ATOM 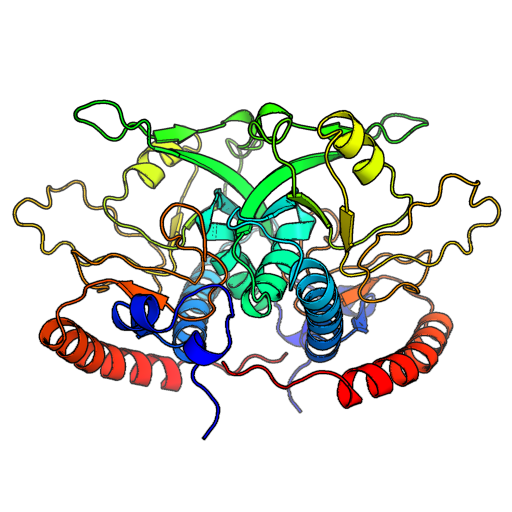3092 O O . TRP B 1 170 ? 7.543 17.203 7.742 1 89.75 170 TRP B O 1
ATOM 3102 N N . LEU B 1 171 ? 5.535 17 6.82 1 94.5 171 LEU B N 1
ATOM 3103 C CA . LEU B 1 171 ? 5.398 15.609 7.266 1 94.5 171 LEU B CA 1
ATOM 3104 C C . LEU B 1 171 ? 5.902 14.641 6.199 1 94.5 171 LEU B C 1
ATOM 3106 O O . LEU B 1 171 ? 5.672 14.852 5.008 1 94.5 171 LEU B O 1
ATOM 3110 N N . ILE B 1 172 ? 6.633 13.617 6.668 1 95.69 172 ILE B N 1
ATOM 3111 C CA . ILE B 1 172 ? 7.281 12.664 5.781 1 95.69 172 ILE B CA 1
ATOM 3112 C C . ILE B 1 172 ? 7.02 11.242 6.27 1 95.69 172 ILE B C 1
ATOM 3114 O O . ILE B 1 172 ? 7.008 10.984 7.477 1 95.69 172 ILE B O 1
ATOM 3118 N N . GLY B 1 173 ? 6.902 10.352 5.211 1 97 173 GLY B N 1
ATOM 3119 C CA . GLY B 1 173 ? 6.699 8.953 5.543 1 97 173 GLY B CA 1
ATOM 3120 C C . GLY B 1 173 ? 5.238 8.539 5.523 1 97 173 GLY B C 1
ATOM 3121 O O . GLY B 1 173 ? 4.352 9.391 5.398 1 97 173 GLY B O 1
ATOM 3122 N N . PHE B 1 174 ? 5.078 7.234 5.531 1 97.88 174 PHE B N 1
ATOM 3123 C CA . PHE B 1 174 ? 3.732 6.676 5.582 1 97.88 174 PHE B CA 1
ATOM 3124 C C . PHE B 1 174 ? 2.898 7.168 4.406 1 97.88 174 PHE B C 1
ATOM 3126 O O . PHE B 1 174 ? 1.758 7.598 4.582 1 97.88 174 PHE B O 1
ATOM 3133 N N . GLY B 1 175 ? 3.482 7.254 3.279 1 97.5 175 GLY B N 1
ATOM 3134 C CA . GLY B 1 175 ? 2.83 7.699 2.059 1 97.5 175 GLY B CA 1
ATOM 3135 C C . GLY B 1 175 ? 3.18 9.125 1.683 1 97.5 175 GLY B C 1
ATOM 3136 O O . GLY B 1 175 ? 3.105 9.5 0.511 1 97.5 175 GLY B O 1
ATOM 3137 N N . LEU B 1 176 ? 3.539 9.945 2.627 1 96.12 176 LEU B N 1
ATOM 3138 C CA . LEU B 1 176 ? 3.955 11.32 2.383 1 96.12 176 LEU B CA 1
ATOM 3139 C C . LEU B 1 176 ? 5.41 11.375 1.934 1 96.12 176 LEU B C 1
ATOM 3141 O O . LEU B 1 176 ? 6.246 10.617 2.422 1 96.12 176 LEU B O 1
ATOM 3145 N N . ASP B 1 177 ? 5.727 12.297 1.061 1 95.06 177 ASP B N 1
ATOM 3146 C CA . ASP B 1 177 ? 7.074 12.281 0.495 1 95.06 177 ASP B CA 1
ATOM 3147 C C . ASP B 1 177 ? 7.883 13.484 0.969 1 95.06 177 ASP B C 1
ATOM 3149 O O . ASP B 1 177 ? 7.332 14.414 1.556 1 95.06 177 ASP B O 1
ATOM 3153 N N . ASP B 1 178 ? 9.141 13.367 0.878 1 94.06 178 ASP B N 1
ATOM 3154 C CA . ASP B 1 178 ? 10.102 14.461 0.951 1 94.06 178 ASP B CA 1
ATOM 3155 C C . ASP B 1 178 ? 10.703 14.75 -0.42 1 94.06 178 ASP B C 1
ATOM 3157 O O . ASP B 1 178 ? 11.68 14.109 -0.823 1 94.06 178 ASP B O 1
ATOM 3161 N N . LEU B 1 179 ? 10.094 15.727 -1.052 1 89.62 179 LEU B N 1
ATOM 3162 C CA . LEU B 1 179 ? 10.523 16.078 -2.4 1 89.62 179 LEU B CA 1
ATOM 3163 C C . LEU B 1 179 ? 10.562 14.844 -3.297 1 89.62 179 LEU B C 1
ATOM 3165 O O . LEU B 1 179 ? 11.547 14.617 -4.004 1 89.62 179 LEU B O 1
ATOM 3169 N N . GLY B 1 180 ? 9.578 14.008 -3.141 1 91.12 180 GLY B N 1
ATOM 3170 C CA . GLY B 1 180 ? 9.352 12.898 -4.051 1 91.12 180 GLY B CA 1
ATOM 3171 C C . GLY B 1 180 ? 9.891 11.578 -3.531 1 91.12 180 GLY B C 1
ATOM 3172 O O . GLY B 1 180 ? 9.594 10.516 -4.09 1 91.12 180 GLY B O 1
ATOM 3173 N N . ILE B 1 181 ? 10.672 11.617 -2.484 1 93.62 181 ILE B N 1
ATOM 3174 C CA . ILE B 1 181 ? 11.258 10.383 -1.979 1 93.62 181 ILE B CA 1
ATOM 3175 C C . ILE B 1 181 ? 10.758 10.117 -0.562 1 93.62 181 ILE B C 1
ATOM 3177 O O . ILE B 1 181 ? 10.039 10.93 0.014 1 93.62 181 ILE B O 1
ATOM 3181 N N . ARG B 1 182 ? 10.977 8.867 -0.05 1 95.62 182 ARG B N 1
ATOM 3182 C CA . ARG B 1 182 ? 10.836 8.461 1.346 1 95.62 182 ARG B CA 1
ATOM 3183 C C . ARG B 1 182 ? 9.375 8.172 1.684 1 95.62 182 ARG B C 1
ATOM 3185 O O . ARG B 1 182 ? 9 8.148 2.857 1 95.62 182 ARG B O 1
ATOM 3192 N N . ARG B 1 183 ? 8.531 7.91 0.717 1 96.88 183 ARG B N 1
ATOM 3193 C CA . ARG B 1 183 ? 7.129 7.613 0.978 1 96.88 183 ARG B CA 1
ATOM 3194 C C . ARG B 1 183 ? 6.984 6.344 1.809 1 96.88 183 ARG B C 1
ATOM 3196 O O . ARG B 1 183 ? 5.973 6.152 2.486 1 96.88 183 ARG B O 1
ATOM 3203 N N . GLY B 1 184 ? 7.957 5.551 1.773 1 97 184 GLY B N 1
ATOM 3204 C CA . GLY B 1 184 ? 7.844 4.238 2.389 1 97 184 GLY B CA 1
ATOM 3205 C C . GLY B 1 184 ? 8.359 4.199 3.814 1 97 184 GLY B C 1
ATOM 3206 O O . GLY B 1 184 ? 8.312 3.156 4.469 1 97 184 GLY B O 1
ATOM 3207 N N . TRP B 1 185 ? 8.938 5.375 4.293 1 97.12 185 TRP B N 1
ATOM 3208 C CA . TRP B 1 185 ? 9.328 5.391 5.699 1 97.12 185 TRP B CA 1
ATOM 3209 C C . TRP B 1 185 ? 8.148 5.035 6.598 1 97.12 185 TRP B C 1
ATOM 3211 O O . TRP B 1 185 ? 7.047 5.57 6.43 1 97.12 185 TRP B O 1
ATOM 3221 N N . PRO B 1 186 ? 8.344 4.078 7.516 1 96.94 186 PRO B N 1
ATOM 3222 C CA . PRO B 1 186 ? 7.199 3.484 8.211 1 96.94 186 PRO B CA 1
ATOM 3223 C C . PRO B 1 186 ? 6.578 4.43 9.234 1 96.94 186 PRO B C 1
ATOM 3225 O O . PRO B 1 186 ? 5.391 4.305 9.555 1 96.94 186 PRO B O 1
ATOM 3228 N N . HIS B 1 187 ? 7.367 5.344 9.805 1 97.12 187 HIS B N 1
ATOM 3229 C CA . HIS B 1 187 ? 6.871 6.348 10.742 1 97.12 187 HIS B CA 1
ATOM 3230 C C . HIS B 1 187 ? 6.477 7.629 10.023 1 97.12 187 HIS B C 1
ATOM 3232 O O . HIS B 1 187 ? 6.797 7.809 8.844 1 97.12 187 HIS B O 1
ATOM 3238 N N . ILE B 1 188 ? 5.758 8.438 10.656 1 96.94 188 ILE B N 1
ATOM 3239 C CA . ILE B 1 188 ? 5.605 9.812 10.203 1 96.94 188 ILE B CA 1
ATOM 3240 C C . ILE B 1 188 ? 6.66 10.695 10.867 1 96.94 188 ILE B C 1
ATOM 3242 O O . ILE B 1 188 ? 6.762 10.742 12.094 1 96.94 188 ILE B O 1
ATOM 3246 N N . PHE B 1 189 ? 7.379 11.391 10.047 1 95.62 189 PHE B N 1
ATOM 3247 C CA . PHE B 1 189 ? 8.414 12.305 10.5 1 95.62 189 PHE B CA 1
ATOM 3248 C C . PHE B 1 189 ? 7.996 13.75 10.281 1 95.62 189 PHE B C 1
ATOM 3250 O O . PHE B 1 189 ? 7.156 14.039 9.422 1 95.62 189 PHE B O 1
ATOM 3257 N N . VAL B 1 190 ? 8.539 14.562 11.086 1 94.38 190 VAL B N 1
ATOM 3258 C CA . VAL B 1 190 ? 8.477 16 10.828 1 94.38 190 VAL B CA 1
ATOM 3259 C C . VAL B 1 190 ? 9.883 16.531 10.578 1 94.38 190 VAL B C 1
ATOM 3261 O O . VAL B 1 190 ? 10.836 16.156 11.266 1 94.38 190 VAL B O 1
ATOM 3264 N N . LYS B 1 191 ? 9.984 17.266 9.539 1 92.31 191 LYS B N 1
ATOM 3265 C CA . LYS B 1 191 ? 11.258 17.891 9.188 1 92.31 191 LYS B CA 1
ATOM 3266 C C . LYS B 1 191 ? 11.297 19.359 9.617 1 92.31 191 LYS B C 1
ATOM 3268 O O . LYS B 1 191 ? 10.383 20.125 9.297 1 92.31 191 LYS B O 1
ATOM 3273 N N . GLY B 1 192 ? 12.359 19.734 10.336 1 84.88 192 GLY B N 1
ATOM 3274 C CA . GLY B 1 192 ? 12.562 21.109 10.75 1 84.88 192 GLY B CA 1
ATOM 3275 C C . GLY B 1 192 ? 11.539 21.578 11.773 1 84.88 192 GLY B C 1
ATOM 3276 O O . GLY B 1 192 ? 11.211 22.766 11.836 1 84.88 192 GLY B O 1
ATOM 3277 N N . GLY B 1 193 ? 11.023 20.734 12.477 1 77.44 193 GLY B N 1
ATOM 3278 C CA . GLY B 1 193 ? 9.977 21.109 13.406 1 77.44 193 GLY B CA 1
ATOM 3279 C C . GLY B 1 193 ? 10.508 21.719 14.695 1 77.44 193 GLY B C 1
ATOM 3280 O O . GLY B 1 193 ? 11.648 21.453 15.078 1 77.44 193 GLY B O 1
ATOM 3281 N N . ASP B 1 194 ? 9.633 22.625 15.234 1 84.38 194 ASP B N 1
ATOM 3282 C CA . ASP B 1 194 ? 9.875 23.156 16.562 1 84.38 194 ASP B CA 1
ATOM 3283 C C . ASP B 1 194 ? 9.711 22.094 17.641 1 84.38 194 ASP B C 1
ATOM 3285 O O . ASP B 1 194 ? 8.633 21.5 17.766 1 84.38 194 ASP B O 1
ATOM 3289 N N . GLN B 1 195 ? 10.828 21.859 18.422 1 85.56 195 GLN B N 1
ATOM 3290 C CA . GLN B 1 195 ? 10.82 20.812 19.422 1 85.56 195 GLN B CA 1
ATOM 3291 C C . GLN B 1 195 ? 9.688 21 20.422 1 85.56 195 GLN B C 1
ATOM 3293 O O . GLN B 1 195 ? 9.086 20.031 20.891 1 85.56 195 GLN B O 1
ATOM 3298 N N . GLU B 1 196 ? 9.508 22.188 20.719 1 88.75 196 GLU B N 1
ATOM 3299 C CA . GLU B 1 196 ? 8.422 22.484 21.656 1 88.75 196 GLU B CA 1
ATOM 3300 C C . GLU B 1 196 ? 7.066 22.141 21.047 1 88.75 196 GLU B C 1
ATOM 3302 O O . GLU B 1 196 ? 6.203 21.578 21.734 1 88.75 196 GLU B O 1
ATOM 3307 N N . ALA B 1 197 ? 6.883 22.469 19.844 1 87.06 197 ALA B N 1
ATOM 3308 C CA . ALA B 1 197 ? 5.641 22.156 19.141 1 87.06 197 ALA B CA 1
ATOM 3309 C C . ALA B 1 197 ? 5.434 20.641 19.031 1 87.06 197 ALA B C 1
ATOM 3311 O O . ALA B 1 197 ? 4.316 20.141 19.188 1 87.06 197 ALA B O 1
ATOM 3312 N N . ILE B 1 198 ? 6.453 19.953 18.812 1 90 198 ILE B N 1
ATOM 3313 C CA . ILE B 1 198 ? 6.41 18.5 18.703 1 90 198 ILE B CA 1
ATOM 3314 C C . ILE B 1 198 ? 6.035 17.906 20.062 1 90 198 ILE B C 1
ATOM 3316 O O . ILE B 1 198 ? 5.203 17 20.141 1 90 198 ILE B O 1
ATOM 3320 N N . PHE B 1 199 ? 6.648 18.453 21.062 1 90.69 199 PHE B N 1
ATOM 3321 C CA . PHE B 1 199 ? 6.379 17.969 22.406 1 90.69 199 PHE B CA 1
ATOM 3322 C C . PHE B 1 199 ? 4.914 18.188 22.766 1 90.69 199 PHE B C 1
ATOM 3324 O O . PHE B 1 199 ? 4.27 17.281 23.312 1 90.69 199 PHE B O 1
ATOM 3331 N N . GLU B 1 200 ? 4.469 19.344 22.469 1 90.75 200 GLU B N 1
ATOM 3332 C CA . GLU B 1 200 ? 3.07 19.656 22.75 1 90.75 200 GLU B CA 1
ATOM 3333 C C . GLU B 1 200 ? 2.131 18.734 21.984 1 90.75 200 GLU B C 1
ATOM 3335 O O . GLU B 1 200 ? 1.159 18.219 22.531 1 90.75 200 GLU B O 1
ATOM 3340 N N . PHE B 1 201 ? 2.402 18.547 20.766 1 92.81 201 PHE B N 1
ATOM 3341 C CA . PHE B 1 201 ? 1.605 17.625 19.953 1 92.81 201 PHE B CA 1
ATOM 3342 C C . PHE B 1 201 ? 1.604 16.234 20.547 1 92.81 201 PHE B C 1
ATOM 3344 O O . PHE B 1 201 ? 0.549 15.609 20.688 1 92.81 201 PHE B O 1
ATOM 3351 N N . ARG B 1 202 ? 2.752 15.719 20.875 1 93.69 202 ARG B N 1
ATOM 3352 C CA . ARG B 1 202 ? 2.893 14.359 21.391 1 93.69 202 ARG B CA 1
ATOM 3353 C C . ARG B 1 202 ? 2.092 14.172 22.672 1 93.69 202 ARG B C 1
ATOM 3355 O O . ARG B 1 202 ? 1.527 13.102 22.906 1 93.69 202 ARG B O 1
ATOM 3362 N N . GLY B 1 203 ? 2.074 15.211 23.5 1 92.25 203 GLY B N 1
ATOM 3363 C CA . GLY B 1 203 ? 1.278 15.156 24.719 1 92.25 203 GLY B CA 1
ATOM 3364 C C . GLY B 1 203 ? -0.203 14.961 24.453 1 92.25 203 GLY B C 1
ATOM 3365 O O . GLY B 1 203 ? -0.835 14.086 25.047 1 92.25 203 GLY B O 1
ATOM 3366 N N . ARG B 1 204 ? -0.749 15.711 23.562 1 92.06 204 ARG B N 1
ATOM 3367 C CA . ARG B 1 204 ? -2.158 15.609 23.203 1 92.06 204 ARG B CA 1
ATOM 3368 C C . ARG B 1 204 ? -2.439 14.305 22.469 1 92.06 204 ARG B C 1
ATOM 3370 O O . ARG B 1 204 ? -3.455 13.656 22.719 1 92.06 204 ARG B O 1
ATOM 3377 N N . PHE B 1 205 ? -1.542 13.938 21.656 1 94.75 205 PHE B N 1
ATOM 3378 C CA . PHE B 1 205 ? -1.679 12.758 20.812 1 94.75 205 PHE B CA 1
ATOM 3379 C C . PHE B 1 205 ? -1.699 11.492 21.656 1 94.75 205 PHE B C 1
ATOM 3381 O O . PHE B 1 205 ? -2.48 10.57 21.391 1 94.75 205 PHE B O 1
ATOM 3388 N N . THR B 1 206 ? -0.874 11.445 22.672 1 93.94 206 THR B N 1
ATOM 3389 C CA . THR B 1 206 ? -0.785 10.273 23.531 1 93.94 206 THR B CA 1
ATOM 3390 C C . THR B 1 206 ? -2.121 10.008 24.219 1 93.94 206 THR B C 1
ATOM 3392 O O . THR B 1 206 ? -2.541 8.852 24.344 1 93.94 206 THR B O 1
ATOM 3395 N N . ARG B 1 207 ? -2.75 11.016 24.641 1 91.88 207 ARG B N 1
ATOM 3396 C CA . ARG B 1 207 ? -4.059 10.859 25.266 1 91.88 207 ARG B CA 1
ATOM 3397 C C . ARG B 1 207 ? -5.066 10.258 24.297 1 91.88 207 ARG B C 1
ATOM 3399 O O . ARG B 1 207 ? -5.816 9.352 24.656 1 91.88 207 ARG B O 1
ATOM 3406 N N . ALA B 1 208 ? -5.047 10.766 23.094 1 92.12 208 ALA B N 1
ATOM 3407 C CA . ALA B 1 208 ? -5.938 10.258 22.047 1 92.12 208 ALA B CA 1
ATOM 3408 C C . ALA B 1 208 ? -5.645 8.789 21.75 1 92.12 208 ALA B C 1
ATOM 3410 O O . ALA B 1 208 ? -6.566 7.996 21.547 1 92.12 208 ALA B O 1
ATOM 3411 N N . LEU B 1 209 ? -4.457 8.398 21.766 1 94.69 209 LEU B N 1
ATOM 3412 C CA . LEU B 1 209 ? -4.035 7.039 21.453 1 94.69 209 LEU B CA 1
ATOM 3413 C C . LEU B 1 209 ? -4.5 6.07 22.531 1 94.69 209 LEU B C 1
ATOM 3415 O O . LEU B 1 209 ? -4.859 4.926 22.234 1 94.69 209 LEU B O 1
ATOM 3419 N N . ASP B 1 210 ? -4.391 6.523 23.703 1 93.56 210 ASP B N 1
ATOM 3420 C CA . ASP B 1 210 ? -4.824 5.672 24.797 1 93.56 210 ASP B CA 1
ATOM 3421 C C . ASP B 1 210 ? -6.293 5.289 24.656 1 93.56 210 ASP B C 1
ATOM 3423 O O . ASP B 1 210 ? -6.668 4.141 24.906 1 93.56 210 ASP B O 1
ATOM 3427 N N . GLU B 1 211 ? -7.047 6.184 24.25 1 92.31 211 GLU B N 1
ATOM 3428 C CA . GLU B 1 211 ? -8.461 5.914 24.016 1 92.31 211 GLU B CA 1
ATOM 3429 C C . GLU B 1 211 ? -8.648 4.918 22.875 1 92.31 211 GLU B C 1
ATOM 3431 O O . GLU B 1 211 ? -9.492 4.02 22.953 1 92.31 211 GLU B O 1
ATOM 3436 N N . LEU B 1 212 ? -7.852 5.059 21.875 1 92.75 212 LEU B N 1
ATOM 3437 C CA . LEU B 1 212 ? -7.918 4.16 20.719 1 92.75 212 LEU B CA 1
ATOM 3438 C C . LEU B 1 212 ? -7.504 2.744 21.109 1 92.75 212 LEU B C 1
ATOM 3440 O O . LEU B 1 212 ? -8.164 1.773 20.75 1 92.75 212 LEU B O 1
ATOM 3444 N N . ARG B 1 213 ? -6.473 2.664 21.812 1 92.44 213 ARG B N 1
ATOM 3445 C CA . ARG B 1 213 ? -5.945 1.369 22.234 1 92.44 213 ARG B CA 1
ATOM 3446 C C . ARG B 1 213 ? -6.98 0.596 23.047 1 92.44 213 ARG B C 1
ATOM 3448 O O . ARG B 1 213 ? -7.102 -0.623 22.906 1 92.44 213 ARG B O 1
ATOM 3455 N N . ALA B 1 214 ? -7.707 1.323 23.781 1 91.62 214 ALA B N 1
ATOM 3456 C CA . ALA B 1 214 ? -8.68 0.705 24.688 1 91.62 214 ALA B CA 1
ATOM 3457 C C . ALA B 1 214 ? -9.914 0.243 23.922 1 91.62 214 ALA B C 1
ATOM 3459 O O . ALA B 1 214 ? -10.578 -0.715 24.312 1 91.62 214 ALA B O 1
ATOM 3460 N N . SER B 1 215 ? -10.156 0.791 22.797 1 92.44 215 SER B N 1
ATOM 3461 C CA . SER B 1 215 ? -11.445 0.58 22.156 1 92.44 215 SER B CA 1
ATOM 3462 C C . SER B 1 215 ? -11.312 -0.328 20.938 1 92.44 215 SER B C 1
ATOM 3464 O O . SER B 1 215 ? -12.289 -0.938 20.5 1 92.44 215 SER B O 1
ATOM 3466 N N . LEU B 1 216 ? -10.148 -0.515 20.391 1 93.06 216 LEU B N 1
ATOM 3467 C CA . LEU B 1 216 ? -9.984 -1.205 19.109 1 93.06 216 LEU B CA 1
ATOM 3468 C C . LEU B 1 216 ? -9.695 -2.688 19.328 1 93.06 216 LEU B C 1
ATOM 3470 O O . LEU B 1 216 ? -8.875 -3.047 20.172 1 93.06 216 LEU B O 1
ATOM 3474 N N . PRO B 1 217 ? -10.352 -3.473 18.594 1 85.38 217 PRO B N 1
ATOM 3475 C CA . PRO B 1 217 ? -10.047 -4.902 18.688 1 85.38 217 PRO B CA 1
ATOM 3476 C C . PRO B 1 217 ? -8.672 -5.258 18.109 1 85.38 217 PRO B C 1
ATOM 3478 O O . PRO B 1 217 ? -8.156 -4.547 17.25 1 85.38 217 PRO B O 1
ATOM 3481 N N . VAL B 1 218 ? -8.109 -6.336 18.594 1 84.75 218 VAL B N 1
ATOM 3482 C CA . VAL B 1 218 ? -6.863 -6.867 18.047 1 84.75 218 VAL B CA 1
ATOM 3483 C C . VAL B 1 218 ? -7.133 -7.578 16.719 1 84.75 218 VAL B C 1
ATOM 3485 O O . VAL B 1 218 ? -8.086 -8.352 16.609 1 84.75 218 VAL B O 1
ATOM 3488 N N . PRO B 1 219 ? -6.273 -7.242 15.789 1 86.69 219 PRO B N 1
ATOM 3489 C CA . PRO B 1 219 ? -6.469 -7.941 14.516 1 86.69 219 PRO B CA 1
ATOM 3490 C C . PRO B 1 219 ? -6.355 -9.453 14.648 1 86.69 219 PRO B C 1
ATOM 3492 O O . PRO B 1 219 ? -5.57 -9.953 15.461 1 86.69 219 PRO B O 1
ATOM 3495 N N . ASN B 1 220 ? -7.133 -10.203 13.867 1 82 220 ASN B N 1
ATOM 3496 C CA . ASN B 1 220 ? -7.16 -11.656 13.953 1 82 220 ASN B CA 1
ATOM 3497 C C . ASN B 1 220 ? -6.23 -12.297 12.922 1 82 220 ASN B C 1
ATOM 3499 O O . ASN B 1 220 ? -6.449 -13.43 12.5 1 82 220 ASN B O 1
ATOM 3503 N N . TRP B 1 221 ? -5.348 -11.508 12.438 1 86.75 221 TRP B N 1
ATOM 3504 C CA . TRP B 1 221 ? -4.359 -12.023 11.492 1 86.75 221 TRP B CA 1
ATOM 3505 C C . TRP B 1 221 ? -2.953 -11.586 11.891 1 86.75 221 TRP B C 1
ATOM 3507 O O . TRP B 1 221 ? -2.783 -10.648 12.672 1 86.75 221 TRP B O 1
#

Sequence (442 aa):
MRASFLATIGDISEEEARDYAILITRDECDLIVREVARKLNDYYASRLDDKPVHLLGLLTGAFYFIALLLPHLRFPYHVHFVKVSSYSGQVQQNVKLDVTDIPALGKTEHVVIIDELIDSGNTVYAIKAHVPHAVVCAAFARQASDREGATSRDFTPEFCGYSELPNPAWLIGFGLDDLGIRRGWPHIFVKGGDQEAIFEFRGRFTRALDELRASLPVPNWMRASFLATIGDISEEEARDYAILITRDECDLIVREVARKLNDYYASRLDDKPVHLLGLLTGAFYFIALLLPHLRFPYHVHFVKVSSYSGQVQQNVKLDVTDIPALGKTEHVVIIDELIDSGNTVYAIKAHVPHAVVCAAFARQASDREGATSRDFTPEFCGYSELPNPAWLIGFGLDDLGIRRGWPHIFVKGGDQEAIFEFRGRFTRALDELRASLPVPNW

Secondary structure (DSSP, 8-state):
-PPPHHHHSSSS-HHHHTTEEEEE-HHHHHHHHHHHHHHHHHHHTTT-SSPPEEEEEEETTHHHHHHHHGGG--S-EEEEEEEEEEE-SSSS-EEEE-GGGS-SGGG-S-EEEEEEEESS-HHHHHHHTT-TT--EEEEEEEE---STT--TTPPPPSEEEEEEE-SS-EEEBTTB-BTTB-TT-SSEEEES--HHHHHHHHHHHHHHHHHHHHHSPPP--/-PPPHHHHSSSS-HHHHTTEEEEE-HHHHHHHHHHHHHHHHHHHTTT-SSPPEEEEEEETTHHHHHHHHGGG--S-EEEEEEEEEEE-SSSS-EEEE-GGGS-SGGG-S-EEEEEEEESS-HHHHHHHTT-TT--EEEEEEEE---STT--TTPPPPSEEEEEEE-SS-EEEBTTB-BTTB-TT-SSEEEES--HHHHHHHHHHHHHHHHHHHHHSPPP--

Radius of gyration: 21.51 Å; Cα contacts (8 Å, |Δi|>4): 817; chains: 2; bounding box: 54×65×54 Å

pLDDT: mean 85.12, std 14.6, range [35.25, 98.75]

InterPro domains:
  IPR000836 Phosphoribosyltransferase domain [PF00156] (32-177)
  IPR000836 Phosphoribosyltransferase domain [cd06223] (32-161)
  IPR029057 Phosphoribosyltransferase-like [G3DSA:3.40.50.2020] (1-215)
  IPR029057 Phosphoribosyltransferase-like [SSF53271] (21-208)
  IPR050408 Hypoxanthine-guanine phosphoribosyltransferase [PTHR43340] (21-190)

Foldseek 3Di:
DPDDPVRPVPPDDPVQCVQKDFLFALVRLLLLLLQLQVLVQVVCVPPDPPDAAEEEEEPDQQPLSCVSNVLSHDTHYDYFYWYWDQPPDDDDRDIDIPCVRVPVLLPPQHYEYEEAEFEQCVNVVVVCVSNVSHDFYAYSEYDDQPPPCSPPRRDDTPRYSYYHHYPPWQKAESRRHDVPDRPHVSTIMTGNDDPVVSVVSSVVSVVVSVVSVVPGDDDPD/DPDDPVRPVPPDDPVQCVQKDFLFALVRLLLLLLQLQVLVQVVCVPPDPLDAAEEEEEPDQQPLSCVSNPLSHDTHYDYFYWYWDQPPDDDDRDIDIPCVRVPVLLPPQHYEYEYAEFEQCPNVVVVCVSNVSHDFYAYSEYDDQPPPCSPPRRDDTPRYSYYHHYPPWQKAESRRHDVPDRPHVSTIMTGNDDPVVSVVSSVVSVVVSVVSVVPGDDDPD

Solvent-accessible surface area (backbone atoms only — not comparable to full-atom values): 23850 Å² total; per-residue (Å²): 126,82,62,51,55,71,76,64,34,65,57,55,51,76,75,60,46,68,42,50,42,82,70,40,50,46,71,55,50,49,51,30,35,50,47,27,22,50,52,52,38,63,62,48,68,81,64,58,85,87,58,55,34,35,35,36,28,40,32,75,34,10,46,38,46,48,45,68,29,38,54,62,42,36,60,52,34,34,82,42,57,31,53,56,43,74,46,75,69,91,82,77,72,42,69,45,67,49,60,88,42,54,58,83,49,57,78,39,74,49,30,33,41,33,37,38,69,38,63,57,32,62,62,58,56,58,50,39,72,68,22,70,40,50,71,42,32,36,25,48,25,24,38,36,66,75,52,90,73,63,53,95,71,61,56,74,55,78,30,56,31,40,65,68,38,71,62,92,63,52,54,28,15,51,19,30,43,59,95,63,22,51,30,34,38,62,33,32,28,31,49,74,62,55,67,66,58,51,51,54,48,47,57,57,48,51,58,56,46,54,56,48,63,72,70,54,80,77,76,66,117,126,83,60,51,54,71,75,64,35,64,56,54,51,75,74,61,45,68,43,50,42,82,70,40,49,46,71,56,4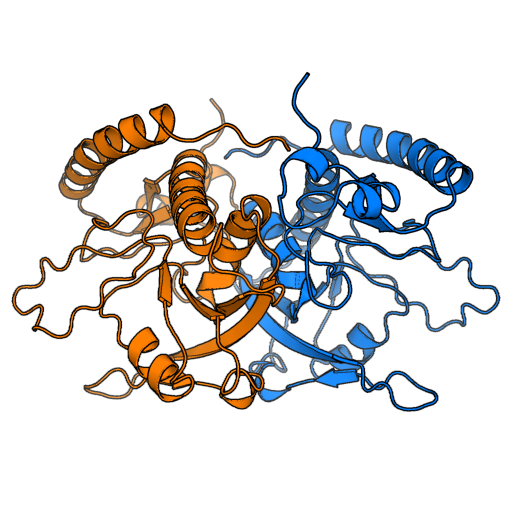7,48,52,30,36,52,46,28,22,50,51,51,38,64,62,49,70,82,64,59,83,85,58,56,34,35,37,37,28,39,31,74,32,10,47,38,46,48,45,67,30,35,54,61,42,36,60,52,33,34,81,43,58,31,50,56,42,75,47,77,70,91,85,77,75,42,68,47,66,48,57,88,41,52,61,83,49,57,77,39,75,48,29,34,41,31,37,36,69,38,64,59,33,60,61,57,55,58,49,39,74,69,23,69,44,48,72,43,31,36,24,48,25,23,40,36,65,75,52,89,72,62,52,96,71,61,56,75,57,80,30,55,30,40,66,68,38,70,62,90,62,52,54,26,16,52,19,30,44,58,95,63,24,51,31,34,36,62,33,32,28,29,49,73,63,55,67,66,58,50,50,54,48,46,57,57,47,51,57,56,46,52,55,48,63,73,68,54,79,78,76,64,117